Protein 5YF6 (pdb70)

Foldseek 3Di:
DCLLVLLVLLLLFFAEEDDPPADWDASVVLQVFQWAFPARHAYLRTGGTDRDRGHSVRNVVNNVVRSVVVVVPDDDDDDDPLQVVVLVQADAAFDLPFDAWDFRHFGDADDWDKDWPVLLQVLLVLLFQDLVLFDDPLDWDDPVVLSVLCNVFQRDDAGRAYVCPLVQLVVLCVLQFDLVQFQPAWFADPVVLVVFWDQQQAFARVGDHGLVVCSVPPVVLLVVVLVCQLVLHRDNWAWEKEAQNPPNNDATGFFLDCLLSVPDRRIAIATGSSPLSSCCRTLVCQLVCVPPRQAQECRPPRQFCVLLVVVVVVVVDDQKKKFWQAFDSQQSLQALSLLVSLLVVSNRRHNPSCNSSSVNVSVCQQWHWYAYNRGTTIIGGHGDRCHRSNQFRSQSNSQSSLLLVLLCVQQVPDSSCCVVFKGWHDGRSTTIMMGHPVSSQSSQLSSQSNCSNRRGHGDDDDNNGTDMGRDQQVDATSQFGWWKFAFLVGDIGTATHAAPSVLSNVLTIDMPDLLASLQSLLSVCLGVLLQVLSVLSSQVSCQPPVPRAHDAPHFKGKDAWSQQQSCVPNVHGSLRGDHIDPVVNCVSHVVCVVSVSRDPRSSVSSLVVLLVVLLDDDAGSSQSHNVSCVNNVDHHDGDDMHMDGD

Sequence (646 aa):
NLTPLFEELLQQCPPGGQNKTAHMVSAYQLAQGNWMPTSCHVFMGTISARRTKTHPYEAYVKLRELVEEHKMKTPGSSLGKHNDWIIGKIKYQGNLRTKHMLNPGKVAEQLRHNVYNKTIGSVMTATGIRLEKLPVVRAQTDTTNFHQAIRDKIDKEENLQTPGLHKKLMEVFNALKRPELESSYDAVEWEELERGINRKGAAGFFERKNIGEILDSEKNKVEEIIDNLKKGRNIKYYETAIPKNEKRDVNDDWTAGDFVDEKKPRVIQYPEAKTRLAITKVMYKWVKQKPVVIPGYEGKTPLFQIFDKVKKEWDQFQNPVAVSFDTKAWDTQVTTKDLELIKDIQKYYFKKKWHKFIDTLTMHMTEVPVICADGEVYIRKGQRGSGQPDTSAGNSMLNVLTMVYAFCEATGVPYKSFDRVAKIHVCGDDGFLITERALGEKFASKGVQILYEAGKPQKITEGDKMKVAYQFDDIEFCSHTPIQVRWSDNTSSYMPGRNTTTILAKMATRLDTIAYEKAVAFSFLLMYSWNPLIRRICLLVLSTELQVKPGKSTTYYYEGDPISAYKEVIGHNLFDLKRTSFEKLAKLNLSMSVLGAWTRHTSKRLLQDCVNMGVKEGNWLVNADRLVSSKTGNRYIPGEGHTLQG

Structure (mmCIF, N/CA/C/O backbone):
data_5YF6
#
_entry.id   5YF6
#
_cell.length_a   161.352
_cell.length_b   161.352
_cell.length_c   55.970
_cell.angle_alpha   90.000
_cell.angle_beta   90.000
_cell.angle_gamma   90.000
#
_symmetry.space_group_name_H-M   'P 43 21 2'
#
loop_
_entity.id
_entity.type
_entity.pdbx_description
1 polymer 'RdRp catalytic'
2 water water
#
loop_
_atom_site.group_PDB
_atom_site.id
_atom_site.type_symbol
_atom_site.label_atom_id
_atom_site.label_alt_id
_atom_site.label_comp_id
_atom_site.label_asym_id
_atom_site.label_entity_id
_atom_site.label_seq_id
_atom_site.pdbx_PDB_ins_code
_atom_site.Cartn_x
_atom_site.Cartn_y
_atom_site.Cartn_z
_atom_site.occupancy
_atom_site.B_iso_or_equiv
_atom_site.auth_seq_id
_atom_site.auth_comp_id
_atom_site.auth_asym_id
_atom_site.auth_atom_id
_atom_site.pdbx_PDB_model_num
ATOM 1 N N . ASN A 1 14 ? 194.605 -45.113 -0.066 1.00 66.20 13 ASN A N 1
ATOM 2 C CA . ASN A 1 14 ? 193.929 -44.847 1.199 1.00 69.00 13 ASN A CA 1
ATOM 3 C C . ASN A 1 14 ? 194.869 -44.152 2.174 1.00 66.34 13 ASN A C 1
ATOM 4 O O . ASN A 1 14 ? 194.512 -43.149 2.785 1.00 66.81 13 ASN A O 1
ATOM 6 N N . LEU A 1 15 ? 196.077 -44.691 2.315 1.00 66.11 14 LEU A N 1
ATOM 7 C CA . LEU A 1 15 ? 197.074 -44.126 3.217 1.00 66.55 14 LEU A CA 1
ATOM 8 C C . LEU A 1 15 ? 197.757 -42.881 2.657 1.00 62.86 14 LEU A C 1
ATOM 9 O O . LEU A 1 15 ? 198.805 -42.489 3.184 1.00 62.21 14 LEU A O 1
ATOM 14 N N . THR A 1 16 ? 197.211 -42.267 1.607 1.00 57.90 15 THR A N 1
ATOM 15 C CA . THR A 1 16 ? 197.810 -41.043 1.079 1.00 57.97 15 THR A CA 1
ATOM 16 C C . THR A 1 16 ? 197.910 -39.945 2.137 1.00 57.72 15 THR A C 1
ATOM 17 O O . THR A 1 16 ? 199.004 -39.369 2.291 1.00 55.77 15 THR A O 1
ATOM 21 N N . PRO A 1 17 ? 196.864 -39.631 2.917 1.00 57.83 16 PRO A N 1
ATOM 22 C CA . PRO A 1 17 ? 197.039 -38.626 3.983 1.00 58.74 16 PRO A CA 1
ATOM 23 C C . PRO A 1 17 ? 198.110 -38.981 5.000 1.00 56.77 16 PRO A C 1
ATOM 24 O O . PRO A 1 17 ? 198.779 -38.071 5.510 1.00 55.66 16 PRO A O 1
ATOM 28 N N . LEU A 1 18 ? 198.305 -40.264 5.320 1.00 55.65 17 LEU A N 1
ATOM 29 C CA . LEU A 1 18 ? 199.375 -40.613 6.249 1.00 53.43 17 LEU A CA 1
ATOM 30 C C . LEU A 1 18 ? 200.744 -40.309 5.652 1.00 51.03 17 LEU A C 1
ATOM 31 O O . LEU A 1 18 ? 201.646 -39.836 6.355 1.00 50.75 17 LEU A O 1
ATOM 36 N N . PHE A 1 19 ? 200.913 -40.562 4.356 1.00 48.50 18 PHE A N 1
ATOM 37 C CA . PHE A 1 19 ? 202.191 -40.275 3.715 1.00 51.47 18 PHE A CA 1
ATOM 38 C C . PHE A 1 19 ? 202.424 -38.773 3.603 1.00 48.08 18 PHE A C 1
ATOM 39 O O . PHE A 1 19 ? 203.527 -38.287 3.881 1.00 44.71 18 PHE A O 1
ATOM 47 N N . GLU A 1 20 ? 201.394 -38.027 3.196 1.00 48.05 19 GLU A N 1
ATOM 48 C CA . GLU A 1 20 ? 201.501 -36.574 3.098 1.00 50.84 19 GLU A CA 1
ATOM 49 C C . GLU A 1 20 ? 201.961 -35.967 4.413 1.00 43.90 19 GLU A C 1
ATOM 50 O O . GLU A 1 20 ? 202.762 -35.028 4.429 1.00 43.17 19 GLU A O 1
ATOM 56 N N . GLU A 1 21 ? 201.483 -36.512 5.528 1.00 44.03 20 GLU A N 1
ATOM 57 C CA . GLU A 1 21 ? 201.908 -36.030 6.834 1.00 44.66 20 GLU A CA 1
ATOM 58 C C . GLU A 1 21 ? 203.381 -36.331 7.086 1.00 45.24 20 GLU A C 1
ATOM 59 O O . GLU A 1 21 ? 204.126 -35.475 7.584 1.00 41.26 20 GLU A O 1
ATOM 65 N N . LEU A 1 22 ? 203.814 -37.547 6.749 1.00 40.84 21 LEU A N 1
ATOM 66 C CA . LEU A 1 22 ? 205.205 -37.938 6.947 1.00 39.41 21 LEU A CA 1
ATOM 67 C C . LEU A 1 22 ? 206.152 -37.175 6.024 1.00 35.91 21 LEU A C 1
ATOM 68 O O . LEU A 1 22 ? 207.283 -36.875 6.413 1.00 37.13 21 LEU A O 1
ATOM 73 N N . LEU A 1 23 ? 205.719 -36.873 4.800 1.00 33.10 22 LEU A N 1
ATOM 74 C CA . LEU A 1 23 ? 206.538 -36.074 3.893 1.00 37.19 22 LEU A CA 1
ATOM 75 C C . LEU A 1 23 ? 206.845 -34.691 4.466 1.00 38.96 22 LEU A C 1
ATOM 76 O O . LEU A 1 23 ? 207.886 -34.103 4.147 1.00 38.77 22 LEU A O 1
ATOM 81 N N . GLN A 1 24 ? 205.967 -34.164 5.316 1.00 37.99 23 GLN A N 1
ATOM 82 C CA . GLN A 1 24 ? 206.206 -32.891 5.985 1.00 39.04 23 GLN A CA 1
ATOM 83 C C . GLN A 1 24 ? 207.151 -33.024 7.170 1.00 38.10 23 GLN A C 1
ATOM 84 O O . GLN A 1 24 ? 207.400 -32.035 7.868 1.00 43.12 23 GLN A O 1
ATOM 90 N N . GLN A 1 25 ? 207.669 -34.218 7.415 1.00 36.97 24 GLN A N 1
ATOM 91 C CA . GLN A 1 25 ? 208.706 -34.436 8.407 1.00 41.48 24 GLN A CA 1
ATOM 92 C C . GLN A 1 25 ? 210.009 -34.876 7.771 1.00 38.66 24 GLN A C 1
ATOM 93 O O . GLN A 1 25 ? 210.989 -35.103 8.485 1.00 39.13 24 GLN A O 1
ATOM 99 N N . CYS A 1 26 ? 210.047 -34.991 6.459 1.00 35.38 25 CYS A N 1
ATOM 100 C CA . CYS A 1 26 ? 211.254 -35.416 5.773 1.00 36.66 25 CYS A CA 1
ATOM 101 C C . CYS A 1 26 ? 212.210 -34.244 5.586 1.00 37.52 25 CYS A C 1
ATOM 102 O O . CYS A 1 26 ? 211.776 -33.101 5.417 1.00 33.49 25 CYS A O 1
ATOM 105 N N . PRO A 1 27 ? 213.510 -34.509 5.596 1.00 35.47 26 PRO A N 1
ATOM 106 C CA . PRO A 1 27 ? 214.482 -33.456 5.318 1.00 34.42 26 PRO A CA 1
ATOM 107 C C . PRO A 1 27 ? 214.403 -33.031 3.865 1.00 34.74 26 PRO A C 1
ATOM 108 O O . PRO A 1 27 ? 214.359 -33.881 2.966 1.00 38.10 26 PRO A O 1
ATOM 112 N N . PRO A 1 28 ? 214.347 -31.729 3.594 1.00 37.79 27 PRO A N 1
ATOM 113 C CA . PRO A 1 28 ? 214.271 -31.267 2.197 1.00 35.59 27 PRO A CA 1
ATOM 114 C C . PRO A 1 28 ? 215.514 -31.670 1.418 1.00 37.92 27 PRO A C 1
ATOM 115 O O . PRO A 1 28 ? 216.639 -31.483 1.875 1.00 38.63 27 PRO A O 1
ATOM 119 N N . GLY A 1 29 ? 215.302 -32.228 0.228 1.00 39.42 28 GLY A N 1
ATOM 120 C CA . GLY A 1 29 ? 216.391 -32.601 -0.652 1.00 38.26 28 GLY A CA 1
ATOM 121 C C . GLY A 1 29 ? 216.205 -32.002 -2.035 1.00 41.24 28 GLY A C 1
ATOM 122 O O . GLY A 1 29 ? 215.228 -31.296 -2.305 1.00 37.28 28 GLY A O 1
ATOM 123 N N . GLY A 1 30 ? 217.179 -32.295 -2.905 1.00 44.55 29 GLY A N 1
ATOM 124 C CA . GLY A 1 30 ? 217.147 -31.818 -4.271 1.00 46.31 29 GLY A CA 1
ATOM 125 C C . GLY A 1 30 ? 216.528 -32.822 -5.225 1.00 47.28 29 GLY A C 1
ATOM 126 O O . GLY A 1 30 ? 216.083 -33.903 -4.840 1.00 49.65 29 GLY A O 1
ATOM 127 N N . GLN A 1 31 ? 216.508 -32.443 -6.503 1.00 53.29 30 GLN A N 1
ATOM 128 C CA . GLN A 1 31 ? 216.009 -33.336 -7.543 1.00 55.98 30 GLN A CA 1
ATOM 129 C C . GLN A 1 31 ? 216.980 -34.487 -7.763 1.00 60.72 30 GLN A C 1
ATOM 130 O O . GLN A 1 31 ? 218.199 -34.298 -7.778 1.00 57.54 30 GLN A O 1
ATOM 132 N N . ASN A 1 32 ? 216.429 -35.685 -7.930 1.00 64.31 31 ASN A N 1
ATOM 133 C CA . ASN A 1 32 ? 217.202 -36.909 -8.130 1.00 68.94 31 ASN A CA 1
ATOM 134 C C . ASN A 1 32 ? 216.804 -37.504 -9.479 1.00 73.00 31 ASN A C 1
ATOM 135 O O . ASN A 1 32 ? 215.764 -38.158 -9.596 1.00 70.95 31 ASN A O 1
ATOM 140 N N . LYS A 1 33 ? 217.628 -37.282 -10.502 1.00 79.44 32 LYS A N 1
ATOM 141 C CA . LYS A 1 33 ? 217.357 -37.881 -11.804 1.00 79.21 32 LYS A CA 1
ATOM 142 C C . LYS A 1 33 ? 217.803 -39.337 -11.877 1.00 79.12 32 LYS A C 1
ATOM 143 O O . LYS A 1 33 ? 217.313 -40.079 -12.735 1.00 79.48 32 LYS A O 1
ATOM 145 N N . THR A 1 34 ? 218.705 -39.764 -10.991 1.00 77.88 33 THR A N 1
ATOM 146 C CA . THR A 1 34 ? 219.227 -41.123 -11.008 1.00 77.01 33 THR A CA 1
ATOM 147 C C . THR A 1 34 ? 218.256 -42.154 -10.444 1.00 80.31 33 THR A C 1
ATOM 148 O O . THR A 1 34 ? 218.555 -43.353 -10.508 1.00 82.82 33 THR A O 1
ATOM 152 N N . ALA A 1 35 ? 217.111 -41.737 -9.901 1.00 78.40 34 ALA A N 1
ATOM 153 C CA . ALA A 1 35 ? 216.180 -42.669 -9.279 1.00 73.93 34 ALA A CA 1
ATOM 154 C C . ALA A 1 35 ? 214.746 -42.275 -9.604 1.00 69.98 34 ALA A C 1
ATOM 155 O O . ALA A 1 35 ? 214.475 -41.203 -10.154 1.00 70.29 34 ALA A O 1
ATOM 157 N N . HIS A 1 36 ? 213.825 -43.167 -9.253 1.00 68.92 35 HIS A N 1
ATOM 158 C CA . HIS A 1 36 ? 212.401 -42.893 -9.379 1.00 69.05 35 HIS A CA 1
ATOM 159 C C . HIS A 1 36 ? 211.922 -42.056 -8.195 1.00 66.28 35 HIS A C 1
ATOM 160 O O . HIS A 1 36 ? 212.112 -42.439 -7.036 1.00 63.11 35 HIS A O 1
ATOM 167 N N . MET A 1 37 ? 211.286 -40.921 -8.491 1.00 69.65 36 MET A N 1
ATOM 168 C CA . MET A 1 37 ? 210.794 -39.985 -7.481 1.00 60.54 36 MET A CA 1
ATOM 169 C C . MET A 1 37 ? 209.279 -40.090 -7.416 1.00 55.89 36 MET A C 1
ATOM 170 O O . MET A 1 37 ? 208.582 -39.629 -8.325 1.00 60.89 36 MET A O 1
ATOM 175 N N . VAL A 1 38 ? 208.773 -40.663 -6.331 1.00 56.36 37 VAL A N 1
ATOM 176 C CA . VAL A 1 38 ? 207.358 -40.979 -6.206 1.00 57.55 37 VAL A CA 1
ATOM 177 C C . VAL A 1 38 ? 206.729 -40.137 -5.100 1.00 58.58 37 VAL A C 1
ATOM 178 O O . VAL A 1 38 ? 207.384 -39.748 -4.125 1.00 55.98 37 VAL A O 1
ATOM 182 N N . SER A 1 39 ? 205.437 -39.875 -5.252 1.00 55.02 38 SER A N 1
ATOM 183 C CA . SER A 1 39 ? 204.685 -39.006 -4.368 1.00 53.41 38 SER A CA 1
ATOM 184 C C . SER A 1 39 ? 203.976 -39.825 -3.294 1.00 55.75 38 SER A C 1
ATOM 185 O O . SER A 1 39 ? 204.040 -41.056 -3.262 1.00 52.37 38 SER A O 1
ATOM 188 N N . ALA A 1 40 ? 203.277 -39.117 -2.406 1.00 50.39 39 ALA A N 1
ATOM 189 C CA . ALA A 1 40 ? 202.482 -39.785 -1.384 1.00 53.61 39 ALA A CA 1
ATOM 190 C C . ALA A 1 40 ? 201.381 -40.641 -1.998 1.00 60.27 39 ALA A C 1
ATOM 191 O O . ALA A 1 40 ? 200.993 -41.665 -1.420 1.00 55.56 39 ALA A O 1
ATOM 193 N N . TYR A 1 41 ? 200.854 -40.229 -3.154 1.00 59.70 40 TYR A N 1
ATOM 194 C CA . TYR A 1 41 ? 199.828 -41.025 -3.818 1.00 65.20 40 TYR A CA 1
ATOM 195 C C . TYR A 1 41 ? 200.416 -42.322 -4.353 1.00 63.38 40 TYR A C 1
ATOM 196 O O . TYR A 1 41 ? 199.882 -43.407 -4.104 1.00 63.68 40 TYR A O 1
ATOM 205 N N . GLN A 1 42 ? 201.529 -42.222 -5.083 1.00 61.12 41 GLN A N 1
ATOM 206 C CA . GLN A 1 42 ? 202.172 -43.410 -5.630 1.00 64.65 41 GLN A CA 1
ATOM 207 C C . GLN A 1 42 ? 202.617 -44.359 -4.525 1.00 65.47 41 GLN A C 1
ATOM 208 O O . GLN A 1 42 ? 202.532 -45.584 -4.677 1.00 68.90 41 GLN A O 1
ATOM 214 N N . LEU A 1 43 ? 203.093 -43.814 -3.403 1.00 60.86 42 LEU A N 1
ATOM 215 C CA . LEU A 1 43 ? 203.461 -44.665 -2.280 1.00 61.07 42 LEU A CA 1
ATOM 216 C C . LEU A 1 43 ? 202.249 -45.416 -1.752 1.00 64.52 42 LEU A C 1
ATOM 217 O O . LEU A 1 43 ? 202.320 -46.624 -1.501 1.00 62.03 42 LEU A O 1
ATOM 222 N N . ALA A 1 44 ? 201.119 -44.717 -1.599 1.00 64.87 43 ALA A N 1
ATOM 223 C CA . ALA A 1 44 ? 199.907 -45.349 -1.094 1.00 68.24 43 ALA A CA 1
ATOM 224 C C . ALA A 1 44 ? 199.395 -46.444 -2.021 1.00 67.42 43 ALA A C 1
ATOM 225 O O . ALA A 1 44 ? 198.623 -47.299 -1.579 1.00 67.67 43 ALA A O 1
ATOM 227 N N . GLN A 1 45 ? 199.809 -46.440 -3.290 1.00 67.95 44 GLN A N 1
ATOM 228 C CA . GLN A 1 45 ? 199.399 -47.497 -4.207 1.00 70.19 44 GLN A CA 1
ATOM 229 C C . GLN A 1 45 ? 200.144 -48.795 -3.934 1.00 70.85 44 GLN A C 1
ATOM 230 O O . GLN A 1 45 ? 199.640 -49.877 -4.250 1.00 71.42 44 GLN A O 1
ATOM 236 N N . GLY A 1 46 ? 201.337 -48.709 -3.351 1.00 70.57 45 GLY A N 1
ATOM 237 C CA . GLY A 1 46 ? 202.162 -49.875 -3.131 1.00 69.96 45 GLY A CA 1
ATOM 238 C C . GLY A 1 46 ? 203.101 -50.130 -4.288 1.00 69.94 45 GLY A C 1
ATOM 239 O O . GLY A 1 46 ? 203.183 -49.371 -5.261 1.00 68.26 45 GLY A O 1
ATOM 240 N N . ASN A 1 47 ? 203.825 -51.245 -4.169 1.00 71.86 46 ASN A N 1
ATOM 241 C CA . ASN A 1 47 ? 204.831 -51.664 -5.148 1.00 74.18 46 ASN A CA 1
ATOM 242 C C . ASN A 1 47 ? 205.890 -50.585 -5.364 1.00 69.00 46 ASN A C 1
ATOM 243 O O . ASN A 1 47 ? 206.494 -50.497 -6.432 1.00 66.63 46 ASN A O 1
ATOM 245 N N . TRP A 1 48 ? 206.120 -49.763 -4.340 1.00 72.37 47 TRP A N 1
ATOM 246 C CA . TRP A 1 48 ? 207.114 -48.697 -4.376 1.00 66.20 47 TRP A CA 1
ATOM 247 C C . TRP A 1 48 ? 207.880 -48.718 -3.062 1.00 65.88 47 TRP A C 1
ATOM 248 O O . TRP A 1 48 ? 207.292 -48.475 -2.003 1.00 66.88 47 TRP A O 1
ATOM 259 N N . MET A 1 49 ? 209.181 -48.999 -3.122 1.00 65.00 48 MET A N 1
ATOM 260 C CA . MET A 1 49 ? 209.992 -49.121 -1.913 1.00 62.69 48 MET A CA 1
ATOM 261 C C . MET A 1 49 ? 210.891 -47.903 -1.755 1.00 62.23 48 MET A C 1
ATOM 262 O O . MET A 1 49 ? 211.834 -47.731 -2.544 1.00 59.81 48 MET A O 1
ATOM 267 N N . PRO A 1 50 ? 210.656 -47.048 -0.759 1.00 60.55 49 PRO A N 1
ATOM 268 C CA . PRO A 1 50 ? 211.477 -45.836 -0.609 1.00 59.77 49 PRO A CA 1
ATOM 269 C C . PRO A 1 50 ? 212.933 -46.170 -0.311 1.00 57.28 49 PRO A C 1
ATOM 270 O O . PRO A 1 50 ? 213.236 -46.998 0.552 1.00 54.05 49 PRO A O 1
ATOM 274 N N . THR A 1 51 ? 213.837 -45.504 -1.032 1.00 56.05 50 THR A N 1
ATOM 275 C CA . THR A 1 51 ? 215.267 -45.667 -0.828 1.00 50.17 50 THR A CA 1
ATOM 276 C C . THR A 1 51 ? 215.910 -44.531 -0.035 1.00 58.11 50 THR A C 1
ATOM 277 O O . THR A 1 51 ? 217.080 -44.660 0.345 1.00 49.90 50 THR A O 1
ATOM 281 N N . SER A 1 52 ? 215.197 -43.426 0.209 1.00 54.30 51 SER A N 1
ATOM 282 C CA . SER A 1 52 ? 215.709 -42.351 1.059 1.00 51.36 51 SER A CA 1
ATOM 283 C C . SER A 1 52 ? 214.587 -41.357 1.339 1.00 47.59 51 SER A C 1
ATOM 284 O O . SER A 1 52 ? 213.639 -41.230 0.558 1.00 49.18 51 SER A O 1
ATOM 287 N N . CYS A 1 53 ? 214.712 -40.658 2.463 1.00 44.37 52 CYS A N 1
ATOM 288 C CA . CYS A 1 53 ? 213.671 -39.765 2.951 1.00 44.06 52 CYS A CA 1
ATOM 289 C C . CYS A 1 53 ? 213.875 -38.315 2.532 1.00 44.70 52 CYS A C 1
ATOM 290 O O . CYS A 1 53 ? 213.124 -37.446 2.984 1.00 40.79 52 CYS A O 1
ATOM 293 N N . HIS A 1 54 ? 214.855 -38.026 1.680 1.00 42.11 53 HIS A N 1
ATOM 294 C CA . HIS A 1 54 ? 215.121 -36.642 1.299 1.00 43.37 53 HIS A CA 1
ATOM 295 C C . HIS A 1 54 ? 214.089 -36.203 0.268 1.00 43.71 53 HIS A C 1
ATOM 296 O O . HIS A 1 54 ? 214.067 -36.693 -0.864 1.00 40.92 53 HIS A O 1
ATOM 303 N N . VAL A 1 55 ? 213.220 -35.296 0.671 1.00 40.55 54 VAL A N 1
ATOM 304 C CA . VAL A 1 55 ? 212.009 -35.004 -0.082 1.00 36.33 54 VAL A CA 1
ATOM 305 C C . VAL A 1 55 ? 212.255 -33.814 -1.002 1.00 38.96 54 VAL A C 1
ATOM 306 O O . VAL A 1 55 ? 212.968 -32.861 -0.647 1.00 36.26 54 VAL A O 1
ATOM 310 N N . PHE A 1 56 ? 211.713 -33.896 -2.219 1.00 37.97 55 PHE A N 1
ATOM 311 C CA . PHE A 1 56 ? 211.824 -32.823 -3.203 1.00 36.48 55 PHE A CA 1
ATOM 312 C C . PHE A 1 56 ? 210.474 -32.663 -3.879 1.00 41.95 55 PHE A C 1
ATOM 313 O O . PHE A 1 56 ? 209.986 -33.607 -4.508 1.00 43.04 55 PHE A O 1
ATOM 321 N N . MET A 1 57 ? 209.870 -31.481 -3.744 1.00 39.55 56 MET A N 1
ATOM 322 C CA . MET A 1 57 ? 208.544 -31.217 -4.305 1.00 40.73 56 MET A CA 1
ATOM 323 C C . MET A 1 57 ? 207.564 -32.328 -3.933 1.00 39.02 56 MET A C 1
ATOM 324 O O . MET A 1 57 ? 206.785 -32.807 -4.759 1.00 40.54 56 MET A O 1
ATOM 329 N N . GLY A 1 58 ? 207.612 -32.743 -2.669 1.00 35.02 57 GLY A N 1
ATOM 330 C CA . GLY A 1 58 ? 206.729 -33.779 -2.181 1.00 38.70 57 GLY A CA 1
ATOM 331 C C . GLY A 1 58 ? 206.980 -35.159 -2.738 1.00 43.74 57 GLY A C 1
ATOM 332 O O . GLY A 1 58 ? 206.080 -36.001 -2.682 1.00 48.46 57 GLY A O 1
ATOM 333 N N . THR A 1 59 ? 208.176 -35.423 -3.271 1.00 40.09 58 THR A N 1
ATOM 334 C CA . THR A 1 59 ? 208.508 -36.731 -3.822 1.00 43.72 58 THR A CA 1
ATOM 335 C C . THR A 1 59 ? 209.808 -37.249 -3.223 1.00 45.08 58 THR A C 1
ATOM 336 O O . THR A 1 59 ? 210.700 -36.474 -2.875 1.00 40.99 58 THR A O 1
ATOM 340 N N . ILE A 1 60 ? 209.916 -38.578 -3.118 1.00 50.65 59 ILE A N 1
ATOM 341 C CA . ILE A 1 60 ? 211.120 -39.216 -2.599 1.00 50.60 59 ILE A CA 1
ATOM 342 C C . ILE A 1 60 ? 211.529 -40.378 -3.504 1.00 55.77 59 ILE A C 1
ATOM 343 O O . ILE A 1 60 ? 210.729 -40.920 -4.270 1.00 54.49 59 ILE A O 1
ATOM 348 N N . SER A 1 61 ? 212.802 -40.759 -3.394 1.00 54.70 60 SER A N 1
ATOM 349 C CA . SER A 1 61 ? 213.352 -41.825 -4.221 1.00 57.00 60 SER A CA 1
ATOM 350 C C . SER A 1 61 ? 212.851 -43.185 -3.751 1.00 59.95 60 SER A C 1
ATOM 351 O O . SER A 1 61 ? 212.953 -43.519 -2.566 1.00 55.93 60 SER A O 1
ATOM 354 N N . ALA A 1 62 ? 212.331 -43.984 -4.683 1.00 58.09 61 ALA A N 1
ATOM 355 C CA . ALA A 1 62 ? 211.803 -45.293 -4.334 1.00 60.45 61 ALA A CA 1
ATOM 356 C C . ALA A 1 62 ? 212.241 -46.340 -5.349 1.00 65.36 61 ALA A C 1
ATOM 357 O O . ALA A 1 62 ? 212.497 -46.034 -6.517 1.00 64.64 61 ALA A O 1
ATOM 359 N N . ARG A 1 63 ? 212.309 -47.586 -4.885 1.00 66.35 62 ARG A N 1
ATOM 360 C CA . ARG A 1 63 ? 212.628 -48.738 -5.720 1.00 70.28 62 ARG A CA 1
ATOM 361 C C . ARG A 1 63 ? 211.362 -49.533 -6.013 1.00 70.06 62 ARG A C 1
ATOM 362 O O . ARG A 1 63 ? 210.469 -49.636 -5.166 1.00 71.72 62 ARG A O 1
ATOM 364 N N . ARG A 1 64 ? 211.287 -50.089 -7.218 1.00 72.24 63 ARG A N 1
ATOM 365 C CA . ARG A 1 64 ? 210.153 -50.916 -7.618 1.00 74.08 63 ARG A CA 1
ATOM 366 C C . ARG A 1 64 ? 210.418 -52.347 -7.168 1.00 74.84 63 ARG A C 1
ATOM 367 O O . ARG A 1 64 ? 211.256 -53.037 -7.756 1.00 78.98 63 ARG A O 1
ATOM 375 N N . THR A 1 65 ? 209.718 -52.804 -6.127 1.00 71.33 64 THR A N 1
ATOM 376 C CA . THR A 1 65 ? 210.046 -54.114 -5.573 1.00 75.99 64 THR A CA 1
ATOM 377 C C . THR A 1 65 ? 208.913 -54.736 -4.765 1.00 80.78 64 THR A C 1
ATOM 378 O O . THR A 1 65 ? 209.134 -55.178 -3.632 1.00 84.38 64 THR A O 1
ATOM 380 N N . LYS A 1 66 ? 207.710 -54.783 -5.338 1.00 78.64 65 LYS A N 1
ATOM 381 C CA . LYS A 1 66 ? 206.581 -55.556 -4.808 1.00 80.34 65 LYS A CA 1
ATOM 382 C C . LYS A 1 66 ? 206.414 -55.344 -3.301 1.00 80.73 65 LYS A C 1
ATOM 383 O O . LYS A 1 66 ? 206.597 -56.248 -2.485 1.00 80.19 65 LYS A O 1
ATOM 385 N N . THR A 1 67 ? 206.061 -54.114 -2.952 1.00 80.50 66 THR A N 1
ATOM 386 C CA . THR A 1 67 ? 205.985 -53.696 -1.562 1.00 75.27 66 THR A CA 1
ATOM 387 C C . THR A 1 67 ? 204.543 -53.395 -1.188 1.00 74.24 66 THR A C 1
ATOM 388 O O . THR A 1 67 ? 203.787 -52.831 -1.985 1.00 76.72 66 THR A O 1
ATOM 392 N N . HIS A 1 68 ? 204.170 -53.770 0.010 1.00 70.06 67 HIS A N 1
ATOM 393 C CA . HIS A 1 68 ? 202.838 -53.414 0.473 1.00 72.72 67 HIS A CA 1
ATOM 394 C C . HIS A 1 68 ? 202.819 -51.955 0.937 1.00 74.26 67 HIS A C 1
ATOM 395 O O . HIS A 1 68 ? 203.804 -51.478 1.508 1.00 69.55 67 HIS A O 1
ATOM 402 N N . PRO A 1 69 ? 201.726 -51.220 0.680 1.00 74.86 68 PRO A N 1
ATOM 403 C CA . PRO A 1 69 ? 201.677 -49.805 1.099 1.00 72.19 68 PRO A CA 1
ATOM 404 C C . PRO A 1 69 ? 202.164 -49.540 2.517 1.00 69.42 68 PRO A C 1
ATOM 405 O O . PRO A 1 69 ? 203.059 -48.706 2.700 1.00 68.99 68 PRO A O 1
ATOM 409 N N . TYR A 1 70 ? 201.631 -50.233 3.528 1.00 70.26 69 TYR A N 1
ATOM 410 C CA . TYR A 1 70 ? 202.070 -49.936 4.887 1.00 66.01 69 TYR A CA 1
ATOM 411 C C . TYR A 1 70 ? 203.518 -50.326 5.131 1.00 68.04 69 TYR A C 1
ATOM 412 O O . TYR A 1 70 ? 204.135 -49.798 6.064 1.00 66.88 69 TYR A O 1
ATOM 421 N N . GLU A 1 71 ? 204.072 -51.239 4.329 1.00 66.04 70 GLU A N 1
ATOM 422 C CA . GLU A 1 71 ? 205.500 -51.520 4.424 1.00 67.22 70 GLU A CA 1
ATOM 423 C C . GLU A 1 71 ? 206.310 -50.301 4.000 1.00 64.37 70 GLU A C 1
ATOM 424 O O . GLU A 1 71 ? 207.230 -49.875 4.708 1.00 60.42 70 GLU A O 1
ATOM 430 N N . ALA A 1 72 ? 205.966 -49.719 2.848 1.00 61.61 71 ALA A N 1
ATOM 431 C CA . ALA A 1 72 ? 206.654 -48.519 2.385 1.00 65.34 71 ALA A CA 1
ATOM 432 C C . ALA A 1 72 ? 206.572 -47.399 3.417 1.00 60.75 71 ALA A C 1
ATOM 433 O O . ALA A 1 72 ? 207.540 -46.651 3.606 1.00 56.53 71 ALA A O 1
ATOM 435 N N . TYR A 1 73 ? 205.430 -47.281 4.105 1.00 60.71 72 TYR A N 1
ATOM 436 C CA . TYR A 1 73 ? 205.287 -46.262 5.141 1.00 59.08 72 TYR A CA 1
ATOM 437 C C . TYR A 1 73 ? 206.267 -46.494 6.280 1.00 57.98 72 TYR A C 1
ATOM 438 O O . TYR A 1 73 ? 206.844 -45.542 6.822 1.00 54.93 72 TYR A O 1
ATOM 447 N N . VAL A 1 74 ? 206.469 -47.753 6.660 1.00 58.92 73 VAL A N 1
ATOM 448 C CA . VAL A 1 74 ? 207.334 -48.021 7.795 1.00 58.11 73 VAL A CA 1
ATOM 449 C C . VAL A 1 74 ? 208.795 -47.818 7.404 1.00 53.97 73 VAL A C 1
ATOM 450 O O . VAL A 1 74 ? 209.604 -47.371 8.226 1.00 51.84 73 VAL A O 1
ATOM 454 N N . LYS A 1 75 ? 209.150 -48.090 6.143 1.00 55.64 74 LYS A N 1
ATOM 455 C CA . LYS A 1 75 ? 210.516 -47.839 5.690 1.00 56.77 74 LYS A CA 1
ATOM 456 C C . LYS A 1 75 ? 210.815 -46.348 5.663 1.00 52.19 74 LYS A C 1
ATOM 457 O O . LYS A 1 75 ? 211.870 -45.906 6.133 1.00 48.88 74 LYS A O 1
ATOM 459 N N . LEU A 1 76 ? 209.898 -45.560 5.093 1.00 50.19 75 LEU A N 1
ATOM 460 C CA . LEU A 1 76 ? 210.067 -44.111 5.075 1.00 48.21 75 LEU A CA 1
ATOM 461 C C . LEU A 1 76 ? 210.183 -43.554 6.486 1.00 46.94 75 LEU A C 1
ATOM 462 O O . LEU A 1 76 ? 211.058 -42.725 6.760 1.00 44.37 75 LEU A O 1
ATOM 467 N N . ARG A 1 77 ? 209.323 -44.013 7.399 1.00 46.28 76 ARG A N 1
ATOM 468 C CA . ARG A 1 77 ? 209.369 -43.526 8.773 1.00 46.30 76 ARG A CA 1
ATOM 469 C C . ARG A 1 77 ? 210.690 -43.880 9.437 1.00 51.35 76 ARG A C 1
ATOM 470 O O . ARG A 1 77 ? 211.271 -43.061 10.164 1.00 49.26 76 ARG A O 1
ATOM 478 N N . GLU A 1 78 ? 211.181 -45.101 9.200 1.00 48.86 77 GLU A N 1
ATOM 479 C CA . GLU A 1 78 ? 212.471 -45.493 9.752 1.00 51.22 77 GLU A CA 1
ATOM 480 C C . GLU A 1 78 ? 213.594 -44.642 9.169 1.00 48.11 77 GLU A C 1
ATOM 481 O O . GLU A 1 78 ? 214.524 -44.256 9.881 1.00 50.34 77 GLU A O 1
ATOM 487 N N . LEU A 1 79 ? 213.516 -44.329 7.876 1.00 46.89 78 LEU A N 1
ATOM 488 C CA . LEU A 1 79 ? 214.507 -43.446 7.273 1.00 50.88 78 LEU A CA 1
ATOM 489 C C . LEU A 1 79 ? 214.470 -42.058 7.907 1.00 47.77 78 LEU A C 1
ATOM 490 O O . LEU A 1 79 ? 215.522 -41.461 8.172 1.00 45.05 78 LEU A O 1
ATOM 495 N N . VAL A 1 80 ? 213.268 -41.539 8.182 1.00 43.38 79 VAL A N 1
ATOM 496 C CA . VAL A 1 80 ? 213.154 -40.213 8.790 1.00 49.65 79 VAL A CA 1
ATOM 497 C C . VAL A 1 80 ? 213.730 -40.219 10.202 1.00 53.86 79 VAL A C 1
ATOM 498 O O . VAL A 1 80 ? 214.396 -39.264 10.622 1.00 50.42 79 VAL A O 1
ATOM 502 N N . GLU A 1 81 ? 213.488 -41.293 10.957 1.00 50.15 80 GLU A N 1
ATOM 503 C CA . GLU A 1 81 ? 213.956 -41.338 12.338 1.00 55.60 80 GLU A CA 1
ATOM 504 C C . GLU A 1 81 ? 215.464 -41.560 12.414 1.00 53.08 80 GLU A C 1
ATOM 505 O O . GLU A 1 81 ? 216.130 -41.014 13.301 1.00 56.93 80 GLU A O 1
ATOM 511 N N . GLU A 1 82 ? 216.025 -42.339 11.487 1.00 53.86 81 GLU A N 1
ATOM 512 C CA . GLU A 1 82 ? 217.477 -42.445 11.404 1.00 55.20 81 GLU A CA 1
ATOM 513 C C . GLU A 1 82 ? 218.090 -41.079 11.136 1.00 60.66 81 GLU A C 1
ATOM 514 O O . GLU A 1 82 ? 219.018 -40.651 11.833 1.00 60.69 81 GLU A O 1
ATOM 520 N N . HIS A 1 83 ? 217.565 -40.371 10.134 1.00 56.21 82 HIS A N 1
ATOM 521 C CA . HIS A 1 83 ? 218.076 -39.040 9.837 1.00 56.88 82 HIS A CA 1
ATOM 522 C C . HIS A 1 83 ? 217.925 -38.113 11.035 1.00 61.71 82 HIS A C 1
ATOM 523 O O . HIS A 1 83 ? 218.841 -37.346 11.356 1.00 66.28 82 HIS A O 1
ATOM 530 N N . LYS A 1 84 ? 216.773 -38.167 11.710 1.00 60.46 83 LYS A N 1
ATOM 531 C CA . LYS A 1 84 ? 216.551 -37.281 12.847 1.00 64.00 83 LYS A CA 1
ATOM 532 C C . LYS A 1 84 ? 217.489 -37.607 14.003 1.00 68.38 83 LYS A C 1
ATOM 533 O O . LYS A 1 84 ? 217.870 -36.707 14.761 1.00 71.82 83 LYS A O 1
ATOM 535 N N . MET A 1 85 ? 217.877 -38.877 14.154 1.00 68.02 84 MET A N 1
ATOM 536 C CA . MET A 1 85 ? 218.777 -39.293 15.223 1.00 73.50 84 MET A CA 1
ATOM 537 C C . MET A 1 85 ? 220.241 -39.162 14.838 1.00 74.09 84 MET A C 1
ATOM 538 O O . MET A 1 85 ? 221.090 -39.892 15.364 1.00 79.42 84 MET A O 1
ATOM 543 N N . LYS A 1 86 ? 220.547 -38.267 13.916 1.00 75.03 85 LYS A N 1
ATOM 544 C CA . LYS A 1 86 ? 221.915 -37.883 13.591 1.00 76.45 85 LYS A CA 1
ATOM 545 C C . LYS A 1 86 ? 222.084 -36.377 13.431 1.00 79.50 85 LYS A C 1
ATOM 546 O O . LYS A 1 86 ? 223.165 -35.855 13.731 1.00 83.78 85 LYS A O 1
ATOM 552 N N . THR A 1 87 ? 221.049 -35.649 13.031 1.00 79.56 86 THR A N 1
ATOM 553 C CA . THR A 1 87 ? 221.137 -34.206 12.860 1.00 84.38 86 THR A CA 1
ATOM 554 C C . THR A 1 87 ? 220.981 -33.478 14.201 1.00 84.61 86 THR A C 1
ATOM 555 O O . THR A 1 87 ? 220.172 -32.555 14.343 1.00 81.87 86 THR A O 1
ATOM 559 N N . PRO A 1 90 ? 224.315 -31.035 17.139 1.00 87.56 89 PRO A N 1
ATOM 560 C CA . PRO A 1 90 ? 225.778 -30.914 17.202 1.00 88.86 89 PRO A CA 1
ATOM 561 C C . PRO A 1 90 ? 226.230 -29.512 17.618 1.00 91.19 89 PRO A C 1
ATOM 562 O O . PRO A 1 90 ? 225.913 -28.544 16.924 1.00 87.95 89 PRO A O 1
ATOM 566 N N . GLY A 1 91 ? 226.959 -29.418 18.733 1.00 90.99 90 GLY A N 1
ATOM 567 C CA . GLY A 1 91 ? 227.353 -28.118 19.251 1.00 84.03 90 GLY A CA 1
ATOM 568 C C . GLY A 1 91 ? 228.265 -27.373 18.295 1.00 79.18 90 GLY A C 1
ATOM 569 O O . GLY A 1 91 ? 229.028 -27.966 17.532 1.00 78.99 90 GLY A O 1
ATOM 570 N N . SER A 1 92 ? 228.190 -26.046 18.349 1.00 75.82 91 SER A N 1
ATOM 571 C CA . SER A 1 92 ? 228.831 -25.194 17.359 1.00 71.36 91 SER A CA 1
ATOM 572 C C . SER A 1 92 ? 229.802 -24.214 18.004 1.00 63.40 91 SER A C 1
ATOM 573 O O . SER A 1 92 ? 229.548 -23.684 19.088 1.00 60.85 91 SER A O 1
ATOM 576 N N . SER A 1 93 ? 230.909 -23.967 17.314 1.00 62.12 92 SER A N 1
ATOM 577 C CA . SER A 1 93 ? 231.870 -22.972 17.766 1.00 57.41 92 SER A CA 1
ATOM 578 C C . SER A 1 93 ? 231.237 -21.582 17.766 1.00 53.30 92 SER A C 1
ATOM 579 O O . SER A 1 93 ? 230.578 -21.184 16.802 1.00 54.82 92 SER A O 1
ATOM 582 N N . LEU A 1 94 ? 231.440 -20.850 18.860 1.00 50.54 93 LEU A N 1
ATOM 583 C CA . LEU A 1 94 ? 231.044 -19.451 18.925 1.00 47.05 93 LEU A CA 1
ATOM 584 C C . LEU A 1 94 ? 231.961 -18.598 18.058 1.00 44.42 93 LEU A C 1
ATOM 585 O O . LEU A 1 94 ? 233.184 -18.758 18.077 1.00 42.90 93 LEU A O 1
ATOM 590 N N . GLY A 1 95 ? 231.368 -17.684 17.294 1.00 38.44 94 GLY A N 1
ATOM 591 C CA . GLY A 1 95 ? 232.175 -16.776 16.500 1.00 35.61 94 GLY A CA 1
ATOM 592 C C . GLY A 1 95 ? 233.008 -15.871 17.390 1.00 40.49 94 GLY A C 1
ATOM 593 O O . GLY A 1 95 ? 232.567 -15.446 18.460 1.00 38.01 94 GLY A O 1
ATOM 594 N N . LYS A 1 96 ? 234.231 -15.571 16.930 1.00 38.37 95 LYS A N 1
ATOM 595 C CA . LYS A 1 96 ? 235.152 -14.746 17.705 1.00 41.01 95 LYS A CA 1
ATOM 596 C C . LYS A 1 96 ? 234.555 -13.392 18.041 1.00 39.52 95 LYS A C 1
ATOM 597 O O . LYS A 1 96 ? 234.831 -12.841 19.113 1.00 36.86 95 LYS A O 1
ATOM 603 N N . HIS A 1 97 ? 233.767 -12.825 17.125 1.00 37.88 96 HIS A N 1
ATOM 604 C CA . HIS A 1 97 ? 233.176 -11.512 17.334 1.00 36.40 96 HIS A CA 1
ATOM 605 C C . HIS A 1 97 ? 232.081 -11.514 18.388 1.00 34.83 96 HIS A C 1
ATOM 606 O O . HIS A 1 97 ? 231.592 -10.436 18.747 1.00 35.34 96 HIS A O 1
ATOM 613 N N . ASN A 1 98 ? 231.665 -12.684 18.862 1.00 29.84 97 ASN A N 1
ATOM 614 C CA . ASN A 1 98 ? 230.702 -12.795 19.947 1.00 32.15 97 ASN A CA 1
ATOM 615 C C . ASN A 1 98 ? 231.354 -13.097 21.295 1.00 36.88 97 ASN A C 1
ATOM 616 O O . ASN A 1 98 ? 230.654 -13.115 22.315 1.00 33.87 97 ASN A O 1
ATOM 621 N N . ASP A 1 99 ? 232.677 -13.322 21.321 1.00 35.20 98 ASP A N 1
ATOM 622 C CA . ASP A 1 99 ? 233.348 -13.744 22.550 1.00 35.48 98 ASP A CA 1
ATOM 623 C C . ASP A 1 99 ? 233.137 -12.751 23.683 1.00 33.78 98 ASP A C 1
ATOM 624 O O . ASP A 1 99 ? 233.073 -13.153 24.851 1.00 34.25 98 ASP A O 1
ATOM 629 N N . TRP A 1 100 ? 233.009 -11.461 23.355 1.00 34.81 99 TRP A N 1
ATOM 630 C CA . TRP A 1 100 ? 232.927 -10.431 24.384 1.00 36.43 99 TRP A CA 1
ATOM 631 C C . TRP A 1 100 ? 231.803 -10.697 25.384 1.00 38.08 99 TRP A C 1
ATOM 632 O O . TRP A 1 100 ? 231.922 -10.308 26.551 1.00 38.71 99 TRP A O 1
ATOM 643 N N . ILE A 1 101 ? 230.728 -11.381 24.970 1.00 35.06 100 ILE A N 1
ATOM 644 C CA . ILE A 1 101 ? 229.586 -11.553 25.871 1.00 37.87 100 ILE A CA 1
ATOM 645 C C . ILE A 1 101 ? 229.906 -12.581 26.952 1.00 41.16 100 ILE A C 1
ATOM 646 O O . ILE A 1 101 ? 229.418 -12.475 28.083 1.00 38.55 100 ILE A O 1
ATOM 651 N N . ILE A 1 102 ? 230.716 -13.591 26.622 1.00 41.80 101 ILE A N 1
ATOM 652 C CA . ILE A 1 102 ? 231.211 -14.529 27.628 1.00 41.06 101 ILE A CA 1
ATOM 653 C C . ILE A 1 102 ? 231.870 -13.776 28.779 1.00 42.20 101 ILE A C 1
ATOM 654 O O . ILE A 1 102 ? 231.740 -14.158 29.946 1.00 45.06 101 ILE A O 1
ATOM 659 N N . GLY A 1 103 ? 232.561 -12.676 28.473 1.00 39.72 102 GLY A N 1
ATOM 660 C CA . GLY A 1 103 ? 233.220 -11.901 29.512 1.00 46.00 102 GLY A CA 1
ATOM 661 C C . GLY A 1 103 ? 232.278 -11.213 30.482 1.00 50.89 102 GLY A C 1
ATOM 662 O O . GLY A 1 103 ? 232.707 -10.831 31.576 1.00 50.00 102 GLY A O 1
ATOM 663 N N . LYS A 1 104 ? 231.012 -11.030 30.109 1.00 44.75 103 LYS A N 1
ATOM 664 C CA . LYS A 1 104 ? 230.053 -10.399 31.004 1.00 43.82 103 LYS A CA 1
ATOM 665 C C . LYS A 1 104 ? 229.290 -11.409 31.847 1.00 45.20 103 LYS A C 1
ATOM 666 O O . LYS A 1 104 ? 228.506 -11.000 32.711 1.00 47.17 103 LYS A O 1
ATOM 672 N N . ILE A 1 105 ? 229.499 -12.707 31.613 1.00 39.98 104 ILE A N 1
ATOM 673 C CA . ILE A 1 105 ? 228.764 -13.746 32.324 1.00 42.07 104 ILE A CA 1
ATOM 674 C C . ILE A 1 105 ? 229.185 -13.762 33.788 1.00 44.43 104 ILE A C 1
ATOM 675 O O . ILE A 1 105 ? 230.377 -13.725 34.108 1.00 43.70 104 ILE A O 1
ATOM 680 N N . LYS A 1 106 ? 228.209 -13.831 34.688 1.00 45.32 105 LYS A N 1
ATOM 681 C CA . LYS A 1 106 ? 228.508 -13.912 36.115 1.00 47.85 105 LYS A CA 1
ATOM 682 C C . LYS A 1 106 ? 227.977 -15.168 36.789 1.00 49.34 105 LYS A C 1
ATOM 683 O O . LYS A 1 106 ? 228.580 -15.623 37.760 1.00 52.32 105 LYS A O 1
ATOM 689 N N . TYR A 1 107 ? 226.868 -15.735 36.316 1.00 43.76 106 TYR A N 1
ATOM 690 C CA . TYR A 1 107 ? 226.285 -16.924 36.910 1.00 44.47 106 TYR A CA 1
ATOM 691 C C . TYR A 1 107 ? 226.000 -17.936 35.818 1.00 46.27 106 TYR A C 1
ATOM 692 O O . TYR A 1 107 ? 225.881 -17.597 34.638 1.00 46.09 106 TYR A O 1
ATOM 701 N N . GLN A 1 108 ? 225.900 -19.193 36.215 1.00 47.05 107 GLN A N 1
ATOM 702 C CA . GLN A 1 108 ? 225.579 -20.197 35.221 1.00 50.16 107 GLN A CA 1
ATOM 703 C C . GLN A 1 108 ? 224.122 -20.042 34.793 1.00 47.70 107 GLN A C 1
ATOM 704 O O . GLN A 1 108 ? 223.290 -19.467 35.503 1.00 45.88 107 GLN A O 1
ATOM 710 N N . GLY A 1 109 ? 223.828 -20.531 33.597 1.00 42.89 108 GLY A N 1
ATOM 711 C CA . GLY A 1 109 ? 222.533 -20.303 33.008 1.00 40.21 108 GLY A CA 1
ATOM 712 C C . GLY A 1 109 ? 221.511 -21.308 33.464 1.00 44.08 108 GLY A C 1
ATOM 713 O O . GLY A 1 109 ? 221.836 -22.414 33.887 1.00 49.75 108 GLY A O 1
ATOM 714 N N . ASN A 1 110 ? 220.253 -20.902 33.373 1.00 40.31 109 ASN A N 1
ATOM 715 C CA . ASN A 1 110 ? 219.143 -21.775 33.722 1.00 44.71 109 ASN A CA 1
ATOM 716 C C . ASN A 1 110 ? 218.049 -21.740 32.666 1.00 42.92 109 ASN A C 1
ATOM 717 O O . ASN A 1 110 ? 216.891 -22.027 32.977 1.00 42.54 109 ASN A O 1
ATOM 722 N N . LEU A 1 111 ? 218.383 -21.375 31.428 1.00 40.07 110 LEU A N 1
ATOM 723 C CA . LEU A 1 111 ? 217.379 -21.405 30.373 1.00 38.06 110 LEU A CA 1
ATOM 724 C C . LEU A 1 111 ? 217.092 -22.819 29.913 1.00 37.79 110 LEU A C 1
ATOM 725 O O . LEU A 1 111 ? 216.013 -23.070 29.365 1.00 37.76 110 LEU A O 1
ATOM 730 N N . ARG A 1 112 ? 218.036 -23.737 30.122 1.00 36.18 111 ARG A N 1
ATOM 731 C CA . ARG A 1 112 ? 217.881 -25.137 29.728 1.00 40.84 111 ARG A CA 1
ATOM 732 C C . ARG A 1 112 ? 217.553 -25.261 28.244 1.00 38.94 111 ARG A C 1
ATOM 733 O O . ARG A 1 112 ? 216.730 -26.081 27.837 1.00 37.21 111 ARG A O 1
ATOM 741 N N . THR A 1 113 ? 218.197 -24.431 27.429 1.00 36.45 112 THR A N 1
ATOM 742 C CA . THR A 1 113 ? 218.042 -24.543 25.986 1.00 38.02 112 THR A CA 1
ATOM 743 C C . THR A 1 113 ? 218.696 -25.817 25.485 1.00 42.41 112 THR A C 1
ATOM 744 O O . THR A 1 113 ? 219.757 -26.219 25.975 1.00 37.97 112 THR A O 1
ATOM 748 N N . LYS A 1 114 ? 218.075 -26.432 24.478 1.00 39.70 113 LYS A N 1
ATOM 749 C CA . LYS A 1 114 ? 218.581 -27.663 23.887 1.00 42.85 113 LYS A CA 1
ATOM 750 C C . LYS A 1 114 ? 219.315 -27.460 22.566 1.00 45.15 113 LYS A C 1
ATOM 751 O O . LYS A 1 114 ? 220.178 -28.276 22.221 1.00 45.96 113 LYS A O 1
ATOM 757 N N . HIS A 1 115 ? 218.994 -26.413 21.805 1.00 37.84 114 HIS A N 1
ATOM 758 C CA . HIS A 1 115 ? 219.563 -26.249 20.474 1.00 39.32 114 HIS A CA 1
ATOM 759 C C . HIS A 1 115 ? 220.405 -25.003 20.304 1.00 41.39 114 HIS A C 1
ATOM 760 O O . HIS A 1 115 ? 220.912 -24.762 19.202 1.00 46.12 114 HIS A O 1
ATOM 767 N N . MET A 1 116 ? 220.545 -24.191 21.336 1.00 37.03 115 MET A N 1
ATOM 768 C CA . MET A 1 116 ? 221.396 -23.024 21.250 1.00 36.48 115 MET A CA 1
ATOM 769 C C . MET A 1 116 ? 222.077 -22.817 22.591 1.00 36.79 115 MET A C 1
ATOM 770 O O . MET A 1 116 ? 221.581 -23.245 23.640 1.00 36.34 115 MET A O 1
ATOM 775 N N . LEU A 1 117 ? 223.238 -22.186 22.534 1.00 34.41 116 LEU A N 1
ATOM 776 C CA . LEU A 1 117 ? 224.051 -21.989 23.724 1.00 37.34 116 LEU A CA 1
ATOM 777 C C . LEU A 1 117 ? 223.356 -21.067 24.721 1.00 39.18 116 LEU A C 1
ATOM 778 O O . LEU A 1 117 ? 222.844 -20.004 24.350 1.00 33.73 116 LEU A O 1
ATOM 783 N N . ASN A 1 118 ? 223.361 -21.475 25.995 1.00 37.97 117 ASN A N 1
ATOM 784 C CA . ASN A 1 118 ? 222.965 -20.642 27.133 1.00 34.16 117 ASN A CA 1
ATOM 785 C C . ASN A 1 118 ? 224.202 -20.521 28.022 1.00 40.71 117 ASN A C 1
ATOM 786 O O . ASN A 1 118 ? 224.358 -21.266 29.001 1.00 42.24 117 ASN A O 1
ATOM 791 N N . PRO A 1 119 ? 225.121 -19.609 27.692 1.00 37.54 118 PRO A N 1
ATOM 792 C CA . PRO A 1 119 ? 226.419 -19.568 28.384 1.00 40.38 118 PRO A CA 1
ATOM 793 C C . PRO A 1 119 ? 226.367 -19.021 29.800 1.00 44.59 118 PRO A C 1
ATOM 794 O O . PRO A 1 119 ? 227.412 -18.967 30.456 1.00 44.47 118 PRO A O 1
ATOM 798 N N . GLY A 1 120 ? 225.221 -18.586 30.288 1.00 40.20 119 GLY A N 1
ATOM 799 C CA . GLY A 1 120 ? 225.125 -18.107 31.645 1.00 40.17 119 GLY A CA 1
ATOM 800 C C . GLY A 1 120 ? 224.264 -16.870 31.713 1.00 37.90 119 GLY A C 1
ATOM 801 O O . GLY A 1 120 ? 223.469 -16.601 30.817 1.00 38.17 119 GLY A O 1
ATOM 802 N N . LYS A 1 121 ? 224.462 -16.107 32.782 1.00 38.05 120 LYS A N 1
ATOM 803 C CA . LYS A 1 121 ? 223.634 -14.964 33.128 1.00 36.85 120 LYS A CA 1
ATOM 804 C C . LYS A 1 121 ? 224.542 -13.788 33.451 1.00 40.68 120 LYS A C 1
ATOM 805 O O . LYS A 1 121 ? 225.534 -13.954 34.167 1.00 40.78 120 LYS A O 1
ATOM 811 N N . VAL A 1 122 ? 224.223 -12.608 32.917 1.00 35.48 121 VAL A N 1
ATOM 812 C CA . VAL A 1 122 ? 225.010 -11.418 33.231 1.00 38.95 121 VAL A CA 1
ATOM 813 C C . VAL A 1 122 ? 224.445 -10.781 34.494 1.00 41.86 121 VAL A C 1
ATOM 814 O O . VAL A 1 122 ? 223.405 -11.204 35.008 1.00 40.77 121 VAL A O 1
ATOM 818 N N . ALA A 1 123 ? 225.127 -9.763 35.004 1.00 44.44 122 ALA A N 1
ATOM 819 C CA . ALA A 1 123 ? 224.649 -9.077 36.195 1.00 49.14 122 ALA A CA 1
ATOM 820 C C . ALA A 1 123 ? 223.360 -8.315 35.895 1.00 49.21 122 ALA A C 1
ATOM 821 O O . ALA A 1 123 ? 223.198 -7.730 34.819 1.00 48.31 122 ALA A O 1
ATOM 823 N N . GLU A 1 124 ? 222.435 -8.330 36.851 1.00 53.23 123 GLU A N 1
ATOM 824 C CA . GLU A 1 124 ? 221.173 -7.625 36.673 1.00 54.32 123 GLU A CA 1
ATOM 825 C C . GLU A 1 124 ? 221.413 -6.151 36.370 1.00 54.07 123 GLU A C 1
ATOM 826 O O . GLU A 1 124 ? 222.474 -5.594 36.655 1.00 60.37 123 GLU A O 1
ATOM 832 N N . GLN A 1 125 ? 220.400 -5.515 35.792 1.00 54.81 124 GLN A N 1
ATOM 833 C CA . GLN A 1 125 ? 220.460 -4.105 35.451 1.00 59.59 124 GLN A CA 1
ATOM 834 C C . GLN A 1 125 ? 219.308 -3.356 36.111 1.00 64.09 124 GLN A C 1
ATOM 835 O O . GLN A 1 125 ? 218.264 -3.934 36.428 1.00 65.99 124 GLN A O 1
ATOM 841 N N . LEU A 1 126 ? 219.517 -2.057 36.320 1.00 69.56 125 LEU A N 1
ATOM 842 C CA . LEU A 1 126 ? 218.489 -1.172 36.866 1.00 70.58 125 LEU A CA 1
ATOM 843 C C . LEU A 1 126 ? 217.388 -0.886 35.840 1.00 73.99 125 LEU A C 1
ATOM 844 O O . LEU A 1 126 ? 216.196 -1.019 36.130 1.00 80.66 125 LEU A O 1
ATOM 846 N N . ARG A 1 132 ? 204.512 -2.256 33.720 1.00 80.10 131 ARG A N 1
ATOM 847 C CA . ARG A 1 132 ? 203.359 -2.112 32.838 1.00 79.17 131 ARG A CA 1
ATOM 848 C C . ARG A 1 132 ? 202.196 -2.995 33.291 1.00 79.90 131 ARG A C 1
ATOM 849 O O . ARG A 1 132 ? 202.391 -4.159 33.646 1.00 80.09 131 ARG A O 1
ATOM 857 N N . HIS A 1 133 ? 200.990 -2.423 33.278 1.00 81.05 132 HIS A N 1
ATOM 858 C CA . HIS A 1 133 ? 199.755 -3.121 33.614 1.00 80.30 132 HIS A CA 1
ATOM 859 C C . HIS A 1 133 ? 198.713 -2.836 32.539 1.00 75.72 132 HIS A C 1
ATOM 860 O O . HIS A 1 133 ? 198.829 -1.872 31.778 1.00 72.57 132 HIS A O 1
ATOM 867 N N . ASN A 1 134 ? 197.679 -3.679 32.490 1.00 70.33 133 ASN A N 1
ATOM 868 C CA . ASN A 1 134 ? 196.546 -3.483 31.586 1.00 66.88 133 ASN A CA 1
ATOM 869 C C . ASN A 1 134 ? 195.429 -2.809 32.380 1.00 63.40 133 ASN A C 1
ATOM 870 O O . ASN A 1 134 ? 194.752 -3.452 33.187 1.00 63.30 133 ASN A O 1
ATOM 875 N N . VAL A 1 135 ? 195.250 -1.505 32.157 1.00 56.42 134 VAL A N 1
ATOM 876 C CA . VAL A 1 135 ? 194.256 -0.708 32.864 1.00 58.90 134 VAL A CA 1
ATOM 877 C C . VAL A 1 135 ? 193.219 -0.194 31.872 1.00 55.58 134 VAL A C 1
ATOM 878 O O . VAL A 1 135 ? 193.468 -0.095 30.666 1.00 51.19 134 VAL A O 1
ATOM 882 N N . TYR A 1 136 ? 192.045 0.148 32.401 1.00 50.48 135 TYR A N 1
ATOM 883 C CA . TYR A 1 136 ? 190.952 0.638 31.575 1.00 45.81 135 TYR A CA 1
ATOM 884 C C . TYR A 1 136 ? 191.189 2.085 31.158 1.00 49.55 135 TYR A C 1
ATOM 885 O O . TYR A 1 136 ? 191.705 2.899 31.932 1.00 47.79 135 TYR A O 1
ATOM 894 N N . ASN A 1 137 ? 190.841 2.391 29.911 1.00 43.46 136 ASN A N 1
ATOM 895 C CA . ASN A 1 137 ? 190.561 3.766 29.520 1.00 45.55 136 ASN A CA 1
ATOM 896 C C . ASN A 1 137 ? 189.236 4.158 30.167 1.00 47.20 136 ASN A C 1
ATOM 897 O O . ASN A 1 137 ? 188.174 3.694 29.742 1.00 42.72 136 ASN A O 1
ATOM 902 N N . LYS A 1 138 ? 189.294 4.995 31.209 1.00 44.76 137 LYS A N 1
ATOM 903 C CA . LYS A 1 138 ? 188.141 5.169 32.091 1.00 45.67 137 LYS A CA 1
ATOM 904 C C . LYS A 1 138 ? 186.948 5.794 31.369 1.00 41.08 137 LYS A C 1
ATOM 905 O O . LYS A 1 138 ? 185.799 5.410 31.615 1.00 42.49 137 LYS A O 1
ATOM 911 N N . THR A 1 139 ? 187.186 6.764 30.489 1.00 38.29 138 THR A N 1
ATOM 912 C CA . THR A 1 139 ? 186.059 7.379 29.795 1.00 46.65 138 THR A CA 1
ATOM 913 C C . THR A 1 139 ? 185.453 6.420 28.768 1.00 46.18 138 THR A C 1
ATOM 914 O O . THR A 1 139 ? 184.234 6.194 28.751 1.00 39.37 138 THR A O 1
ATOM 918 N N . ILE A 1 140 ? 186.293 5.844 27.907 1.00 42.57 139 ILE A N 1
ATOM 919 C CA . ILE A 1 140 ? 185.810 4.888 26.913 1.00 37.35 139 ILE A CA 1
ATOM 920 C C . ILE A 1 140 ? 185.088 3.742 27.605 1.00 40.42 139 ILE A C 1
ATOM 921 O O . ILE A 1 140 ? 183.947 3.391 27.260 1.00 34.91 139 ILE A O 1
ATOM 926 N N . GLY A 1 141 ? 185.732 3.167 28.625 1.00 39.31 140 GLY A N 1
ATOM 927 C CA . GLY A 1 141 ? 185.151 2.038 29.326 1.00 35.43 140 GLY A CA 1
ATOM 928 C C . GLY A 1 141 ? 183.855 2.362 30.040 1.00 38.74 140 GLY A C 1
ATOM 929 O O . GLY A 1 141 ? 182.986 1.495 30.179 1.00 36.69 140 GLY A O 1
ATOM 930 N N . SER A 1 142 ? 183.706 3.598 30.533 1.00 39.83 141 SER A N 1
ATOM 931 C CA . SER A 1 142 ? 182.465 3.901 31.241 1.00 38.97 141 SER A CA 1
ATOM 932 C C . SER A 1 142 ? 181.329 4.211 30.265 1.00 38.46 141 SER A C 1
ATOM 933 O O . SER A 1 142 ? 180.161 3.945 30.573 1.00 40.22 141 SER A O 1
ATOM 936 N N . VAL A 1 143 ? 181.650 4.731 29.077 1.00 38.13 142 VAL A N 1
ATOM 937 C CA . VAL A 1 143 ? 180.643 4.853 28.024 1.00 36.24 142 VAL A CA 1
ATOM 938 C C . VAL A 1 143 ? 180.098 3.479 27.648 1.00 41.34 142 VAL A C 1
ATOM 939 O O . VAL A 1 143 ? 178.888 3.309 27.470 1.00 39.00 142 VAL A O 1
ATOM 943 N N . MET A 1 144 ? 180.980 2.475 27.538 1.00 36.83 143 MET A N 1
ATOM 944 C CA . MET A 1 144 ? 180.536 1.106 27.273 1.00 37.77 143 MET A CA 1
ATOM 945 C C . MET A 1 144 ? 179.648 0.587 28.396 1.00 39.18 143 MET A C 1
ATOM 946 O O . MET A 1 144 ? 178.577 0.016 28.147 1.00 37.97 143 MET A O 1
ATOM 951 N N . THR A 1 145 ? 180.107 0.736 29.646 1.00 39.57 144 THR A N 1
ATOM 952 C CA . THR A 1 145 ? 179.318 0.282 30.790 1.00 41.38 144 THR A CA 1
ATOM 953 C C . THR A 1 145 ? 177.969 0.985 30.841 1.00 41.72 144 THR A C 1
ATOM 954 O O . THR A 1 145 ? 176.953 0.366 31.173 1.00 38.35 144 THR A O 1
ATOM 958 N N . ALA A 1 146 ? 177.937 2.279 30.505 1.00 41.46 145 ALA A N 1
ATOM 959 C CA . ALA A 1 146 ? 176.671 3.005 30.537 1.00 45.72 145 ALA A CA 1
ATOM 960 C C . ALA A 1 146 ? 175.618 2.360 29.638 1.00 43.65 145 ALA A C 1
ATOM 961 O O . ALA A 1 146 ? 174.422 2.480 29.915 1.00 42.71 145 ALA A O 1
ATOM 963 N N . THR A 1 147 ? 176.031 1.644 28.586 1.00 42.67 146 THR A N 1
ATOM 964 C CA . THR A 1 147 ? 175.088 1.061 27.636 1.00 40.35 146 THR A CA 1
ATOM 965 C C . THR A 1 147 ? 174.818 -0.405 27.880 1.00 41.94 146 THR A C 1
ATOM 966 O O . THR A 1 147 ? 174.144 -1.038 27.065 1.00 45.56 146 THR A O 1
ATOM 970 N N . GLY A 1 148 ? 175.329 -0.970 28.965 1.00 45.98 147 GLY A N 1
ATOM 971 C CA . GLY A 1 148 ? 175.131 -2.379 29.216 1.00 43.11 147 GLY A CA 1
ATOM 972 C C . GLY A 1 148 ? 176.144 -3.298 28.569 1.00 42.90 147 GLY A C 1
ATOM 973 O O . GLY A 1 148 ? 175.983 -4.518 28.650 1.00 45.27 147 GLY A O 1
ATOM 974 N N . ILE A 1 149 ? 177.174 -2.767 27.907 1.00 43.15 148 ILE A N 1
ATOM 975 C CA . ILE A 1 149 ? 178.269 -3.633 27.494 1.00 37.65 148 ILE A CA 1
ATOM 976 C C . ILE A 1 149 ? 178.939 -4.168 28.749 1.00 42.64 148 ILE A C 1
ATOM 977 O O . ILE A 1 149 ? 179.236 -3.408 29.681 1.00 40.53 148 ILE A O 1
ATOM 982 N N . ARG A 1 150 ? 179.165 -5.480 28.791 1.00 40.99 149 ARG A N 1
ATOM 983 C CA . ARG A 1 150 ? 179.782 -6.124 29.952 1.00 42.21 149 ARG A CA 1
ATOM 984 C C . ARG A 1 150 ? 181.285 -6.247 29.717 1.00 40.45 149 ARG A C 1
ATOM 985 O O . ARG A 1 150 ? 181.745 -7.161 29.030 1.00 37.42 149 ARG A O 1
ATOM 993 N N . LEU A 1 151 ? 182.050 -5.322 30.297 1.00 35.60 150 LEU A N 1
ATOM 994 C CA . LEU A 1 151 ? 183.493 -5.291 30.068 1.00 38.93 150 LEU A CA 1
ATOM 995 C C . LEU A 1 151 ? 184.145 -6.621 30.421 1.00 40.86 150 LEU A C 1
ATOM 996 O O . LEU A 1 151 ? 185.023 -7.101 29.697 1.00 39.30 150 LEU A O 1
ATOM 1001 N N . GLU A 1 152 ? 183.723 -7.238 31.522 1.00 40.45 151 GLU A N 1
ATOM 1002 C CA . GLU A 1 152 ? 184.407 -8.434 31.990 1.00 41.53 151 GLU A CA 1
ATOM 1003 C C . GLU A 1 152 ? 184.180 -9.626 31.078 1.00 42.94 151 GLU A C 1
ATOM 1004 O O . GLU A 1 152 ? 184.859 -10.645 31.241 1.00 45.29 151 GLU A O 1
ATOM 1010 N N . LYS A 1 153 ? 183.246 -9.523 30.130 1.00 39.99 152 LYS A N 1
ATOM 1011 C CA . LYS A 1 153 ? 182.999 -10.577 29.161 1.00 36.20 152 LYS A CA 1
ATOM 1012 C C . LYS A 1 153 ? 183.829 -10.431 27.895 1.00 37.53 152 LYS A C 1
ATOM 1013 O O . LYS A 1 153 ? 183.839 -11.354 27.079 1.00 38.43 152 LYS A O 1
ATOM 1019 N N . LEU A 1 154 ? 184.509 -9.297 27.702 1.00 38.61 153 LEU A N 1
ATOM 1020 C CA . LEU A 1 154 ? 185.315 -9.091 26.512 1.00 38.35 153 LEU A CA 1
ATOM 1021 C C . LEU A 1 154 ? 186.608 -9.897 26.598 1.00 42.89 153 LEU A C 1
ATOM 1022 O O . LEU A 1 154 ? 187.115 -10.144 27.695 1.00 43.70 153 LEU A O 1
ATOM 1027 N N . PRO A 1 155 ? 187.167 -10.304 25.456 1.00 44.48 154 PRO A N 1
ATOM 1028 C CA . PRO A 1 155 ? 188.396 -11.108 25.478 1.00 47.49 154 PRO A CA 1
ATOM 1029 C C . PRO A 1 155 ? 189.564 -10.340 26.077 1.00 49.76 154 PRO A C 1
ATOM 1030 O O . PRO A 1 155 ? 189.596 -9.109 26.098 1.00 47.48 154 PRO A O 1
ATOM 1034 N N . VAL A 1 156 ? 190.546 -11.098 26.558 1.00 54.01 155 VAL A N 1
ATOM 1035 C CA . VAL A 1 156 ? 191.751 -10.502 27.114 1.00 54.91 155 VAL A CA 1
ATOM 1036 C C . VAL A 1 156 ? 192.640 -9.996 25.985 1.00 54.77 155 VAL A C 1
ATOM 1037 O O . VAL A 1 156 ? 192.806 -10.651 24.946 1.00 59.24 155 VAL A O 1
ATOM 1041 N N . VAL A 1 157 ? 193.190 -8.801 26.1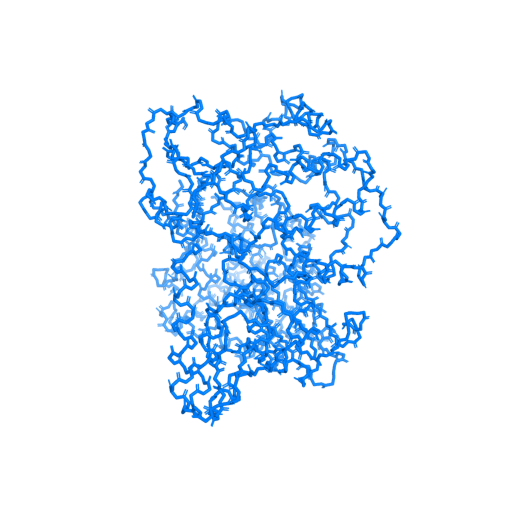60 1.00 58.91 156 VAL A N 1
ATOM 1042 C CA . VAL A 1 157 ? 194.077 -8.214 25.164 1.00 61.01 156 VAL A CA 1
ATOM 1043 C C . VAL A 1 157 ? 195.287 -7.629 25.878 1.00 63.54 156 VAL A C 1
ATOM 1044 O O . VAL A 1 157 ? 195.208 -7.207 27.036 1.00 67.34 156 VAL A O 1
ATOM 1048 N N . ARG A 1 158 ? 196.419 -7.624 25.177 1.00 64.61 157 ARG A N 1
ATOM 1049 C CA . ARG A 1 158 ? 197.660 -7.032 25.677 1.00 63.99 157 ARG A CA 1
ATOM 1050 C C . ARG A 1 158 ? 198.160 -7.713 26.949 1.00 63.80 157 ARG A C 1
ATOM 1051 O O . ARG A 1 158 ? 198.775 -7.066 27.801 1.00 66.59 157 ARG A O 1
ATOM 1059 N N . ALA A 1 159 ? 197.924 -9.018 27.088 1.00 64.55 158 ALA A N 1
ATOM 1060 C CA . ALA A 1 159 ? 198.384 -9.726 28.277 1.00 64.68 158 ALA A CA 1
ATOM 1061 C C . ALA A 1 159 ? 199.906 -9.717 28.345 1.00 65.95 158 ALA A C 1
ATOM 1062 O O . ALA A 1 159 ? 200.592 -9.769 27.321 1.00 63.05 158 ALA A O 1
ATOM 1064 N N . GLN A 1 160 ? 200.430 -9.627 29.563 1.00 66.95 159 GLN A N 1
ATOM 1065 C CA . GLN A 1 160 ? 201.853 -9.754 29.824 1.00 65.47 159 GLN A CA 1
ATOM 1066 C C . GLN A 1 160 ? 202.155 -11.172 30.306 1.00 63.42 159 GLN A C 1
ATOM 1067 O O . GLN A 1 160 ? 201.256 -12.002 30.480 1.00 61.56 159 GLN A O 1
ATOM 1073 N N . THR A 1 161 ? 203.436 -11.471 30.499 1.00 56.13 160 THR A N 1
ATOM 1074 C CA . THR A 1 161 ? 203.794 -12.798 30.969 1.00 55.07 160 THR A CA 1
ATOM 1075 C C . THR A 1 161 ? 204.920 -12.696 31.988 1.00 56.19 160 THR A C 1
ATOM 1076 O O . THR A 1 161 ? 205.735 -11.768 31.955 1.00 55.50 160 THR A O 1
ATOM 1080 N N . ASP A 1 162 ? 204.939 -13.651 32.912 1.00 50.55 161 ASP A N 1
ATOM 1081 C CA . ASP A 1 162 ? 205.959 -13.653 33.940 1.00 50.92 161 ASP A CA 1
ATOM 1082 C C . ASP A 1 162 ? 207.256 -14.239 33.386 1.00 47.62 161 ASP A C 1
ATOM 1083 O O . ASP A 1 162 ? 207.303 -14.804 32.286 1.00 44.75 161 ASP A O 1
ATOM 1088 N N . THR A 1 163 ? 208.319 -14.104 34.173 1.00 44.30 162 THR A N 1
ATOM 1089 C CA . THR A 1 163 ? 209.622 -14.594 33.744 1.00 43.02 162 THR A CA 1
ATOM 1090 C C . THR A 1 163 ? 209.577 -16.088 33.425 1.00 44.63 162 THR A C 1
ATOM 1091 O O . THR A 1 163 ? 210.224 -16.549 32.475 1.00 39.67 162 THR A O 1
ATOM 1095 N N . THR A 1 164 ? 208.777 -16.856 34.169 1.00 40.64 163 THR A N 1
ATOM 1096 C CA . THR A 1 164 ? 208.795 -18.305 33.990 1.00 43.41 163 THR A CA 1
ATOM 1097 C C . THR A 1 164 ? 208.147 -18.712 32.669 1.00 40.98 163 THR A C 1
ATOM 1098 O O . THR A 1 164 ? 208.645 -19.606 31.976 1.00 37.33 163 THR A O 1
ATOM 1102 N N . ASN A 1 165 ? 207.035 -18.075 32.302 1.00 39.66 164 ASN A N 1
ATOM 1103 C CA . ASN A 1 165 ? 206.445 -18.355 30.999 1.00 40.82 164 ASN A CA 1
ATOM 1104 C C . ASN A 1 165 ? 207.248 -17.706 29.872 1.00 36.56 164 ASN A C 1
ATOM 1105 O O . ASN A 1 165 ? 207.266 -18.218 28.748 1.00 39.01 164 ASN A O 1
ATOM 1110 N N . PHE A 1 166 ? 207.917 -16.593 30.156 1.00 36.92 165 PHE A N 1
ATOM 1111 C CA . PHE A 1 166 ? 208.799 -15.976 29.169 1.00 36.58 165 PHE A CA 1
ATOM 1112 C C . PHE A 1 166 ? 209.924 -16.927 28.756 1.00 38.17 165 PHE A C 1
ATOM 1113 O O . PHE A 1 166 ? 210.124 -17.196 27.564 1.00 34.08 165 PHE A O 1
ATOM 1121 N N . HIS A 1 167 ? 210.671 -17.453 29.731 1.00 33.39 166 HIS A N 1
ATOM 1122 C CA . HIS A 1 167 ? 211.690 -18.442 29.405 1.00 35.31 166 HIS A CA 1
ATOM 1123 C C . HIS A 1 167 ? 211.093 -19.663 28.713 1.00 36.56 166 HIS A C 1
ATOM 1124 O O . HIS A 1 167 ? 211.739 -20.254 27.839 1.00 34.57 166 HIS A O 1
ATOM 1131 N N . GLN A 1 168 ? 209.867 -20.055 29.078 1.00 37.77 167 GLN A N 1
ATOM 1132 C CA . GLN A 1 168 ? 209.237 -21.186 28.398 1.00 38.21 167 GLN A CA 1
ATOM 1133 C C . GLN A 1 168 ? 208.939 -20.854 26.940 1.00 34.57 167 GLN A C 1
ATOM 1134 O O . GLN A 1 168 ? 209.130 -21.696 26.058 1.00 37.58 167 GLN A O 1
ATOM 1140 N N . ALA A 1 169 ? 208.465 -19.636 26.671 1.00 31.37 168 ALA A N 1
ATOM 1141 C CA . ALA A 1 169 ? 208.277 -19.207 25.286 1.00 34.13 168 ALA A CA 1
ATOM 1142 C C . ALA A 1 169 ? 209.585 -19.267 24.501 1.00 32.92 168 ALA A C 1
ATOM 1143 O O . ALA A 1 169 ? 209.602 -19.681 23.336 1.00 32.70 168 ALA A O 1
ATOM 1145 N N . ILE A 1 170 ? 210.695 -18.860 25.126 1.00 33.32 169 ILE A N 1
ATOM 1146 C CA . ILE A 1 170 ? 212.001 -18.994 24.487 1.00 30.02 169 ILE A CA 1
ATOM 1147 C C . ILE A 1 170 ? 212.272 -20.452 24.140 1.00 33.18 169 ILE A C 1
ATOM 1148 O O . ILE A 1 170 ? 212.630 -20.783 22.999 1.00 31.00 169 ILE A O 1
ATOM 1153 N N . ARG A 1 171 ? 212.078 -21.351 25.113 1.00 31.13 170 ARG A N 1
ATOM 1154 C CA . ARG A 1 171 ? 212.307 -22.773 24.865 1.00 34.63 170 ARG A CA 1
ATOM 1155 C C . ARG A 1 171 ? 211.357 -23.303 23.799 1.00 32.56 170 ARG A C 1
ATOM 1156 O O . ARG A 1 171 ? 211.746 -24.126 22.970 1.00 36.10 170 ARG A O 1
ATOM 1164 N N . ASP A 1 172 ? 210.113 -22.823 23.797 1.00 34.19 171 ASP A N 1
ATOM 1165 C CA . ASP A 1 172 ? 209.114 -23.328 22.861 1.00 33.08 171 ASP A CA 1
ATOM 1166 C C . ASP A 1 172 ? 209.374 -22.848 21.436 1.00 36.31 171 ASP A C 1
ATOM 1167 O O . ASP A 1 172 ? 209.227 -23.623 20.487 1.00 33.95 171 ASP A O 1
ATOM 1172 N N . LYS A 1 173 ? 209.734 -21.569 21.261 1.00 34.10 172 LYS A N 1
ATOM 1173 C CA . LYS A 1 173 ? 209.750 -20.930 19.947 1.00 34.30 172 LYS A CA 1
ATOM 1174 C C . LYS A 1 173 ? 211.146 -20.679 19.398 1.00 30.47 172 LYS A C 1
ATOM 1175 O O . LYS A 1 173 ? 211.398 -20.922 18.220 1.00 28.18 172 LYS A O 1
ATOM 1181 N N . ILE A 1 174 ? 212.054 -20.161 20.210 1.00 29.63 173 ILE A N 1
ATOM 1182 C CA . ILE A 1 174 ? 213.341 -19.721 19.691 1.00 32.97 173 ILE A CA 1
ATOM 1183 C C . ILE A 1 174 ? 214.370 -20.839 19.725 1.00 33.44 173 ILE A C 1
ATOM 1184 O O . ILE A 1 174 ? 215.231 -20.910 18.845 1.00 33.08 173 ILE A O 1
ATOM 1189 N N . ASP A 1 175 ? 214.291 -21.718 20.719 1.00 30.40 174 ASP A N 1
ATOM 1190 C CA . ASP A 1 175 ? 215.314 -22.736 20.945 1.00 36.00 174 ASP A CA 1
ATOM 1191 C C . ASP A 1 175 ? 215.117 -23.852 19.928 1.00 36.29 174 ASP A C 1
ATOM 1192 O O . ASP A 1 175 ? 214.451 -24.851 20.196 1.00 37.06 174 ASP A O 1
ATOM 1197 N N . LYS A 1 176 ? 215.729 -23.684 18.754 1.00 36.84 175 LYS A N 1
ATOM 1198 C CA . LYS A 1 176 ? 215.590 -24.626 17.649 1.00 37.76 175 LYS A CA 1
ATOM 1199 C C . LYS A 1 176 ? 216.809 -24.525 16.741 1.00 35.03 175 LYS A C 1
ATOM 1200 O O . LYS A 1 176 ? 217.550 -23.539 16.767 1.00 39.97 175 LYS A O 1
ATOM 1206 N N . GLU A 1 177 ? 216.996 -25.551 15.918 1.00 40.33 176 GLU A N 1
ATOM 1207 C CA . GLU A 1 177 ? 217.983 -25.449 14.854 1.00 37.70 176 GLU A CA 1
ATOM 1208 C C . GLU A 1 177 ? 217.397 -24.685 13.671 1.00 36.33 176 GLU A C 1
ATOM 1209 O O . GLU A 1 177 ? 216.173 -24.591 13.498 1.00 36.87 176 GLU A O 1
ATOM 1215 N N . GLU A 1 178 ? 218.286 -24.124 12.857 1.00 34.48 177 GLU A N 1
ATOM 1216 C CA . GLU A 1 178 ? 217.846 -23.518 11.609 1.00 39.42 177 GLU A CA 1
ATOM 1217 C C . GLU A 1 178 ? 217.111 -24.557 10.766 1.00 34.98 177 GLU A C 1
ATOM 1218 O O . GLU A 1 178 ? 217.479 -25.732 10.750 1.00 33.98 177 GLU A O 1
ATOM 1224 N N . ASN A 1 179 ? 216.042 -24.120 10.095 1.00 30.94 178 ASN A N 1
ATOM 1225 C CA . ASN A 1 179 ? 215.327 -24.979 9.153 1.00 34.19 178 ASN A CA 1
ATOM 1226 C C . ASN A 1 179 ? 216.244 -25.447 8.036 1.00 31.75 178 ASN A C 1
ATOM 1227 O O . ASN A 1 179 ? 216.955 -24.650 7.422 1.00 31.05 178 ASN A O 1
ATOM 1232 N N . LEU A 1 180 ? 216.175 -26.727 7.727 1.00 30.46 179 LEU A N 1
ATOM 1233 C CA . LEU A 1 180 ? 216.742 -27.200 6.476 1.00 32.72 179 LEU A CA 1
ATOM 1234 C C . LEU A 1 180 ? 215.891 -26.679 5.326 1.00 33.77 179 LEU A C 1
ATOM 1235 O O . LEU A 1 180 ? 214.662 -26.637 5.414 1.00 33.22 179 LEU A O 1
ATOM 1240 N N . GLN A 1 181 ? 216.535 -26.296 4.236 1.00 31.92 180 GLN A N 1
ATOM 1241 C CA . GLN A 1 181 ? 215.804 -25.856 3.061 1.00 31.97 180 GLN A CA 1
ATOM 1242 C C . GLN A 1 181 ? 216.322 -26.590 1.832 1.00 34.10 180 GLN A C 1
ATOM 1243 O O . GLN A 1 181 ? 217.475 -27.019 1.793 1.00 32.25 180 GLN A O 1
ATOM 1249 N N . THR A 1 182 ? 215.449 -26.739 0.834 1.00 33.84 181 THR A N 1
ATOM 1250 C CA . THR A 1 182 ? 215.756 -27.297 -0.482 1.00 33.77 181 THR A CA 1
ATOM 1251 C C . THR A 1 182 ? 217.133 -26.856 -0.966 1.00 36.79 181 THR A C 1
ATOM 1252 O O . THR A 1 182 ? 217.419 -25.652 -0.993 1.00 34.81 181 THR A O 1
ATOM 1256 N N . PRO A 1 183 ? 218.014 -27.785 -1.346 1.00 38.65 182 PRO A N 1
ATOM 1257 C CA . PRO A 1 183 ? 219.326 -27.378 -1.873 1.00 34.16 182 PRO A CA 1
ATOM 1258 C C . PRO A 1 183 ? 219.148 -26.509 -3.107 1.00 30.55 182 PRO A C 1
ATOM 1259 O O . PRO A 1 183 ? 218.344 -26.814 -3.987 1.00 37.60 182 PRO A O 1
ATOM 1263 N N . GLY A 1 184 ? 219.858 -25.390 -3.141 1.00 32.89 183 GLY A N 1
ATOM 1264 C CA . GLY A 1 184 ? 219.687 -24.477 -4.248 1.00 34.99 183 GLY A CA 1
ATOM 1265 C C . GLY A 1 184 ? 218.480 -23.570 -4.162 1.00 35.03 183 GLY A C 1
ATOM 1266 O O . GLY A 1 184 ? 218.212 -22.845 -5.124 1.00 33.85 183 GLY A O 1
ATOM 1267 N N . LEU A 1 185 ? 217.752 -23.574 -3.038 1.00 33.78 184 LEU A N 1
ATOM 1268 C CA . LEU A 1 185 ? 216.569 -22.722 -2.905 1.00 30.56 184 LEU A CA 1
ATOM 1269 C C . LEU A 1 185 ? 216.905 -21.256 -3.154 1.00 29.76 184 LEU A C 1
ATOM 1270 O O . LEU A 1 185 ? 216.236 -20.575 -3.944 1.00 29.99 184 LEU A O 1
ATOM 1275 N N . HIS A 1 186 ? 217.948 -20.749 -2.494 1.00 30.82 185 HIS A N 1
ATOM 1276 C CA . HIS A 1 186 ? 218.200 -19.314 -2.548 1.00 29.16 185 HIS A CA 1
ATOM 1277 C C . HIS A 1 186 ? 218.691 -18.859 -3.917 1.00 32.65 185 HIS A C 1
ATOM 1278 O O . HIS A 1 186 ? 218.442 -17.714 -4.300 1.00 32.23 185 HIS A O 1
ATOM 1285 N N . LYS A 1 187 ? 219.346 -19.733 -4.681 1.00 35.33 186 LYS A N 1
ATOM 1286 C CA . LYS A 1 187 ? 219.591 -19.420 -6.083 1.00 34.55 186 LYS A CA 1
ATOM 1287 C C . LYS A 1 187 ? 218.274 -19.177 -6.816 1.00 33.73 186 LYS A C 1
ATOM 1288 O O . LYS A 1 187 ? 218.131 -18.197 -7.554 1.00 36.36 186 LYS A O 1
ATOM 1294 N N . LYS A 1 188 ? 217.290 -20.050 -6.611 1.00 32.72 187 LYS A N 1
ATOM 1295 C CA . LYS A 1 188 ? 215.993 -19.845 -7.258 1.00 35.86 187 LYS A CA 1
ATOM 1296 C C . LYS A 1 188 ? 215.309 -18.572 -6.758 1.00 31.79 187 LYS A C 1
ATOM 1297 O O . LYS A 1 188 ? 214.734 -17.818 -7.552 1.00 29.24 187 LYS A O 1
ATOM 1303 N N . LEU A 1 189 ? 215.383 -18.294 -5.448 1.00 30.74 188 LEU A N 1
ATOM 1304 C CA . LEU A 1 189 ? 214.730 -17.084 -4.946 1.00 29.41 188 LEU A CA 1
ATOM 1305 C C . LEU A 1 189 ? 215.386 -15.836 -5.513 1.00 31.60 188 LEU A C 1
ATOM 1306 O O . LEU A 1 189 ? 214.710 -14.825 -5.726 1.00 30.14 188 LEU A O 1
ATOM 1311 N N . MET A 1 190 ? 216.710 -15.875 -5.736 1.00 33.77 189 MET A N 1
ATOM 1312 C CA . MET A 1 190 ? 217.379 -14.774 -6.424 1.00 30.51 189 MET A CA 1
ATOM 1313 C C . MET A 1 190 ? 216.918 -14.662 -7.874 1.00 30.86 189 MET A C 1
ATOM 1314 O O . MET A 1 190 ? 216.832 -13.553 -8.422 1.00 32.73 189 MET A O 1
ATOM 1319 N N . GLU A 1 191 ? 216.623 -15.792 -8.513 1.00 29.30 190 GLU A N 1
ATOM 1320 C CA . GLU A 1 191 ? 216.034 -15.735 -9.848 1.00 35.38 190 GLU A CA 1
ATOM 1321 C C . GLU A 1 191 ? 214.669 -15.060 -9.805 1.00 35.78 190 GLU A C 1
ATOM 1322 O O . GLU A 1 191 ? 214.330 -14.262 -10.689 1.00 35.92 190 GLU A O 1
ATOM 1328 N N . VAL A 1 192 ? 213.867 -15.364 -8.784 1.00 31.57 191 VAL A N 1
ATOM 1329 C CA . VAL A 1 192 ? 212.601 -14.650 -8.620 1.00 29.45 191 VAL A CA 1
ATOM 1330 C C . VAL A 1 192 ? 212.858 -13.160 -8.446 1.00 31.87 191 VAL A C 1
ATOM 1331 O O . VAL A 1 192 ? 212.170 -12.321 -9.042 1.00 31.76 191 VAL A O 1
ATOM 1335 N N . PHE A 1 193 ? 213.849 -12.807 -7.622 1.00 31.67 192 PHE A N 1
ATOM 1336 C CA . PHE A 1 193 ? 214.147 -11.397 -7.406 1.00 30.77 192 PHE A CA 1
ATOM 1337 C C . PHE A 1 193 ? 214.539 -10.712 -8.706 1.00 32.84 192 PHE A C 1
ATOM 1338 O O . PHE A 1 193 ? 214.201 -9.544 -8.928 1.00 30.58 192 PHE A O 1
ATOM 1346 N N . ASN A 1 194 ? 215.293 -11.409 -9.560 1.00 36.08 193 ASN A N 1
ATOM 1347 C CA . ASN A 1 194 ? 215.745 -10.772 -10.789 1.00 39.58 193 ASN A CA 1
ATOM 1348 C C . ASN A 1 194 ? 214.586 -10.466 -11.719 1.00 37.92 193 ASN A C 1
ATOM 1349 O O . ASN A 1 194 ? 214.675 -9.544 -12.537 1.00 41.97 193 ASN A O 1
ATOM 1354 N N . ALA A 1 195 ? 213.501 -11.227 -11.609 1.00 37.68 194 ALA A N 1
ATOM 1355 C CA . ALA A 1 195 ? 212.273 -10.953 -12.336 1.00 35.77 194 ALA A CA 1
ATOM 1356 C C . ALA A 1 195 ? 211.485 -9.779 -11.767 1.00 40.79 194 ALA A C 1
ATOM 1357 O O . ALA A 1 195 ? 210.523 -9.338 -12.405 1.00 45.24 194 ALA A O 1
ATOM 1359 N N . LEU A 1 196 ? 211.840 -9.256 -10.587 1.00 38.49 195 LEU A N 1
ATOM 1360 C CA . LEU A 1 196 ? 211.090 -8.119 -10.058 1.00 36.90 195 LEU A CA 1
ATOM 1361 C C . LEU A 1 196 ? 211.986 -6.998 -9.554 1.00 36.22 195 LEU A C 1
ATOM 1362 O O . LEU A 1 196 ? 211.517 -6.139 -8.808 1.00 37.12 195 LEU A O 1
ATOM 1367 N N . LYS A 1 197 ? 213.264 -6.995 -9.916 1.00 37.12 196 LYS A N 1
ATOM 1368 C CA . LYS A 1 197 ? 214.135 -5.926 -9.459 1.00 34.83 196 LYS A CA 1
ATOM 1369 C C . LYS A 1 197 ? 213.785 -4.612 -10.164 1.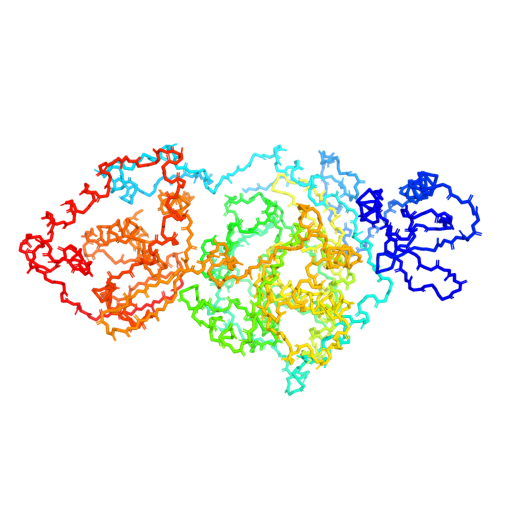00 40.14 196 LYS A C 1
ATOM 1370 O O . LYS A 1 197 ? 213.032 -4.577 -11.139 1.00 40.57 196 LYS A O 1
ATOM 1376 N N . ARG A 1 198 ? 214.321 -3.511 -9.642 1.00 36.57 197 ARG A N 1
ATOM 1377 C CA . ARG 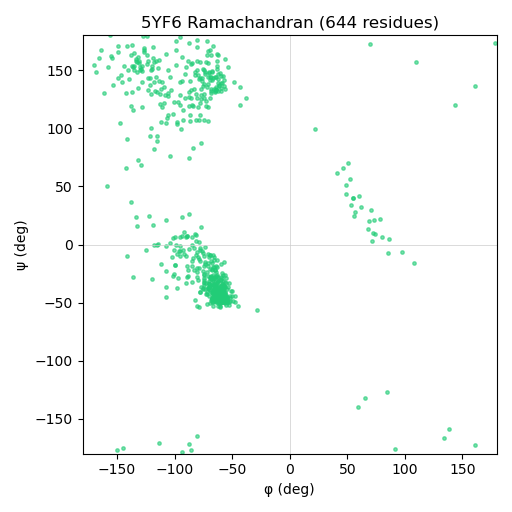A 1 198 ? 214.128 -2.186 -10.238 1.00 41.99 197 ARG A CA 1
ATOM 1378 C C . ARG A 1 198 ? 215.494 -1.699 -10.704 1.00 41.13 197 ARG A C 1
ATOM 1379 O O . ARG A 1 198 ? 216.229 -1.042 -9.947 1.00 36.70 197 ARG A O 1
ATOM 1387 N N . PRO A 1 199 ? 215.881 -2.011 -11.944 1.00 40.80 198 PRO A N 1
ATOM 1388 C CA . PRO A 1 199 ? 217.265 -1.750 -12.368 1.00 42.65 198 PRO A CA 1
ATOM 1389 C C . PRO A 1 199 ? 217.616 -0.285 -12.412 1.00 38.89 198 PRO A C 1
ATOM 1390 O O . PRO A 1 199 ? 218.801 0.049 -12.303 1.00 42.68 198 PRO A O 1
ATOM 1394 N N . GLU A 1 200 ? 216.633 0.606 -12.527 1.00 41.25 199 GLU A N 1
ATOM 1395 C CA . GLU A 1 200 ? 216.950 2.027 -12.470 1.00 41.47 199 GLU A CA 1
ATOM 1396 C C . GLU A 1 200 ? 217.399 2.469 -11.085 1.00 43.60 199 GLU A C 1
ATOM 1397 O O . GLU A 1 200 ? 217.869 3.597 -10.939 1.00 41.94 199 GLU A O 1
ATOM 1403 N N . LEU A 1 201 ? 217.278 1.619 -10.070 1.00 41.37 200 LEU A N 1
ATOM 1404 C CA . LEU A 1 201 ? 217.695 1.988 -8.727 1.00 39.96 200 LEU A CA 1
ATOM 1405 C C . LEU A 1 201 ? 218.968 1.285 -8.294 1.00 35.33 200 LEU A C 1
ATOM 1406 O O . LEU A 1 201 ? 219.447 1.546 -7.189 1.00 37.62 200 LEU A O 1
ATOM 1411 N N . GLU A 1 202 ? 219.535 0.424 -9.142 1.00 37.86 201 GLU A N 1
ATOM 1412 C CA . GLU A 1 202 ? 220.700 -0.370 -8.771 1.00 34.42 201 GLU A CA 1
ATOM 1413 C C . GLU A 1 202 ? 221.867 0.506 -8.319 1.00 39.19 201 GLU A C 1
ATOM 1414 O O . GLU A 1 202 ? 222.168 1.534 -8.929 1.00 38.20 201 GLU A O 1
ATOM 1420 N N . SER A 1 203 ? 222.524 0.079 -7.231 1.00 36.30 202 SER A N 1
ATOM 1421 C CA . SER A 1 203 ? 223.716 0.728 -6.674 1.00 36.96 202 SER A CA 1
ATOM 1422 C C . SER A 1 203 ? 223.513 2.216 -6.407 1.00 35.33 202 SER A C 1
ATOM 1423 O O . SER A 1 203 ? 224.459 3.003 -6.495 1.00 39.99 202 SER A O 1
ATOM 1426 N N . SER A 1 204 ? 222.301 2.618 -6.027 1.00 35.30 203 SER A N 1
ATOM 1427 C CA . SER A 1 204 ? 222.017 4.034 -5.857 1.00 32.61 203 SER A CA 1
ATOM 1428 C C . SER A 1 204 ? 221.775 4.474 -4.418 1.00 37.47 203 SER A C 1
ATOM 1429 O O . SER A 1 204 ? 221.840 5.681 -4.152 1.00 34.36 203 SER A O 1
ATOM 1432 N N . TYR A 1 205 ? 221.492 3.557 -3.487 1.00 31.38 204 TYR A N 1
ATOM 1433 C CA . TYR A 1 205 ? 221.083 3.974 -2.145 1.00 30.81 204 TYR A CA 1
ATOM 1434 C C . TYR A 1 205 ? 222.284 4.442 -1.333 1.00 29.99 204 TYR A C 1
ATOM 1435 O O . TYR A 1 205 ? 223.312 3.762 -1.280 1.00 32.26 204 TYR A O 1
ATOM 1444 N N . ASP A 1 206 ? 222.131 5.580 -0.660 1.00 33.48 205 ASP A N 1
ATOM 1445 C CA . ASP A 1 206 ? 223.137 6.140 0.227 1.00 34.20 205 ASP A CA 1
ATOM 1446 C C . ASP A 1 206 ? 222.483 6.408 1.574 1.00 30.97 205 ASP A C 1
ATOM 1447 O O . ASP A 1 206 ? 221.260 6.435 1.687 1.00 31.33 205 ASP A O 1
ATOM 1452 N N . ALA A 1 207 ? 223.308 6.642 2.590 1.00 32.18 206 ALA A N 1
ATOM 1453 C CA . ALA A 1 207 ? 222.796 7.000 3.904 1.00 32.55 206 ALA A CA 1
ATOM 1454 C C . ALA A 1 207 ? 222.035 8.317 3.831 1.00 36.96 206 ALA A C 1
ATOM 1455 O O . ALA A 1 207 ? 222.163 9.080 2.869 1.00 35.60 206 ALA A O 1
ATOM 1457 N N . VAL A 1 208 ? 221.227 8.585 4.860 1.00 32.41 207 VAL A N 1
ATOM 1458 C CA . VAL A 1 208 ? 220.504 9.849 4.945 1.00 37.32 207 VAL A CA 1
ATOM 1459 C C . VAL A 1 208 ? 221.140 10.716 6.027 1.00 37.16 207 VAL A C 1
ATOM 1460 O O . VAL A 1 208 ? 221.927 10.250 6.860 1.00 34.13 207 VAL A O 1
ATOM 1464 N N . GLU A 1 209 ? 220.807 12.007 5.990 1.00 38.67 208 GLU A N 1
ATOM 1465 C CA . GLU A 1 209 ? 221.255 12.934 7.018 1.00 39.50 208 GLU A CA 1
ATOM 1466 C C . GLU A 1 209 ? 220.504 12.704 8.319 1.00 36.16 208 GLU A C 1
ATOM 1467 O O . GLU A 1 209 ? 219.380 12.197 8.334 1.00 36.75 208 GLU A O 1
ATOM 1473 N N . TRP A 1 210 ? 221.131 13.141 9.417 1.00 31.19 209 TRP A N 1
ATOM 1474 C CA . TRP A 1 210 ? 220.483 13.103 10.727 1.00 36.84 209 TRP A CA 1
ATOM 1475 C C . TRP A 1 210 ? 219.099 13.741 10.707 1.00 36.12 209 TRP A C 1
ATOM 1476 O O . TRP A 1 210 ? 218.157 13.227 11.326 1.00 37.36 209 TRP A O 1
ATOM 1487 N N . GLU A 1 211 ? 218.950 14.856 9.994 1.00 38.97 210 GLU A N 1
ATOM 1488 C CA . GLU A 1 211 ? 217.675 15.568 9.996 1.00 40.94 210 GLU A CA 1
ATOM 1489 C C . GLU A 1 211 ? 216.552 14.707 9.433 1.00 39.31 210 GLU A C 1
ATOM 1490 O O . GLU A 1 211 ? 215.451 14.665 9.996 1.00 40.98 210 GLU A O 1
ATOM 1496 N N . GLU A 1 212 ? 216.801 14.025 8.312 1.00 38.59 211 GLU A N 1
ATOM 1497 C CA . GLU A 1 212 ? 215.772 13.158 7.741 1.00 39.62 211 GLU A CA 1
ATOM 1498 C C . GLU A 1 212 ? 215.467 11.986 8.668 1.00 39.64 211 GLU A C 1
ATOM 1499 O O . GLU A 1 212 ? 214.300 11.632 8.871 1.00 40.69 211 GLU A O 1
ATOM 1505 N N . LEU A 1 213 ? 216.508 11.380 9.248 1.00 40.87 212 LEU A N 1
ATOM 1506 C CA . LEU A 1 213 ? 216.314 10.276 10.189 1.00 41.36 212 LEU A CA 1
ATOM 1507 C C . LEU A 1 213 ? 215.458 10.701 11.374 1.00 40.05 212 LEU A C 1
ATOM 1508 O O . LEU A 1 213 ? 214.556 9.973 11.801 1.00 42.03 212 LEU A O 1
ATOM 1513 N N . GLU A 1 214 ? 215.747 11.871 11.939 1.00 40.78 213 GLU A N 1
ATOM 1514 C CA . GLU A 1 214 ? 215.052 12.288 13.150 1.00 42.94 213 GLU A CA 1
ATOM 1515 C C . GLU A 1 214 ? 213.596 12.655 12.893 1.00 47.19 213 GLU A C 1
ATOM 1516 O O . GLU A 1 214 ? 212.804 12.681 13.839 1.00 49.51 213 GLU A O 1
ATOM 1522 N N . ARG A 1 215 ? 213.222 12.927 11.641 1.00 49.67 214 ARG A N 1
ATOM 1523 C CA . ARG A 1 215 ? 211.826 13.232 11.339 1.00 50.97 214 ARG A CA 1
ATOM 1524 C C . ARG A 1 215 ? 210.921 12.050 11.674 1.00 49.86 214 ARG A C 1
ATOM 1525 O O . ARG A 1 215 ? 209.941 12.189 12.414 1.00 49.90 214 ARG A O 1
ATOM 1533 N N . GLY A 1 216 ? 211.238 10.874 11.147 1.00 50.68 215 GLY A N 1
ATOM 1534 C CA . GLY A 1 216 ? 210.419 9.708 11.416 1.00 59.22 215 GLY A CA 1
ATOM 1535 C C . GLY A 1 216 ? 211.047 8.760 12.417 1.00 61.68 215 GLY A C 1
ATOM 1536 O O . GLY A 1 216 ? 211.571 7.707 12.034 1.00 61.30 215 GLY A O 1
ATOM 1537 N N . ILE A 1 217 ? 210.997 9.118 13.700 1.00 58.51 216 ILE A N 1
ATOM 1538 C CA . ILE A 1 217 ? 211.627 8.321 14.746 1.00 50.84 216 ILE A CA 1
ATOM 1539 C C . ILE A 1 217 ? 210.895 8.562 16.058 1.00 50.65 216 ILE A C 1
ATOM 1540 O O . ILE A 1 217 ? 210.520 9.694 16.378 1.00 55.94 216 ILE A O 1
ATOM 1545 N N . ASN A 1 218 ? 210.661 7.482 16.802 1.00 47.22 217 ASN A N 1
ATOM 1546 C CA . ASN A 1 218 ? 210.070 7.569 18.133 1.00 44.63 217 ASN A CA 1
ATOM 1547 C C . ASN A 1 218 ? 211.197 7.789 19.131 1.00 43.40 217 ASN A C 1
ATOM 1548 O O . ASN A 1 218 ? 212.015 6.890 19.373 1.00 41.75 217 ASN A O 1
ATOM 1553 N N . ARG A 1 219 ? 211.230 8.987 19.715 1.00 42.30 218 ARG A N 1
ATOM 1554 C CA . ARG A 1 219 ? 212.279 9.344 20.656 1.00 39.64 218 ARG A CA 1
ATOM 1555 C C . ARG A 1 219 ? 212.230 8.484 21.909 1.00 39.78 218 ARG A C 1
ATOM 1556 O O . ARG A 1 219 ? 213.229 8.406 22.634 1.00 37.99 218 ARG A O 1
ATOM 1564 N N . LYS A 1 220 ? 211.098 7.829 22.167 1.00 37.62 219 LYS A N 1
ATOM 1565 C CA . LYS A 1 220 ? 210.948 6.900 23.277 1.00 39.15 219 LYS A CA 1
ATOM 1566 C C . LYS A 1 220 ? 211.416 5.491 22.945 1.00 35.13 219 LYS A C 1
ATOM 1567 O O . LYS A 1 220 ? 211.306 4.610 23.805 1.00 35.23 219 LYS A O 1
ATOM 1573 N N . GLY A 1 221 ? 211.898 5.247 21.724 1.00 36.52 220 GLY A N 1
ATOM 1574 C CA . GLY A 1 221 ? 212.446 3.945 21.363 1.00 33.63 220 GLY A CA 1
ATOM 1575 C C . GLY A 1 221 ? 213.344 3.363 22.437 1.00 33.13 220 GLY A C 1
ATOM 1576 O O . GLY A 1 221 ? 214.182 4.071 23.007 1.00 32.97 220 GLY A O 1
ATOM 1577 N N . ALA A 1 222 ? 213.183 2.075 22.722 1.00 30.95 221 ALA A N 1
ATOM 1578 C CA . ALA A 1 222 ? 213.711 1.512 23.956 1.00 30.91 221 ALA A CA 1
ATOM 1579 C C . ALA A 1 222 ? 215.230 1.353 23.940 1.00 32.81 221 ALA A C 1
ATOM 1580 O O . ALA A 1 222 ? 215.857 1.080 22.908 1.00 29.57 221 ALA A O 1
ATOM 1582 N N . ALA A 1 223 ? 215.806 1.492 25.128 1.00 32.05 222 ALA A N 1
ATOM 1583 C CA . ALA A 1 223 ? 217.200 1.173 25.367 1.00 33.74 222 ALA A CA 1
ATOM 1584 C C . ALA A 1 223 ? 217.389 -0.339 25.458 1.00 30.53 222 ALA A C 1
ATOM 1585 O O . ALA A 1 223 ? 216.527 -1.054 25.973 1.00 34.06 222 ALA A O 1
ATOM 1587 N N . GLY A 1 224 ? 218.508 -0.817 24.930 1.00 28.25 223 GLY A N 1
ATOM 1588 C CA . GLY A 1 224 ? 218.922 -2.194 25.127 1.00 30.88 223 GLY A CA 1
ATOM 1589 C C . GLY A 1 224 ? 219.400 -2.467 26.549 1.00 33.21 223 GLY A C 1
ATOM 1590 O O . GLY A 1 224 ? 219.521 -1.572 27.387 1.00 31.82 223 GLY A O 1
ATOM 1591 N N . PHE A 1 225 ? 219.686 -3.748 26.803 1.00 31.30 224 PHE A N 1
ATOM 1592 C CA . PHE A 1 225 ? 219.965 -4.226 28.157 1.00 32.81 224 PHE A CA 1
ATOM 1593 C C . PHE A 1 225 ? 221.088 -3.436 28.830 1.00 39.51 224 PHE A C 1
ATOM 1594 O O . PHE A 1 225 ? 220.961 -3.035 29.990 1.00 38.36 224 PHE A O 1
ATOM 1602 N N . PHE A 1 226 ? 222.208 -3.223 28.125 1.00 34.80 225 PHE A N 1
ATOM 1603 C CA . PHE A 1 226 ? 223.363 -2.526 28.682 1.00 37.69 225 PHE A CA 1
ATOM 1604 C C . PHE A 1 226 ? 223.296 -1.023 28.470 1.00 40.63 225 PHE A C 1
ATOM 1605 O O . PHE A 1 226 ? 224.260 -0.317 28.775 1.00 44.65 225 PHE A O 1
ATOM 1613 N N . GLU A 1 227 ? 222.180 -0.523 27.968 1.00 37.74 226 GLU A N 1
ATOM 1614 C CA . GLU A 1 227 ? 222.012 0.863 27.585 1.00 39.63 226 GLU A CA 1
ATOM 1615 C C . GLU A 1 227 ? 221.146 1.559 28.622 1.00 38.92 226 GLU A C 1
ATOM 1616 O O . GLU A 1 227 ? 220.275 0.946 29.239 1.00 36.15 226 GLU A O 1
ATOM 1622 N N . ARG A 1 228 ? 221.368 2.848 28.796 1.00 42.83 227 ARG A N 1
ATOM 1623 C CA . ARG A 1 228 ? 220.513 3.628 29.677 1.00 40.46 227 ARG A CA 1
ATOM 1624 C C . ARG A 1 228 ? 219.593 4.558 28.918 1.00 41.20 227 ARG A C 1
ATOM 1625 O O . ARG A 1 228 ? 218.429 4.724 29.298 1.00 44.15 227 ARG A O 1
ATOM 1633 N N . LYS A 1 229 ? 220.074 5.123 27.819 1.00 40.34 228 LYS A N 1
ATOM 1634 C CA . LYS A 1 229 ? 219.353 6.168 27.115 1.00 36.27 228 LYS A CA 1
ATOM 1635 C C . LYS A 1 229 ? 218.444 5.596 26.038 1.00 38.66 228 LYS A C 1
ATOM 1636 O O . LYS A 1 229 ? 218.771 4.597 25.390 1.00 35.44 228 LYS A O 1
ATOM 1642 N N . ASN A 1 230 ? 217.311 6.265 25.830 1.00 30.28 229 ASN A N 1
ATOM 1643 C CA . ASN A 1 230 ? 216.424 5.919 24.735 1.00 35.66 229 ASN A CA 1
ATOM 1644 C C . ASN A 1 230 ? 216.862 6.630 23.455 1.00 32.82 229 ASN A C 1
ATOM 1645 O O . ASN A 1 230 ? 217.851 7.362 23.429 1.00 35.21 229 ASN A O 1
ATOM 1650 N N . ILE A 1 231 ? 216.084 6.441 22.389 1.00 30.01 230 ILE A N 1
ATOM 1651 C CA . ILE A 1 231 ? 216.452 6.961 21.074 1.00 32.61 230 ILE A CA 1
ATOM 1652 C C . ILE A 1 231 ? 216.666 8.472 21.134 1.00 37.28 230 ILE A C 1
ATOM 1653 O O . ILE A 1 231 ? 217.676 8.999 20.645 1.00 31.97 230 ILE A O 1
ATOM 1658 N N . GLY A 1 232 ? 215.725 9.188 21.755 1.00 33.37 231 GLY A N 1
ATOM 1659 C CA . GLY A 1 232 ? 215.811 10.638 21.776 1.00 33.65 231 GLY A CA 1
ATOM 1660 C C . GLY A 1 232 ? 217.009 11.147 22.555 1.00 34.98 231 GLY A C 1
ATOM 1661 O O . GLY A 1 232 ? 217.681 12.089 22.132 1.00 34.49 231 GLY A O 1
ATOM 1662 N N . GLU A 1 233 ? 217.296 10.530 23.702 1.00 35.36 232 GLU A N 1
ATOM 1663 C CA . GLU A 1 233 ? 218.434 10.968 24.496 1.00 36.56 232 GLU A CA 1
ATOM 1664 C C . GLU A 1 233 ? 219.745 10.741 23.752 1.00 37.42 232 GLU A C 1
ATOM 1665 O O . GLU A 1 233 ? 220.631 11.605 23.764 1.00 37.28 232 GLU A O 1
ATOM 1671 N N . ILE A 1 234 ? 219.872 9.595 23.077 1.00 34.85 233 ILE A N 1
ATOM 1672 C CA . ILE A 1 234 ? 221.064 9.312 22.287 1.00 34.69 233 ILE A CA 1
ATOM 1673 C C . ILE A 1 234 ? 221.201 10.319 21.154 1.00 34.84 233 ILE A C 1
ATOM 1674 O O . ILE A 1 234 ? 222.293 10.845 20.898 1.00 35.03 233 ILE A O 1
ATOM 1679 N N . LEU A 1 235 ? 220.096 10.605 20.459 1.00 33.24 234 LEU A N 1
ATOM 1680 C CA . LEU A 1 235 ? 220.137 11.605 19.398 1.00 37.09 234 LEU A CA 1
ATOM 1681 C C . LEU A 1 235 ? 220.589 12.961 19.939 1.00 38.60 234 LEU A C 1
ATOM 1682 O O . LEU A 1 235 ? 221.386 13.663 19.303 1.00 38.27 234 LEU A O 1
ATOM 1687 N N . ASP A 1 236 ? 220.105 13.335 21.124 1.00 36.51 235 ASP A N 1
ATOM 1688 C CA . ASP A 1 236 ? 220.440 14.639 21.676 1.00 38.23 235 ASP A CA 1
ATOM 1689 C C . ASP A 1 236 ? 221.884 14.718 22.150 1.00 45.88 235 ASP A C 1
ATOM 1690 O O . ASP A 1 236 ? 222.439 15.822 22.214 1.00 45.57 235 ASP A O 1
ATOM 1695 N N . SER A 1 237 ? 222.511 13.587 22.480 1.00 37.65 236 SER A N 1
ATOM 1696 C CA . SER A 1 237 ? 223.763 13.689 23.203 1.00 35.89 236 SER A CA 1
ATOM 1697 C C . SER A 1 237 ? 224.847 12.695 22.811 1.00 40.13 236 SER A C 1
ATOM 1698 O O . SER A 1 237 ? 225.977 12.877 23.267 1.00 39.16 236 SER A O 1
ATOM 1701 N N . GLU A 1 238 ? 224.581 11.664 22.004 1.00 37.41 237 GLU A N 1
ATOM 1702 C CA . GLU A 1 238 ? 225.627 10.677 21.737 1.00 35.69 237 GLU A CA 1
ATOM 1703 C C . GLU A 1 238 ? 225.652 10.270 20.264 1.00 31.78 237 GLU A C 1
ATOM 1704 O O . GLU A 1 238 ? 225.940 9.118 19.931 1.00 35.18 237 GLU A O 1
ATOM 1710 N N . LYS A 1 239 ? 225.391 11.215 19.359 1.00 31.41 238 LYS A N 1
ATOM 1711 C CA . LYS A 1 239 ? 225.503 10.933 17.928 1.00 32.43 238 LYS A CA 1
ATOM 1712 C C . LYS A 1 239 ? 226.894 10.425 17.554 1.00 34.53 238 LYS A C 1
ATOM 1713 O O . LYS A 1 239 ? 227.030 9.605 16.637 1.00 33.08 238 LYS A O 1
ATOM 1719 N N . ASN A 1 240 ? 227.935 10.886 18.254 1.00 32.05 239 ASN A N 1
ATOM 1720 C CA . ASN A 1 240 ? 229.281 10.395 17.981 1.00 34.02 239 ASN A CA 1
ATOM 1721 C C . ASN A 1 240 ? 229.374 8.899 18.232 1.00 33.35 239 ASN A C 1
ATOM 1722 O O . ASN A 1 240 ? 230.088 8.188 17.517 1.00 33.19 239 ASN A O 1
ATOM 1727 N N . LYS A 1 241 ? 228.680 8.407 19.262 1.00 32.40 240 LYS A N 1
ATOM 1728 C CA . LYS A 1 241 ? 228.638 6.969 19.508 1.00 36.22 240 LYS A CA 1
ATOM 1729 C C . LYS A 1 241 ? 227.971 6.232 18.354 1.00 34.60 240 LYS A C 1
ATOM 1730 O O . LYS A 1 241 ? 228.442 5.170 17.933 1.00 36.56 240 LYS A O 1
ATOM 1736 N N . VAL A 1 242 ? 226.870 6.772 17.824 1.00 32.77 241 VAL A N 1
ATOM 1737 C CA . VAL A 1 242 ? 226.244 6.124 16.676 1.00 29.10 241 VAL A CA 1
ATOM 1738 C C . VAL A 1 242 ? 227.201 6.130 15.489 1.00 31.42 241 VAL A C 1
ATOM 1739 O O . VAL A 1 242 ? 227.419 5.103 14.836 1.00 31.25 241 VAL A O 1
ATOM 1743 N N . GLU A 1 243 ? 227.834 7.275 15.231 1.00 34.19 242 GLU A N 1
ATOM 1744 C CA . GLU A 1 243 ? 228.723 7.400 14.078 1.00 32.61 242 GLU A CA 1
ATOM 1745 C C . GLU A 1 243 ? 229.928 6.471 14.175 1.00 31.18 242 GLU A C 1
ATOM 1746 O O . GLU A 1 243 ? 230.420 5.973 13.153 1.00 30.33 242 GLU A O 1
ATOM 1752 N N . GLU A 1 244 ? 230.406 6.220 15.391 1.00 33.29 243 GLU A N 1
ATOM 1753 C CA . GLU A 1 244 ? 231.467 5.243 15.601 1.00 36.75 243 GLU A CA 1
ATOM 1754 C C . GLU A 1 244 ? 231.019 3.834 15.195 1.00 36.58 243 GLU A C 1
ATOM 1755 O O . GLU A 1 244 ? 231.797 3.071 14.599 1.00 31.26 243 GLU A O 1
ATOM 1761 N N . ILE A 1 245 ? 229.760 3.478 15.487 1.00 32.95 244 ILE A N 1
ATOM 1762 C CA . ILE A 1 245 ? 229.237 2.179 15.056 1.00 29.63 244 ILE A CA 1
ATOM 1763 C C . ILE A 1 245 ? 229.196 2.107 13.538 1.00 29.89 244 ILE A C 1
ATOM 1764 O O . ILE A 1 245 ? 229.587 1.100 12.931 1.00 28.80 244 ILE A O 1
ATOM 1769 N N . ILE A 1 246 ? 228.689 3.165 12.902 1.00 26.68 245 ILE A N 1
ATOM 1770 C CA . ILE A 1 246 ? 228.599 3.179 11.442 1.00 29.32 245 ILE A CA 1
ATOM 1771 C C . ILE A 1 246 ? 229.987 3.002 10.837 1.00 32.15 245 ILE A C 1
ATOM 1772 O O . ILE A 1 246 ? 230.193 2.192 9.920 1.00 33.27 245 ILE A O 1
ATOM 1777 N N . ASP A 1 247 ? 230.964 3.752 11.359 1.00 32.57 246 ASP A N 1
ATOM 1778 C CA . ASP A 1 247 ? 232.328 3.696 10.820 1.00 34.51 246 ASP A CA 1
ATOM 1779 C C . ASP A 1 247 ? 232.917 2.293 10.936 1.00 33.68 246 ASP A C 1
ATOM 1780 O O . ASP A 1 247 ? 233.524 1.775 9.990 1.00 33.97 246 ASP A O 1
ATOM 1785 N N . ASN A 1 248 ? 232.761 1.666 12.101 1.00 33.87 247 ASN A N 1
ATOM 1786 C CA . ASN A 1 248 ? 233.287 0.320 12.286 1.00 34.30 247 ASN A CA 1
ATOM 1787 C C . ASN A 1 248 ? 232.686 -0.645 11.271 1.00 33.14 247 ASN A C 1
ATOM 1788 O O . ASN A 1 248 ? 233.415 -1.374 10.583 1.00 33.42 247 ASN A O 1
ATOM 1793 N N . LEU A 1 249 ? 231.355 -0.634 11.132 1.00 29.38 248 LEU A N 1
ATOM 1794 C CA . LEU A 1 249 ? 230.704 -1.538 10.185 1.00 30.47 248 LEU A CA 1
ATOM 1795 C C . LEU A 1 249 ? 231.111 -1.220 8.753 1.00 31.91 248 LEU A C 1
ATOM 1796 O O . LEU A 1 249 ? 231.300 -2.129 7.933 1.00 32.28 248 LEU A O 1
ATOM 1801 N N . LYS A 1 250 ? 231.224 0.068 8.428 1.00 28.24 249 LYS A N 1
ATOM 1802 C CA . LYS A 1 250 ? 231.584 0.461 7.076 1.00 32.80 249 LYS A CA 1
ATOM 1803 C C . LYS A 1 250 ? 232.943 -0.107 6.679 1.00 33.55 249 LYS A C 1
ATOM 1804 O O . LYS A 1 250 ? 233.148 -0.495 5.525 1.00 31.68 249 LYS A O 1
ATOM 1810 N N . LYS A 1 251 ? 233.864 -0.194 7.624 1.00 33.93 250 LYS A N 1
ATOM 1811 C CA . LYS A 1 251 ? 235.190 -0.726 7.359 1.00 35.88 250 LYS A CA 1
ATOM 1812 C C . LYS A 1 251 ? 235.289 -2.223 7.616 1.00 35.69 250 LYS A C 1
ATOM 1813 O O . LYS A 1 251 ? 236.401 -2.756 7.649 1.00 36.54 250 LYS A O 1
ATOM 1819 N N . GLY A 1 252 ? 234.165 -2.907 7.826 1.00 33.56 251 GLY A N 1
ATOM 1820 C CA . GLY A 1 252 ? 234.210 -4.337 8.075 1.00 32.49 251 GLY A CA 1
ATOM 1821 C C . GLY A 1 252 ? 234.731 -4.747 9.430 1.00 31.91 251 GLY A C 1
ATOM 1822 O O . GLY A 1 252 ? 235.146 -5.892 9.593 1.00 32.38 251 GLY A O 1
ATOM 1823 N N . ARG A 1 253 ? 234.710 -3.853 10.419 1.00 34.82 252 ARG A N 1
ATOM 1824 C CA . ARG A 1 253 ? 235.145 -4.182 11.770 1.00 32.53 252 ARG A CA 1
ATOM 1825 C C . ARG A 1 253 ? 233.968 -4.613 12.642 1.00 37.63 252 ARG A C 1
ATOM 1826 O O . ARG A 1 253 ? 232.877 -4.036 12.560 1.00 34.92 252 ARG A O 1
ATOM 1834 N N . ASN A 1 254 ? 234.203 -5.621 13.484 1.00 34.25 253 ASN A N 1
ATOM 1835 C CA . ASN A 1 254 ? 233.168 -6.131 14.378 1.00 40.68 253 ASN A CA 1
ATOM 1836 C C . ASN A 1 254 ? 232.682 -5.044 15.325 1.00 37.67 253 ASN A C 1
ATOM 1837 O O . ASN A 1 254 ? 233.432 -4.155 15.727 1.00 35.66 253 ASN A O 1
ATOM 1842 N N . ILE A 1 255 ? 231.406 -5.121 15.687 1.00 36.03 254 ILE A N 1
ATOM 1843 C CA . ILE A 1 255 ? 230.859 -4.299 16.755 1.00 32.76 254 ILE A CA 1
ATOM 1844 C C . ILE A 1 255 ? 230.359 -5.241 17.841 1.00 35.13 254 ILE A C 1
ATOM 1845 O O . ILE A 1 255 ? 230.287 -6.454 17.659 1.00 33.82 254 ILE A O 1
ATOM 1850 N N . LYS A 1 256 ? 230.007 -4.675 18.983 1.00 32.67 255 LYS A N 1
ATOM 1851 C CA . LYS A 1 256 ? 229.466 -5.502 20.054 1.00 33.71 255 LYS A CA 1
ATOM 1852 C C . LYS A 1 256 ? 227.955 -5.616 19.857 1.00 31.13 255 LYS A C 1
ATOM 1853 O O . LYS A 1 256 ? 227.144 -4.975 20.526 1.00 34.04 255 LYS A O 1
ATOM 1859 N N . TYR A 1 257 ? 227.590 -6.421 18.862 1.00 31.20 256 TYR A N 1
ATOM 1860 C CA . TYR A 1 257 ? 226.189 -6.582 18.497 1.00 29.23 256 TYR A CA 1
ATOM 1861 C C . TYR A 1 257 ? 225.530 -7.577 19.448 1.00 28.93 256 TYR A C 1
ATOM 1862 O O . TYR A 1 257 ? 226.055 -8.670 19.684 1.00 31.99 256 TYR A O 1
ATOM 1871 N N . TYR A 1 258 ? 224.395 -7.180 20.014 1.00 27.72 257 TYR A N 1
ATOM 1872 C CA . TYR A 1 258 ? 223.553 -8.079 20.790 1.00 27.74 257 TYR A CA 1
ATOM 1873 C C . TYR A 1 258 ? 222.127 -7.558 20.738 1.00 28.03 257 TYR A C 1
ATOM 1874 O O . TYR A 1 258 ? 221.879 -6.386 20.436 1.00 28.61 257 TYR A O 1
ATOM 1883 N N . GLU A 1 259 ? 221.187 -8.442 21.036 1.00 26.60 258 GLU A N 1
ATOM 1884 C CA . GLU A 1 259 ? 219.789 -8.073 21.095 1.00 27.60 258 GLU A CA 1
ATOM 1885 C C . GLU A 1 259 ? 219.274 -8.334 22.501 1.00 29.19 258 GLU A C 1
ATOM 1886 O O . GLU A 1 259 ? 219.776 -9.200 23.220 1.00 29.08 258 GLU A O 1
ATOM 1892 N N . THR A 1 260 ? 218.290 -7.553 22.895 1.00 29.08 259 THR A N 1
ATOM 1893 C CA . THR A 1 260 ? 217.659 -7.699 24.191 1.00 29.70 259 THR A CA 1
ATOM 1894 C C . THR A 1 260 ? 216.323 -8.399 23.991 1.00 27.33 259 THR A C 1
ATOM 1895 O O . THR A 1 260 ? 215.580 -8.058 23.068 1.00 27.14 259 THR A O 1
ATOM 1899 N N . ALA A 1 261 ? 216.043 -9.407 24.814 1.00 27.98 260 ALA A N 1
ATOM 1900 C CA . ALA A 1 261 ? 214.787 -10.148 24.718 1.00 28.35 260 ALA A CA 1
ATOM 1901 C C . ALA A 1 261 ? 213.877 -9.755 25.870 1.00 30.48 260 ALA A C 1
ATOM 1902 O O . ALA A 1 261 ? 214.285 -9.810 27.036 1.00 29.65 260 ALA A O 1
ATOM 1904 N N . ILE A 1 262 ? 212.651 -9.365 25.544 1.00 31.30 261 ILE A N 1
ATOM 1905 C CA . ILE A 1 262 ? 211.662 -9.023 26.562 1.00 31.91 261 ILE A CA 1
ATOM 1906 C C . ILE A 1 262 ? 210.350 -9.674 26.167 1.00 33.08 261 ILE A C 1
ATOM 1907 O O . ILE A 1 262 ? 210.115 -9.910 24.975 1.00 31.97 261 ILE A O 1
ATOM 1912 N N . PRO A 1 263 ? 209.477 -9.980 27.118 1.00 32.60 262 PRO A N 1
ATOM 1913 C CA . PRO A 1 263 ? 208.155 -10.487 26.743 1.00 34.71 262 PRO A CA 1
ATOM 1914 C C . PRO A 1 263 ? 207.316 -9.378 26.121 1.00 38.14 262 PRO A C 1
ATOM 1915 O O . PRO A 1 263 ? 207.415 -8.212 26.505 1.00 35.91 262 PRO A O 1
ATOM 1919 N N . LYS A 1 264 ? 206.502 -9.751 25.135 1.00 37.24 263 LYS A N 1
ATOM 1920 C CA . LYS A 1 264 ? 205.566 -8.808 24.540 1.00 41.03 263 LYS A CA 1
ATOM 1921 C C . LYS A 1 264 ? 204.790 -8.074 25.628 1.00 41.04 263 LYS A C 1
ATOM 1922 O O . LYS A 1 264 ? 204.417 -8.667 26.641 1.00 43.29 263 LYS A O 1
ATOM 1928 N N . ASN A 1 265 ? 204.576 -6.768 25.420 1.00 40.46 264 ASN A N 1
ATOM 1929 C CA . ASN A 1 265 ? 203.888 -5.835 26.317 1.00 43.29 264 ASN A CA 1
ATOM 1930 C C . ASN A 1 265 ? 204.705 -5.446 27.544 1.00 50.38 264 ASN A C 1
ATOM 1931 O O . ASN A 1 265 ? 204.162 -4.828 28.467 1.00 49.96 264 ASN A O 1
ATOM 1936 N N . GLU A 1 266 ? 205.987 -5.813 27.602 1.00 45.06 265 GLU A N 1
ATOM 1937 C CA . GLU A 1 266 ? 206.878 -5.253 28.611 1.00 44.46 265 GLU A CA 1
ATOM 1938 C C . GLU A 1 266 ? 207.084 -3.754 28.340 1.00 48.13 265 GLU A C 1
ATOM 1939 O O . GLU A 1 266 ? 206.691 -3.229 27.298 1.00 45.65 265 GLU A O 1
ATOM 1945 N N . LYS A 1 267 ? 207.723 -3.059 29.289 1.00 47.07 266 LYS A N 1
ATOM 1946 C CA . LYS A 1 267 ? 207.834 -1.598 29.209 1.00 51.04 266 LYS A CA 1
ATOM 1947 C C . LYS A 1 267 ? 208.730 -1.146 28.064 1.00 45.62 266 LYS A C 1
ATOM 1948 O O . LYS A 1 267 ? 208.569 -0.037 27.545 1.00 47.04 266 LYS A O 1
ATOM 1950 N N . ARG A 1 268 ? 209.712 -1.955 27.702 1.00 45.89 267 ARG A N 1
ATOM 1951 C CA . ARG A 1 268 ? 210.603 -1.641 26.602 1.00 44.52 267 ARG A CA 1
ATOM 1952 C C . ARG A 1 268 ? 210.075 -2.163 25.265 1.00 45.33 267 ARG A C 1
ATOM 1953 O O . ARG A 1 268 ? 210.788 -2.096 24.258 1.00 43.20 267 ARG A O 1
ATOM 1961 N N . ASP A 1 269 ? 208.841 -2.681 25.236 1.00 40.84 268 ASP A N 1
ATOM 1962 C CA . ASP A 1 269 ? 208.207 -3.136 23.993 1.00 44.89 268 ASP A CA 1
ATOM 1963 C C . ASP A 1 269 ? 207.594 -1.910 23.331 1.00 45.25 268 ASP A C 1
ATOM 1964 O O . ASP A 1 269 ? 206.412 -1.604 23.476 1.00 46.36 268 ASP A O 1
ATOM 1969 N N . VAL A 1 270 ? 208.439 -1.180 22.609 1.00 45.90 269 VAL A N 1
ATOM 1970 C CA . VAL A 1 270 ? 208.093 0.114 22.030 1.00 44.27 269 VAL A CA 1
ATOM 1971 C C . VAL A 1 270 ? 208.439 0.087 20.550 1.00 43.11 269 VAL A C 1
ATOM 1972 O O . VAL A 1 270 ? 209.478 -0.459 20.159 1.00 43.65 269 VAL A O 1
ATOM 1976 N N . ASN A 1 271 ? 207.572 0.670 19.724 1.00 43.71 270 ASN A N 1
ATOM 1977 C CA . ASN A 1 271 ? 207.816 0.736 18.287 1.00 42.26 270 ASN A CA 1
ATOM 1978 C C . ASN A 1 271 ? 208.638 1.978 17.944 1.00 43.12 270 ASN A C 1
ATOM 1979 O O . ASN A 1 271 ? 208.290 3.094 18.343 1.00 39.91 270 ASN A O 1
ATOM 1984 N N . ASP A 1 272 ? 209.745 1.772 17.223 1.00 40.59 271 ASP A N 1
ATOM 1985 C CA . ASP A 1 272 ? 210.561 2.898 16.775 1.00 42.97 271 ASP A CA 1
ATOM 1986 C C . ASP A 1 272 ? 209.780 3.808 15.832 1.00 48.81 271 ASP A C 1
ATOM 1987 O O . ASP A 1 272 ? 209.963 5.035 15.840 1.00 46.02 271 ASP A O 1
ATOM 1992 N N . ASP A 1 273 ? 208.919 3.224 15.000 1.00 43.75 272 ASP A N 1
ATOM 1993 C CA . ASP A 1 273 ? 208.236 3.938 13.931 1.00 50.22 272 ASP A CA 1
ATOM 1994 C C . ASP A 1 273 ? 206.738 3.994 14.208 1.00 54.20 272 ASP A C 1
ATOM 1995 O O . ASP A 1 273 ? 206.201 3.198 14.984 1.00 51.71 272 ASP A O 1
ATOM 1997 N N . TRP A 1 274 ? 206.065 4.955 13.573 1.00 56.95 273 TRP A N 1
ATOM 1998 C CA . TRP A 1 274 ? 204.608 4.938 13.547 1.00 56.14 273 TRP A CA 1
ATOM 1999 C C . TRP A 1 274 ? 204.127 3.628 12.935 1.00 53.08 273 TRP A C 1
ATOM 2000 O O . TRP A 1 274 ? 204.770 3.076 12.038 1.00 49.73 273 TRP A O 1
ATOM 2002 N N . THR A 1 275 ? 203.003 3.118 13.444 1.00 57.74 274 THR A N 1
ATOM 2003 C CA . THR A 1 275 ? 202.384 1.891 12.953 1.00 55.74 274 THR A CA 1
ATOM 2004 C C . THR A 1 275 ? 200.979 2.194 12.440 1.00 54.36 274 THR A C 1
ATOM 2005 O O . THR A 1 275 ? 200.331 3.143 12.892 1.00 55.14 274 THR A O 1
ATOM 2009 N N . ALA A 1 276 ? 200.510 1.369 11.495 1.00 54.95 275 ALA A N 1
ATOM 2010 C CA . ALA A 1 276 ? 199.203 1.579 10.867 1.00 56.82 275 ALA A CA 1
ATOM 2011 C C . ALA A 1 276 ? 198.025 1.218 11.776 1.00 56.47 275 ALA A C 1
ATOM 2012 O O . ALA A 1 276 ? 196.896 1.648 11.505 1.00 53.63 275 ALA A O 1
ATOM 2014 N N . GLY A 1 277 ? 198.250 0.434 12.824 1.00 55.09 276 GLY A N 1
ATOM 2015 C CA . GLY A 1 277 ? 197.172 0.039 13.720 1.00 54.26 276 GLY A CA 1
ATOM 2016 C C . GLY A 1 277 ? 197.723 -0.881 14.785 1.00 54.37 276 GLY A C 1
ATOM 2017 O O . GLY A 1 277 ? 198.891 -1.290 14.742 1.00 56.33 276 GLY A O 1
ATOM 2018 N N . ASP A 1 278 ? 196.859 -1.205 15.752 1.00 50.47 277 ASP A N 1
ATOM 2019 C CA . ASP A 1 278 ? 197.261 -2.108 16.827 1.00 57.20 277 ASP A CA 1
ATOM 2020 C C . ASP A 1 278 ? 197.537 -3.525 16.328 1.00 59.47 277 ASP A C 1
ATOM 2021 O O . ASP A 1 278 ? 198.119 -4.324 17.077 1.00 57.86 277 ASP A O 1
ATOM 2026 N N . PHE A 1 279 ? 197.130 -3.852 15.090 1.00 53.42 278 PHE A N 1
ATOM 2027 C CA . PHE A 1 279 ? 197.419 -5.169 14.528 1.00 54.86 278 PHE A CA 1
ATOM 2028 C C . PHE A 1 279 ? 198.921 -5.450 14.476 1.00 56.21 278 PHE A C 1
ATOM 2029 O O . PHE A 1 279 ? 199.336 -6.614 14.553 1.00 53.10 278 PHE A O 1
ATOM 2037 N N . VAL A 1 280 ? 199.750 -4.404 14.355 1.00 53.96 279 VAL A N 1
ATOM 2038 C CA . VAL A 1 280 ? 201.198 -4.600 14.331 1.00 57.87 279 VAL A CA 1
ATOM 2039 C C . VAL A 1 280 ? 201.690 -5.116 15.681 1.00 57.50 279 VAL A C 1
ATOM 2040 O O . VAL A 1 280 ? 202.492 -6.058 15.746 1.00 53.62 279 VAL A O 1
ATOM 2044 N N . ASP A 1 281 ? 201.211 -4.519 16.779 1.00 55.90 280 ASP A N 1
ATOM 2045 C CA . ASP A 1 281 ? 201.539 -5.038 18.106 1.00 55.88 280 ASP A CA 1
ATOM 2046 C C . ASP A 1 281 ? 200.997 -6.454 18.295 1.00 57.84 280 ASP A C 1
ATOM 2047 O O . ASP A 1 281 ? 201.683 -7.327 18.850 1.00 54.13 280 ASP A O 1
ATOM 2052 N N . GLU A 1 282 ? 199.771 -6.706 17.822 1.00 56.82 281 GLU A N 1
ATOM 2053 C CA . GLU A 1 282 ? 199.143 -8.006 18.039 1.00 56.17 281 GLU A CA 1
ATOM 2054 C C . GLU A 1 282 ? 199.881 -9.132 17.314 1.00 56.23 281 GLU A C 1
ATOM 2055 O O . GLU A 1 282 ? 199.957 -10.255 17.829 1.00 53.33 281 GLU A O 1
ATOM 2061 N N . LYS A 1 283 ? 200.435 -8.861 16.131 1.00 54.15 282 LYS A N 1
ATOM 2062 C CA . LYS A 1 283 ? 201.172 -9.888 15.406 1.00 54.31 282 LYS A CA 1
ATOM 2063 C C . LYS A 1 283 ? 202.606 -10.060 15.900 1.00 54.64 282 LYS A C 1
ATOM 2064 O O . LYS A 1 283 ? 203.346 -10.867 15.323 1.00 53.70 282 LYS A O 1
ATOM 2070 N N . LYS A 1 284 ? 203.016 -9.334 16.940 1.00 53.49 283 LYS A N 1
ATOM 2071 C CA . LYS A 1 284 ? 204.373 -9.470 17.453 1.00 54.41 283 LYS A CA 1
ATOM 2072 C C . LYS A 1 284 ? 204.561 -10.850 18.081 1.00 52.00 283 LYS A C 1
ATOM 2073 O O . LYS A 1 284 ? 203.616 -11.422 18.633 1.00 53.73 283 LYS A O 1
ATOM 2079 N N . PRO A 1 285 ? 205.772 -11.404 18.014 1.00 50.65 284 PRO A N 1
ATOM 2080 C CA . PRO A 1 285 ? 206.036 -12.666 18.715 1.00 48.98 284 PRO A CA 1
ATOM 2081 C C . PRO A 1 285 ? 205.877 -12.489 20.218 1.00 45.18 284 PRO A C 1
ATOM 2082 O O . PRO A 1 285 ? 205.848 -11.372 20.741 1.00 41.78 284 PRO A O 1
ATOM 2086 N N . ARG A 1 286 ? 205.769 -13.615 20.927 1.00 39.69 285 ARG A N 1
ATOM 2087 C CA . ARG A 1 286 ? 205.744 -13.528 22.383 1.00 41.89 285 ARG A CA 1
ATOM 2088 C C . ARG A 1 286 ? 207.066 -12.985 22.920 1.00 35.22 285 ARG A C 1
ATOM 2089 O O . ARG A 1 286 ? 207.092 -12.372 23.992 1.00 35.56 285 ARG A O 1
ATOM 2091 N N . VAL A 1 287 ? 208.161 -13.186 22.183 1.00 32.74 286 VAL A N 1
ATOM 2092 C CA . VAL A 1 287 ? 209.504 -12.760 22.580 1.00 31.70 286 VAL A CA 1
ATOM 2093 C C . VAL A 1 287 ? 209.941 -11.647 21.630 1.00 33.20 286 VAL A C 1
ATOM 2094 O O . VAL A 1 287 ? 210.246 -11.905 20.458 1.00 33.52 286 VAL A O 1
ATOM 2098 N N . ILE A 1 288 ? 209.938 -10.407 22.123 1.00 32.94 287 ILE A N 1
ATOM 2099 C CA . ILE A 1 288 ? 210.516 -9.266 21.417 1.00 27.87 287 ILE A CA 1
ATOM 2100 C C . ILE A 1 288 ? 212.035 -9.319 21.544 1.00 29.92 287 ILE A C 1
ATOM 2101 O O . ILE A 1 288 ? 212.566 -9.392 22.658 1.00 30.09 287 ILE A O 1
ATOM 2106 N N . GLN A 1 289 ? 212.739 -9.219 20.417 1.00 28.65 288 GLN A N 1
ATOM 2107 C CA . GLN A 1 289 ? 214.204 -9.220 20.393 1.00 27.68 288 GLN A CA 1
ATOM 2108 C C . GLN A 1 289 ? 214.686 -8.019 19.593 1.00 27.15 288 GLN A C 1
ATOM 2109 O O . GLN A 1 289 ? 214.380 -7.905 18.400 1.00 28.12 288 GLN A O 1
ATOM 2115 N N . TYR A 1 290 ? 215.437 -7.121 20.241 1.00 24.98 289 TYR A N 1
ATOM 2116 C CA . TYR A 1 290 ? 215.785 -5.864 19.568 1.00 24.83 289 TYR A CA 1
ATOM 2117 C C . TYR A 1 290 ? 217.225 -5.438 19.824 1.00 24.96 289 TYR A C 1
ATOM 2118 O O . TYR A 1 290 ? 217.741 -5.611 20.940 1.00 24.66 289 TYR A O 1
ATOM 2127 N N . PRO A 1 291 ? 217.891 -4.880 18.812 1.00 28.94 290 PRO A N 1
ATOM 2128 C CA . PRO A 1 291 ? 219.225 -4.310 19.020 1.00 24.42 290 PRO A CA 1
ATOM 2129 C C . PRO A 1 291 ? 219.172 -3.014 19.823 1.00 29.72 290 PRO A C 1
ATOM 2130 O O . PRO A 1 291 ? 218.132 -2.366 19.958 1.00 28.08 290 PRO A O 1
ATOM 2134 N N . GLU A 1 292 ? 220.343 -2.634 20.341 1.00 28.53 291 GLU A N 1
ATOM 2135 C CA . GLU A 1 292 ? 220.507 -1.403 21.107 1.00 30.85 291 GLU A CA 1
ATOM 2136 C C . GLU A 1 292 ? 220.000 -0.208 20.327 1.00 25.80 291 GLU A C 1
ATOM 2137 O O . GLU A 1 292 ? 220.012 -0.197 19.096 1.00 28.33 291 GLU A O 1
ATOM 2143 N N . ALA A 1 293 ? 219.577 0.823 21.056 1.00 25.35 292 ALA A N 1
ATOM 2144 C CA . ALA A 1 293 ? 219.105 2.030 20.385 1.00 27.25 292 ALA A CA 1
ATOM 2145 C C . ALA A 1 293 ? 220.205 2.659 19.531 1.00 27.08 292 ALA A C 1
ATOM 2146 O O . ALA A 1 293 ? 219.946 3.092 18.402 1.00 25.90 292 ALA A O 1
ATOM 2148 N N . LYS A 1 294 ? 221.440 2.715 20.049 1.00 26.32 293 LYS A N 1
ATOM 2149 C CA . LYS A 1 294 ? 222.541 3.258 19.257 1.00 29.49 293 LYS A CA 1
ATOM 2150 C C . LYS A 1 294 ? 222.710 2.469 17.981 1.00 28.57 293 LYS A C 1
ATOM 2151 O O . LYS A 1 294 ? 223.020 3.029 16.924 1.00 27.50 293 LYS A O 1
ATOM 2157 N N . THR A 1 295 ? 222.515 1.156 18.063 1.00 26.08 294 THR A N 1
ATOM 2158 C CA . THR A 1 295 ? 222.731 0.314 16.900 1.00 25.26 294 THR A CA 1
ATOM 2159 C C . THR A 1 295 ? 221.572 0.404 15.918 1.00 25.80 294 THR A C 1
ATOM 2160 O O . THR A 1 295 ? 221.797 0.465 14.705 1.00 27.21 294 THR A O 1
ATOM 2164 N N . ARG A 1 296 ? 220.324 0.430 16.415 1.00 28.56 295 ARG A N 1
ATOM 2165 C CA . ARG A 1 296 ? 219.190 0.684 15.523 1.00 24.68 295 ARG A CA 1
ATOM 2166 C C . ARG A 1 296 ? 219.348 2.019 14.804 1.00 27.77 295 ARG A C 1
ATOM 2167 O O . ARG A 1 296 ? 219.004 2.141 13.621 1.00 28.26 295 ARG A O 1
ATOM 2175 N N . LEU A 1 297 ? 219.862 3.037 15.500 1.00 26.30 296 LEU A N 1
ATOM 2176 C CA . LEU A 1 297 ? 220.101 4.321 14.843 1.00 28.25 296 LEU A CA 1
ATOM 2177 C C . LEU A 1 297 ? 221.161 4.184 13.757 1.00 28.88 296 LEU A C 1
ATOM 2178 O O . LEU A 1 297 ? 220.988 4.682 12.640 1.00 30.49 296 LEU A O 1
ATOM 2183 N N . ALA A 1 298 ? 222.269 3.505 14.071 1.00 27.00 297 ALA A N 1
ATOM 2184 C CA . ALA A 1 298 ? 223.312 3.285 13.070 1.00 30.52 297 ALA A CA 1
ATOM 2185 C C . ALA A 1 298 ? 222.755 2.572 11.839 1.00 31.01 297 ALA A C 1
ATOM 2186 O O . ALA A 1 298 ? 222.976 3.004 10.700 1.00 27.77 297 ALA A O 1
ATOM 2188 N N . ILE A 1 299 ? 222.010 1.479 12.052 1.00 27.76 298 ILE A N 1
ATOM 2189 C CA . ILE A 1 299 ? 221.443 0.738 10.923 1.00 28.32 298 ILE A CA 1
ATOM 2190 C C . ILE A 1 299 ? 220.488 1.620 10.128 1.00 28.33 298 ILE A C 1
ATOM 2191 O O . ILE A 1 299 ? 220.506 1.633 8.892 1.00 28.88 298 ILE A O 1
ATOM 2196 N N . THR A 1 300 ? 219.620 2.350 10.826 1.00 28.46 299 THR A N 1
ATOM 2197 C CA . THR A 1 300 ? 218.578 3.101 10.126 1.00 32.05 299 THR A CA 1
ATOM 2198 C C . THR A 1 300 ? 219.161 4.291 9.370 1.00 31.68 299 THR A C 1
ATOM 2199 O O . THR A 1 300 ? 218.702 4.615 8.272 1.00 33.37 299 THR A O 1
ATOM 2203 N N . LYS A 1 301 ? 220.163 4.966 9.939 1.00 28.63 300 LYS A N 1
ATOM 2204 C CA . LYS A 1 301 ? 220.747 6.099 9.222 1.00 31.26 300 LYS A CA 1
ATOM 2205 C C . LYS A 1 301 ? 221.320 5.663 7.880 1.00 30.89 300 LYS A C 1
ATOM 2206 O O . LYS A 1 301 ? 221.153 6.348 6.865 1.00 31.88 300 LYS A O 1
ATOM 2212 N N . VAL A 1 302 ? 221.984 4.515 7.848 1.00 32.82 301 VAL A N 1
ATOM 2213 C CA . VAL A 1 302 ? 222.622 4.075 6.614 1.00 29.92 301 VAL A CA 1
ATOM 2214 C C . VAL A 1 302 ? 221.616 3.397 5.697 1.00 33.05 301 VAL A C 1
ATOM 2215 O O . VAL A 1 302 ? 221.555 3.688 4.495 1.00 30.07 301 VAL A O 1
ATOM 2219 N N . MET A 1 303 ? 220.821 2.471 6.242 1.00 28.37 302 MET A N 1
ATOM 2220 C CA . MET A 1 303 ? 219.968 1.632 5.410 1.00 31.46 302 MET A CA 1
ATOM 2221 C C . MET A 1 303 ? 218.559 2.189 5.251 1.00 28.68 302 MET A C 1
ATOM 2222 O O . MET A 1 303 ? 217.716 1.524 4.638 1.00 29.75 302 MET A O 1
ATOM 2227 N N . TYR A 1 304 ? 218.314 3.408 5.749 1.00 29.11 303 TYR A N 1
ATOM 2228 C CA . TYR A 1 304 ? 217.039 4.116 5.665 1.00 31.01 303 TYR A CA 1
ATOM 2229 C C . TYR A 1 304 ? 216.192 3.766 4.449 1.00 31.25 303 TYR A C 1
ATOM 2230 O O . TYR A 1 304 ? 215.028 3.377 4.588 1.00 30.29 303 TYR A O 1
ATOM 2239 N N . LYS A 1 305 ? 216.753 3.923 3.249 1.00 30.43 304 LYS A N 1
ATOM 2240 C CA . LYS A 1 305 ? 215.918 3.820 2.057 1.00 31.42 304 LYS A CA 1
ATOM 2241 C C . LYS A 1 305 ? 215.382 2.405 1.873 1.00 31.54 304 LYS A C 1
ATOM 2242 O O . LYS A 1 305 ? 214.260 2.222 1.378 1.00 29.44 304 LYS A O 1
ATOM 2248 N N . TRP A 1 306 ? 216.142 1.400 2.299 1.00 28.60 305 TRP A N 1
ATOM 2249 C CA . TRP A 1 306 ? 215.645 0.030 2.264 1.00 29.20 305 TRP A CA 1
ATOM 2250 C C . TRP A 1 306 ? 214.694 -0.270 3.426 1.00 26.24 305 TRP A C 1
ATOM 2251 O O . TRP A 1 306 ? 213.578 -0.757 3.213 1.00 25.07 305 TRP A O 1
ATOM 2262 N N . VAL A 1 307 ? 215.127 -0.022 4.664 1.00 28.20 306 VAL A N 1
ATOM 2263 C CA . VAL A 1 307 ? 214.334 -0.481 5.807 1.00 26.40 306 VAL A CA 1
ATOM 2264 C C . VAL A 1 307 ? 213.030 0.293 5.902 1.00 33.23 306 VAL A C 1
ATOM 2265 O O . VAL A 1 307 ? 212.034 -0.237 6.414 1.00 27.82 306 VAL A O 1
ATOM 2269 N N . LYS A 1 308 ? 213.000 1.541 5.414 1.00 30.21 307 LYS A N 1
ATOM 2270 C CA . LYS A 1 308 ? 211.766 2.324 5.366 1.00 33.26 307 LYS A CA 1
ATOM 2271 C C . LYS A 1 308 ? 211.050 2.243 4.023 1.00 31.29 307 LYS A C 1
ATOM 2272 O O . LYS A 1 308 ? 209.988 2.850 3.874 1.00 33.70 307 LYS A O 1
ATOM 2278 N N . GLN A 1 309 ? 211.599 1.517 3.051 1.00 28.10 308 GLN A N 1
ATOM 2279 C CA . GLN A 1 309 ? 211.004 1.350 1.724 1.00 30.41 308 GLN A CA 1
ATOM 2280 C C . GLN A 1 309 ? 210.661 2.700 1.082 1.00 34.26 308 GLN A C 1
ATOM 2281 O O . GLN A 1 309 ? 209.530 2.970 0.683 1.00 31.76 308 GLN A O 1
ATOM 2287 N N . LYS A 1 310 ? 211.681 3.549 0.977 1.00 31.02 309 LYS A N 1
ATOM 2288 C CA . LYS A 1 310 ? 211.584 4.844 0.307 1.00 36.22 309 LYS A CA 1
ATOM 2289 C C . LYS A 1 310 ? 212.605 4.896 -0.823 1.00 33.40 309 LYS A C 1
ATOM 2290 O O . LYS A 1 310 ? 213.765 5.273 -0.598 1.00 31.61 309 LYS A O 1
ATOM 2296 N N . PRO A 1 311 ? 212.220 4.546 -2.065 1.00 34.70 310 PRO A N 1
ATOM 2297 C CA . PRO A 1 311 ? 210.887 4.152 -2.524 1.00 34.67 310 PRO A CA 1
ATOM 2298 C C . PRO A 1 311 ? 210.565 2.702 -2.215 1.00 32.85 310 PRO A C 1
ATOM 2299 O O . PRO A 1 311 ? 211.432 1.974 -1.736 1.00 33.90 310 PRO A O 1
ATOM 2303 N N . VAL A 1 312 ? 209.339 2.293 -2.520 1.00 31.67 311 VAL A N 1
ATOM 2304 C CA . VAL A 1 312 ? 208.918 0.910 -2.331 1.00 33.41 311 VAL A CA 1
ATOM 2305 C C . VAL A 1 312 ? 209.453 0.096 -3.498 1.00 35.36 311 VAL A C 1
ATOM 2306 O O . VAL A 1 312 ? 209.099 0.344 -4.655 1.00 34.04 311 VAL A O 1
ATOM 2310 N N . VAL A 1 313 ? 210.308 -0.878 -3.201 1.00 31.84 312 VAL A N 1
ATOM 2311 C CA . VAL A 1 313 ? 210.806 -1.791 -4.217 1.00 31.90 312 VAL A CA 1
ATOM 2312 C C . VAL A 1 313 ? 210.355 -3.223 -3.984 1.00 30.32 312 VAL A C 1
ATOM 2313 O O . VAL A 1 313 ? 210.705 -4.103 -4.775 1.00 34.82 312 VAL A O 1
ATOM 2317 N N . ILE A 1 314 ? 209.603 -3.488 -2.919 1.00 29.10 313 ILE A N 1
ATOM 2318 C CA . ILE A 1 314 ? 209.074 -4.820 -2.643 1.00 30.09 313 ILE A CA 1
ATOM 2319 C C . ILE A 1 314 ? 207.681 -4.914 -3.262 1.00 28.02 313 ILE A C 1
ATOM 2320 O O . ILE A 1 314 ? 206.780 -4.172 -2.840 1.00 28.46 313 ILE A O 1
ATOM 2325 N N . PRO A 1 315 ? 207.462 -5.784 -4.245 1.00 31.20 314 PRO A N 1
ATOM 2326 C CA . PRO A 1 315 ? 206.148 -5.833 -4.896 1.00 35.52 314 PRO A CA 1
ATOM 2327 C C . PRO A 1 315 ? 205.058 -6.203 -3.904 1.00 32.53 314 PRO A C 1
ATOM 2328 O O . PRO A 1 315 ? 205.237 -7.085 -3.068 1.00 30.85 314 PRO A O 1
ATOM 2332 N N . GLY A 1 316 ? 203.933 -5.492 -3.980 1.00 30.18 315 GLY A N 1
ATOM 2333 C CA . GLY A 1 316 ? 202.817 -5.760 -3.091 1.00 33.29 315 GLY A CA 1
ATOM 2334 C C . GLY A 1 316 ? 203.002 -5.340 -1.645 1.00 31.72 315 GLY A C 1
ATOM 2335 O O . GLY A 1 316 ? 202.166 -5.689 -0.809 1.00 29.17 315 GLY A O 1
ATOM 2336 N N . TYR A 1 317 ? 204.057 -4.590 -1.324 1.00 29.58 316 TYR A N 1
ATOM 2337 C CA . TYR A 1 317 ? 204.321 -4.193 0.055 1.00 29.11 316 TYR A CA 1
ATOM 2338 C C . TYR A 1 317 ? 203.298 -3.165 0.507 1.00 30.45 316 TYR A C 1
ATOM 2339 O O . TYR A 1 317 ? 203.208 -2.077 -0.068 1.00 30.29 316 TYR A O 1
ATOM 2348 N N . GLU A 1 318 ? 202.519 -3.498 1.532 1.00 31.64 317 GLU A N 1
ATOM 2349 C CA . GLU A 1 318 ? 201.474 -2.588 1.985 1.00 31.98 317 GLU A CA 1
ATOM 2350 C C . GLU A 1 318 ? 201.820 -1.937 3.314 1.00 36.44 317 GLU A C 1
ATOM 2351 O O . GLU A 1 318 ? 200.925 -1.463 4.015 1.00 34.46 317 GLU A O 1
ATOM 2357 N N . GLY A 1 319 ? 203.110 -1.897 3.666 1.00 34.04 318 GLY A N 1
ATOM 2358 C CA . GLY A 1 319 ? 203.501 -1.409 4.975 1.00 35.84 318 GLY A CA 1
ATOM 2359 C C . GLY A 1 319 ? 203.129 0.037 5.216 1.00 34.25 318 GLY A C 1
ATOM 2360 O O . GLY A 1 319 ? 202.894 0.433 6.357 1.00 37.51 318 GLY A O 1
ATOM 2361 N N . LYS A 1 320 ? 203.051 0.836 4.154 1.00 34.93 319 LYS A N 1
ATOM 2362 C CA . LYS A 1 320 ? 202.692 2.248 4.242 1.00 39.81 319 LYS A CA 1
ATOM 2363 C C . LYS A 1 320 ? 201.229 2.529 3.922 1.00 37.34 319 LYS A C 1
ATOM 2364 O O . LYS A 1 320 ? 200.821 3.693 3.943 1.00 43.44 319 LYS A O 1
ATOM 2370 N N . THR A 1 321 ? 200.444 1.509 3.605 1.00 37.36 320 THR A N 1
ATOM 2371 C CA . THR A 1 321 ? 199.055 1.711 3.203 1.00 37.16 320 THR A CA 1
ATOM 2372 C C . THR A 1 321 ? 198.166 1.824 4.435 1.00 32.98 320 THR A C 1
ATOM 2373 O O . THR A 1 321 ? 198.097 0.872 5.217 1.00 34.01 320 THR A O 1
ATOM 2377 N N . PRO A 1 322 ? 197.471 2.944 4.642 1.00 35.98 321 PRO A N 1
ATOM 2378 C CA . PRO A 1 322 ? 196.575 3.045 5.802 1.00 34.05 321 PRO A CA 1
ATOM 2379 C C . PRO A 1 322 ? 195.509 1.967 5.748 1.00 33.76 321 PRO A C 1
ATOM 2380 O O . PRO A 1 322 ? 195.051 1.566 4.679 1.00 32.63 321 PRO A O 1
ATOM 2384 N N . LEU A 1 323 ? 195.144 1.467 6.921 1.00 35.56 322 LEU A N 1
ATOM 2385 C CA . LEU A 1 323 ? 194.206 0.361 6.982 1.00 33.25 322 LEU A CA 1
ATOM 2386 C C . LEU A 1 323 ? 192.835 0.744 6.412 1.00 36.45 322 LEU A C 1
ATOM 2387 O O . LEU A 1 323 ? 192.102 -0.123 5.917 1.00 33.53 322 LEU A O 1
ATOM 2392 N N . PHE A 1 324 ? 192.476 2.026 6.441 1.00 32.54 323 PHE A N 1
ATOM 2393 C CA . PHE A 1 324 ? 191.177 2.389 5.883 1.00 34.61 323 PHE A CA 1
ATOM 2394 C C . PHE A 1 324 ? 191.196 2.444 4.363 1.00 30.89 323 PHE A C 1
ATOM 2395 O O . PHE A 1 324 ? 190.138 2.603 3.756 1.00 31.39 323 PHE A O 1
ATOM 2403 N N . GLN A 1 325 ? 192.361 2.263 3.738 1.00 30.11 324 GLN A N 1
ATOM 2404 C CA . GLN A 1 325 ? 192.483 2.268 2.285 1.00 33.17 324 GLN A CA 1
ATOM 2405 C C . GLN A 1 325 ? 192.722 0.892 1.685 1.00 29.91 324 GLN A C 1
ATOM 2406 O O . GLN A 1 325 ? 192.426 0.691 0.506 1.00 28.73 324 GLN A O 1
ATOM 2412 N N . ILE A 1 326 ? 193.247 -0.058 2.456 1.00 31.18 325 ILE A N 1
ATOM 2413 C CA . ILE A 1 326 ? 193.822 -1.253 1.841 1.00 27.98 325 ILE A CA 1
ATOM 2414 C C . ILE A 1 326 ? 192.784 -2.016 1.031 1.00 32.45 325 ILE A C 1
ATOM 2415 O O . ILE A 1 326 ? 193.067 -2.476 -0.085 1.00 31.80 325 ILE A O 1
ATOM 2420 N N . PHE A 1 327 ? 191.567 -2.159 1.551 1.00 27.54 326 PHE A N 1
ATOM 2421 C CA . PHE A 1 327 ? 190.672 -3.085 0.866 1.00 27.34 326 PHE A CA 1
ATOM 2422 C C . PHE A 1 327 ? 190.036 -2.469 -0.375 1.00 27.04 326 PHE A C 1
ATOM 2423 O O . PHE A 1 327 ? 189.768 -3.197 -1.335 1.00 28.28 326 PHE A O 1
ATOM 2431 N N . ASP A 1 328 ? 189.803 -1.149 -0.403 1.00 27.63 327 ASP A N 1
ATOM 2432 C CA . ASP A 1 328 ? 189.405 -0.535 -1.673 1.00 31.30 327 ASP A CA 1
ATOM 2433 C C . ASP A 1 328 ? 190.474 -0.779 -2.733 1.00 30.26 327 ASP A C 1
ATOM 2434 O O . ASP A 1 328 ? 190.162 -1.138 -3.872 1.00 33.33 327 ASP A O 1
ATOM 2439 N N . LYS A 1 329 ? 191.744 -0.584 -2.374 1.00 27.95 328 LYS A N 1
ATOM 2440 C CA . LYS A 1 329 ? 192.839 -0.830 -3.316 1.00 31.66 328 LYS A CA 1
ATOM 2441 C C . LYS A 1 329 ? 192.809 -2.263 -3.840 1.00 32.20 328 LYS A C 1
ATOM 2442 O O . LYS A 1 329 ? 192.900 -2.502 -5.052 1.00 34.25 328 LYS A O 1
ATOM 2448 N N . VAL A 1 330 ? 192.633 -3.233 -2.941 1.00 28.34 329 VAL A N 1
ATOM 2449 C CA . VAL A 1 330 ? 192.664 -4.636 -3.347 1.00 29.94 329 VAL A CA 1
ATOM 2450 C C . VAL A 1 330 ? 191.446 -5.012 -4.184 1.00 33.07 329 VAL A C 1
ATOM 2451 O O . VAL A 1 330 ? 191.541 -5.858 -5.081 1.00 30.93 329 VAL A O 1
ATOM 2455 N N . LYS A 1 331 ? 190.284 -4.408 -3.913 1.00 32.88 330 LYS A N 1
ATOM 2456 C CA . LYS A 1 331 ? 189.087 -4.763 -4.676 1.00 30.94 330 LYS A CA 1
ATOM 2457 C C . LYS A 1 331 ? 189.242 -4.431 -6.162 1.00 32.79 330 LYS A C 1
ATOM 2458 O O . LYS A 1 331 ? 188.685 -5.132 -7.012 1.00 33.10 330 LYS A O 1
ATOM 2464 N N . LYS A 1 332 ? 190.003 -3.385 -6.501 1.00 31.35 331 LYS A N 1
ATOM 2465 C CA . LYS A 1 332 ? 190.196 -3.074 -7.918 1.00 39.15 331 LYS A CA 1
ATOM 2466 C C . LYS A 1 332 ? 190.963 -4.173 -8.637 1.00 38.02 331 LYS A C 1
ATOM 2467 O O . LYS A 1 332 ? 190.701 -4.434 -9.817 1.00 39.20 331 LYS A O 1
ATOM 2473 N N . GLU A 1 333 ? 191.918 -4.813 -7.957 1.00 36.88 332 GLU A N 1
ATOM 2474 C CA . GLU A 1 333 ? 192.596 -5.962 -8.546 1.00 35.36 332 GLU A CA 1
ATOM 2475 C C . GLU A 1 333 ? 191.641 -7.136 -8.684 1.00 34.69 332 GLU A C 1
ATOM 2476 O O . GLU A 1 333 ? 191.540 -7.746 -9.753 1.00 39.32 332 GLU A O 1
ATOM 2482 N N . TRP A 1 334 ? 190.932 -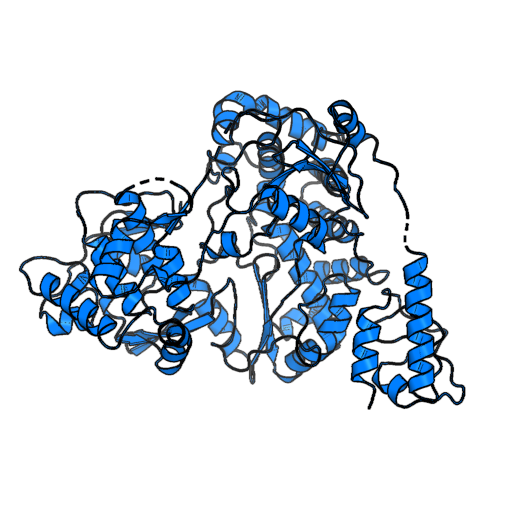7.463 -7.600 1.00 33.31 333 TRP A N 1
ATOM 2483 C CA . TRP A 1 334 ? 189.976 -8.566 -7.593 1.00 29.96 333 TRP A CA 1
ATOM 2484 C C . TRP A 1 334 ? 189.018 -8.482 -8.774 1.00 36.87 333 TRP A C 1
ATOM 2485 O O . TRP A 1 334 ? 188.742 -9.489 -9.442 1.00 37.50 333 TRP A O 1
ATOM 2496 N N . ASP A 1 335 ? 188.504 -7.281 -9.048 1.00 33.71 334 ASP A N 1
ATOM 2497 C CA . ASP A 1 335 ? 187.533 -7.080 -10.112 1.00 39.33 334 ASP A CA 1
ATOM 2498 C C . ASP A 1 335 ? 188.108 -7.334 -11.498 1.00 40.65 334 ASP A C 1
ATOM 2499 O O . ASP A 1 335 ? 187.343 -7.398 -12.463 1.00 43.54 334 ASP A O 1
ATOM 2504 N N . GLN A 1 336 ? 189.420 -7.489 -11.630 1.00 40.35 335 GLN A N 1
ATOM 2505 C CA . GLN A 1 336 ? 190.009 -7.657 -12.947 1.00 41.07 335 GLN A CA 1
ATOM 2506 C C . GLN A 1 336 ? 190.138 -9.111 -13.358 1.00 46.02 335 GLN A C 1
ATOM 2507 O O . GLN A 1 336 ? 190.494 -9.377 -14.510 1.00 47.04 335 GLN A O 1
ATOM 2513 N N . PHE A 1 337 ? 189.872 -10.048 -12.456 1.00 39.72 336 PHE A N 1
ATOM 2514 C CA . PHE A 1 337 ? 189.948 -11.464 -12.766 1.00 38.27 336 PHE A CA 1
ATOM 2515 C C . PHE A 1 337 ? 188.577 -11.975 -13.193 1.00 42.71 336 PHE A C 1
ATOM 2516 O O . PHE A 1 337 ? 187.550 -11.356 -12.921 1.00 40.88 336 PHE A O 1
ATOM 2524 N N . GLN A 1 338 ? 188.574 -13.125 -13.870 1.00 43.69 337 GLN A N 1
ATOM 2525 C CA . GLN A 1 338 ? 187.318 -13.739 -14.285 1.00 44.82 337 GLN A CA 1
ATOM 2526 C C . GLN A 1 338 ? 186.673 -14.495 -13.134 1.00 44.11 337 GLN A C 1
ATOM 2527 O O . GLN A 1 338 ? 185.501 -14.277 -12.817 1.00 46.64 337 GLN A O 1
ATOM 2533 N N . ASN A 1 339 ? 187.419 -15.389 -12.497 1.00 38.81 338 ASN A N 1
ATOM 2534 C CA . ASN A 1 339 ? 186.935 -16.143 -11.343 1.00 37.97 338 ASN A CA 1
ATOM 2535 C C . ASN A 1 339 ? 187.997 -16.063 -10.246 1.00 39.21 338 ASN A C 1
ATOM 2536 O O . ASN A 1 339 ? 188.697 -17.042 -9.967 1.00 35.67 338 ASN A O 1
ATOM 2541 N N . PRO A 1 340 ? 188.137 -14.904 -9.599 1.00 36.34 339 PRO A N 1
ATOM 2542 C CA . PRO A 1 340 ? 189.234 -14.718 -8.640 1.00 34.74 339 PRO A CA 1
ATOM 2543 C C . PRO A 1 340 ? 189.058 -15.537 -7.368 1.00 31.99 339 PRO A C 1
ATOM 2544 O O . PRO A 1 340 ? 187.944 -15.802 -6.912 1.00 30.90 339 PRO A O 1
ATOM 2548 N N . VAL A 1 341 ? 190.196 -15.950 -6.805 1.00 32.69 340 VAL A N 1
ATOM 2549 C CA . VAL A 1 341 ? 190.301 -16.428 -5.433 1.00 28.83 340 VAL A CA 1
ATOM 2550 C C . VAL A 1 341 ? 191.516 -15.755 -4.803 1.00 34.17 340 VAL A C 1
ATOM 2551 O O . VAL A 1 341 ? 192.433 -15.305 -5.494 1.00 29.84 340 VAL A O 1
ATOM 2555 N N . ALA A 1 342 ? 191.518 -15.696 -3.468 1.00 29.40 341 ALA A N 1
ATOM 2556 C CA . ALA A 1 342 ? 192.674 -15.251 -2.699 1.00 28.30 341 ALA A CA 1
ATOM 2557 C C . ALA A 1 342 ? 193.208 -16.397 -1.854 1.00 28.42 341 ALA A C 1
ATOM 2558 O O . ALA A 1 342 ? 192.444 -17.057 -1.142 1.00 31.19 341 ALA A O 1
ATOM 2560 N N . VAL A 1 343 ? 194.520 -16.616 -1.910 1.00 28.83 342 VAL A N 1
ATOM 2561 C CA . VAL A 1 343 ? 195.182 -17.664 -1.138 1.00 26.24 342 VAL A CA 1
ATOM 2562 C C . VAL A 1 343 ? 195.996 -16.985 -0.046 1.00 27.93 342 VAL A C 1
ATOM 2563 O O . VAL A 1 343 ? 196.868 -16.157 -0.346 1.00 26.41 342 VAL A O 1
ATOM 2567 N N . SER A 1 344 ? 195.713 -17.320 1.215 1.00 26.22 343 SER A N 1
ATOM 2568 C CA . SER A 1 344 ? 196.358 -16.620 2.324 1.00 28.12 343 SER A CA 1
ATOM 2569 C C . SER A 1 344 ? 197.736 -17.193 2.590 1.00 30.99 343 SER A C 1
ATOM 2570 O O . SER A 1 344 ? 197.957 -18.406 2.470 1.00 29.96 343 SER A O 1
ATOM 2573 N N . PHE A 1 345 ? 198.659 -16.314 2.992 1.00 26.35 344 PHE A N 1
ATOM 2574 C CA . PHE A 1 345 ? 199.933 -16.756 3.549 1.00 29.65 344 PHE A CA 1
ATOM 2575 C C . PHE A 1 345 ? 199.780 -16.878 5.064 1.00 36.20 344 PHE A C 1
ATOM 2576 O O . PHE A 1 345 ? 199.362 -15.924 5.729 1.00 38.06 344 PHE A O 1
ATOM 2584 N N . ASP A 1 346 ? 200.121 -18.048 5.613 1.00 32.50 345 ASP A N 1
ATOM 2585 C CA . ASP A 1 346 ? 199.899 -18.315 7.030 1.00 31.18 345 ASP A CA 1
ATOM 2586 C C . ASP A 1 346 ? 201.070 -19.131 7.579 1.00 29.34 345 ASP A C 1
ATOM 2587 O O . ASP A 1 346 ? 200.923 -20.281 7.973 1.00 24.46 345 ASP A O 1
ATOM 2592 N N . THR A 1 347 ? 202.250 -18.515 7.609 1.00 26.96 346 THR A N 1
ATOM 2593 C CA . THR A 1 347 ? 203.429 -19.178 8.156 1.00 27.01 346 THR A CA 1
ATOM 2594 C C . THR A 1 347 ? 203.373 -19.227 9.679 1.00 28.54 346 THR A C 1
ATOM 2595 O O . THR A 1 347 ? 202.993 -18.257 10.337 1.00 27.37 346 THR A O 1
ATOM 2599 N N . LYS A 1 348 ? 203.763 -20.371 10.239 1.00 27.85 347 LYS A N 1
ATOM 2600 C CA . LYS A 1 348 ? 203.890 -20.505 11.685 1.00 30.18 347 LYS A CA 1
ATOM 2601 C C . LYS A 1 348 ? 205.138 -19.774 12.175 1.00 27.93 347 LYS A C 1
ATOM 2602 O O . LYS A 1 348 ? 206.237 -20.019 11.674 1.00 27.31 347 LYS A O 1
ATOM 2604 N N . ALA A 1 349 ? 204.965 -18.869 13.142 1.00 22.96 348 ALA A N 1
ATOM 2605 C CA . ALA A 1 349 ? 206.072 -18.199 13.832 1.00 28.95 348 ALA A CA 1
ATOM 2606 C C . ALA A 1 349 ? 207.186 -17.806 12.858 1.00 26.88 348 ALA A C 1
ATOM 2607 O O . ALA A 1 349 ? 208.327 -18.253 12.955 1.00 27.91 348 ALA A O 1
ATOM 2609 N N . TRP A 1 350 ? 206.811 -16.948 11.905 1.00 26.05 349 TRP A N 1
ATOM 2610 C CA . TRP A 1 350 ? 207.680 -16.610 10.784 1.00 26.55 349 TRP A CA 1
ATOM 2611 C C . TRP A 1 350 ? 209.098 -16.279 11.237 1.00 26.90 349 TRP A C 1
ATOM 2612 O O . TRP A 1 350 ? 210.072 -16.797 10.682 1.00 24.60 349 TRP A O 1
ATOM 2623 N N . ASP A 1 351 ? 209.228 -15.405 12.244 1.00 27.69 350 ASP A N 1
ATOM 2624 C CA . ASP A 1 351 ? 210.542 -14.910 12.635 1.00 24.62 350 ASP A CA 1
ATOM 2625 C C . ASP A 1 351 ? 211.481 -16.033 13.066 1.00 26.24 350 ASP A C 1
ATOM 2626 O O . ASP A 1 351 ? 212.697 -15.938 12.852 1.00 25.57 350 ASP A O 1
ATOM 2631 N N . THR A 1 352 ? 210.946 -17.115 13.638 1.00 24.16 351 THR A N 1
ATOM 2632 C CA . THR A 1 352 ? 211.783 -18.245 14.018 1.00 23.48 351 THR A CA 1
ATOM 2633 C C . THR A 1 352 ? 212.157 -19.130 12.840 1.00 27.68 351 THR A C 1
ATOM 2634 O O . THR A 1 352 ? 213.047 -19.975 12.988 1.00 25.37 351 THR A O 1
ATOM 2638 N N . GLN A 1 353 ? 211.510 -18.957 11.683 1.00 26.47 352 GLN A N 1
ATOM 2639 C CA . GLN A 1 353 ? 211.795 -19.760 10.495 1.00 28.88 352 GLN A CA 1
ATOM 2640 C C . GLN A 1 353 ? 212.785 -19.108 9.543 1.00 27.03 352 GLN A C 1
ATOM 2641 O O . GLN A 1 353 ? 213.144 -19.727 8.539 1.00 27.17 352 GLN A O 1
ATOM 2647 N N . VAL A 1 354 ? 213.187 -17.869 9.803 1.00 25.29 353 VAL A N 1
ATOM 2648 C CA . VAL A 1 354 ? 214.165 -17.179 8.967 1.00 27.16 353 VAL A CA 1
ATOM 2649 C C . VAL A 1 354 ? 215.541 -17.794 9.219 1.00 26.53 353 VAL A C 1
ATOM 2650 O O . VAL A 1 354 ? 216.015 -17.834 10.358 1.00 25.60 353 VAL A O 1
ATOM 2654 N N . THR A 1 355 ? 216.189 -18.266 8.161 1.00 26.39 354 THR A N 1
ATOM 2655 C CA . THR A 1 355 ? 217.483 -18.922 8.263 1.00 26.77 354 THR A CA 1
ATOM 2656 C C . THR A 1 355 ? 218.635 -17.962 7.931 1.00 27.86 354 THR A C 1
ATOM 2657 O O . THR A 1 355 ? 218.450 -16.870 7.391 1.00 27.52 354 THR A O 1
ATOM 2661 N N . THR A 1 356 ? 219.850 -18.406 8.256 1.00 26.81 355 THR A N 1
ATOM 2662 C CA . THR A 1 356 ? 221.061 -17.699 7.832 1.00 25.78 355 THR A CA 1
ATOM 2663 C C . THR A 1 356 ? 221.094 -17.498 6.319 1.00 27.58 355 THR A C 1
ATOM 2664 O O . THR A 1 356 ? 221.396 -16.400 5.833 1.00 28.02 355 THR A O 1
ATOM 2668 N N . LYS A 1 357 ? 220.768 -18.542 5.552 1.00 27.26 356 LYS A N 1
ATOM 2669 C CA . LYS A 1 357 ? 220.723 -18.380 4.103 1.00 27.78 356 LYS A CA 1
ATOM 2670 C C . LYS A 1 357 ? 219.656 -17.378 3.682 1.00 28.76 356 LYS A C 1
ATOM 2671 O O . LYS A 1 357 ? 219.863 -16.612 2.731 1.00 28.52 356 LYS A O 1
ATOM 2677 N N . ASP A 1 358 ? 218.493 -17.389 4.349 1.00 24.27 357 ASP A N 1
ATOM 2678 C CA . ASP A 1 358 ? 217.489 -16.356 4.093 1.00 26.08 357 ASP A CA 1
ATOM 2679 C C . ASP A 1 358 ? 218.077 -14.958 4.275 1.00 27.27 357 ASP A C 1
ATOM 2680 O O . ASP A 1 358 ? 217.877 -14.068 3.441 1.00 26.26 357 ASP A O 1
ATOM 2685 N N . LEU A 1 359 ? 218.790 -14.746 5.384 1.00 25.63 358 LEU A N 1
ATOM 2686 C CA . LEU A 1 359 ? 219.354 -13.435 5.687 1.00 24.54 358 LEU A CA 1
ATOM 2687 C C . LEU A 1 359 ? 220.411 -13.023 4.664 1.00 28.07 358 LEU A C 1
ATOM 2688 O O . LEU A 1 359 ? 220.520 -11.841 4.313 1.00 26.15 358 LEU A O 1
ATOM 2693 N N . GLU A 1 360 ? 221.205 -13.988 4.186 1.00 27.13 359 GLU A N 1
ATOM 2694 C CA . GLU A 1 360 ? 222.226 -13.710 3.180 1.00 28.18 359 GLU A CA 1
ATOM 2695 C C . GLU A 1 360 ? 221.613 -13.383 1.826 1.00 26.73 359 GLU A C 1
ATOM 2696 O O . GLU A 1 360 ? 222.154 -12.549 1.094 1.00 28.10 359 GLU A O 1
ATOM 2702 N N . LEU A 1 361 ? 220.484 -14.011 1.483 1.00 26.51 360 LEU A N 1
ATOM 2703 C CA . LEU A 1 361 ? 219.736 -13.597 0.299 1.00 28.60 360 LEU A CA 1
ATOM 2704 C C . LEU A 1 361 ? 219.290 -12.136 0.408 1.00 29.22 360 LEU A C 1
ATOM 2705 O O . LEU A 1 361 ? 219.472 -11.343 -0.526 1.00 27.93 360 LEU A O 1
ATOM 2710 N N . ILE A 1 362 ? 218.720 -11.750 1.550 1.00 29.16 361 ILE A N 1
ATOM 2711 C CA . ILE A 1 362 ? 218.286 -10.364 1.707 1.00 24.76 361 ILE A CA 1
ATOM 2712 C C . ILE A 1 362 ? 219.484 -9.416 1.635 1.00 25.06 361 ILE A C 1
ATOM 2713 O O . ILE A 1 362 ? 219.400 -8.332 1.042 1.00 28.65 361 ILE A O 1
ATOM 2718 N N . LYS A 1 363 ? 220.612 -9.810 2.233 1.00 27.46 362 LYS A N 1
ATOM 2719 C CA . LYS A 1 363 ? 221.837 -9.015 2.129 1.00 27.13 362 LYS A CA 1
ATOM 2720 C C . LYS A 1 363 ? 222.251 -8.819 0.671 1.00 25.53 362 LYS A C 1
ATOM 2721 O O . LYS A 1 363 ? 222.657 -7.723 0.277 1.00 28.83 362 LYS A O 1
ATOM 2727 N N . ASP A 1 364 ? 222.190 -9.879 -0.136 1.00 28.37 363 ASP A N 1
ATOM 2728 C CA . ASP A 1 364 ? 222.564 -9.744 -1.542 1.00 32.04 363 ASP A CA 1
ATOM 2729 C C . ASP A 1 364 ? 221.622 -8.799 -2.272 1.00 29.99 363 ASP A C 1
ATOM 2730 O O . ASP A 1 364 ? 222.047 -8.042 -3.151 1.00 31.37 363 ASP A O 1
ATOM 2735 N N . ILE A 1 365 ? 220.337 -8.827 -1.913 1.00 29.88 364 ILE A N 1
ATOM 2736 C CA . ILE A 1 365 ? 219.378 -7.904 -2.508 1.00 25.74 364 ILE A CA 1
ATOM 2737 C C . ILE A 1 365 ? 219.673 -6.478 -2.072 1.00 29.55 364 ILE A C 1
ATOM 2738 O O . ILE A 1 365 ? 219.608 -5.544 -2.882 1.00 31.21 364 ILE A O 1
ATOM 2743 N N . GLN A 1 366 ? 220.005 -6.278 -0.792 1.00 26.03 365 GLN A N 1
ATOM 2744 C CA . GLN A 1 366 ? 220.337 -4.928 -0.339 1.00 27.26 365 GLN A CA 1
ATOM 2745 C C . GLN A 1 366 ? 221.582 -4.412 -1.060 1.00 29.42 365 GLN A C 1
ATOM 2746 O O . GLN A 1 366 ? 221.649 -3.241 -1.434 1.00 29.29 365 GLN A O 1
ATOM 2752 N N . LYS A 1 367 ? 222.572 -5.282 -1.275 1.00 27.51 366 LYS A N 1
ATOM 2753 C CA . LYS A 1 367 ? 223.773 -4.845 -1.977 1.00 34.21 366 LYS A CA 1
ATOM 2754 C C . LYS A 1 367 ? 223.463 -4.482 -3.421 1.00 33.27 366 LYS A C 1
ATOM 2755 O O . LYS A 1 367 ? 224.128 -3.612 -3.993 1.00 35.24 366 LYS A O 1
ATOM 2761 N N . TYR A 1 368 ? 222.432 -5.096 -4.004 1.00 32.21 367 TYR A N 1
ATOM 2762 C CA . TYR A 1 368 ? 222.010 -4.693 -5.338 1.00 31.03 367 TYR A CA 1
ATOM 2763 C C . TYR A 1 368 ? 221.603 -3.223 -5.356 1.00 33.85 367 TYR A C 1
ATOM 2764 O O . TYR A 1 368 ? 222.010 -2.471 -6.249 1.00 33.22 367 TYR A O 1
ATOM 2773 N N . TYR A 1 369 ? 220.849 -2.775 -4.352 1.00 29.02 368 TYR A N 1
ATOM 2774 C CA . TYR A 1 369 ? 220.343 -1.412 -4.395 1.00 29.64 368 TYR A CA 1
ATOM 2775 C C . TYR A 1 369 ? 221.285 -0.389 -3.779 1.00 31.28 368 TYR A C 1
ATOM 2776 O O . TYR A 1 369 ? 221.164 0.799 -4.088 1.00 31.23 368 TYR A O 1
ATOM 2785 N N . PHE A 1 370 ? 222.196 -0.797 -2.908 1.00 30.12 369 PHE A N 1
ATOM 2786 C CA . PHE A 1 370 ? 223.031 0.174 -2.222 1.00 28.77 369 PHE A CA 1
ATOM 2787 C C . PHE A 1 370 ? 224.304 0.446 -3.005 1.00 33.34 369 PHE A C 1
ATOM 2788 O O . PHE A 1 370 ? 224.793 -0.409 -3.748 1.00 32.31 369 PHE A O 1
ATOM 2796 N N . LYS A 1 371 ? 224.838 1.654 -2.820 1.00 37.16 370 LYS A N 1
ATOM 2797 C CA . LYS A 1 371 ? 226.130 2.004 -3.389 1.00 35.38 370 LYS A CA 1
ATOM 2798 C C . LYS A 1 371 ? 227.212 1.114 -2.809 1.00 35.67 370 LYS A C 1
ATOM 2799 O O . LYS A 1 371 ? 227.171 0.735 -1.634 1.00 32.91 370 LYS A O 1
ATOM 2805 N N . LYS A 1 372 ? 228.215 0.821 -3.645 1.00 35.41 371 LYS A N 1
ATOM 2806 C CA . LYS A 1 372 ? 229.259 -0.128 -3.266 1.00 35.27 371 LYS A CA 1
ATOM 2807 C C . LYS A 1 372 ? 229.949 0.265 -1.973 1.00 30.60 371 LYS A C 1
ATOM 2808 O O . LYS A 1 372 ? 230.463 -0.604 -1.267 1.00 31.87 371 LYS A O 1
ATOM 2810 N N . LYS A 1 373 ? 229.968 1.555 -1.631 1.00 33.00 372 LYS A N 1
ATOM 2811 C CA . LYS A 1 373 ? 230.675 1.957 -0.417 1.00 34.92 372 LYS A CA 1
ATOM 2812 C C . LYS A 1 373 ? 230.011 1.437 0.852 1.00 33.91 372 LYS A C 1
ATOM 2813 O O . LYS A 1 373 ? 230.648 1.440 1.912 1.00 32.95 372 LYS A O 1
ATOM 2819 N N . TRP A 1 374 ? 228.759 0.987 0.775 1.00 32.32 373 TRP A N 1
ATOM 2820 C CA . TRP A 1 374 ? 228.070 0.427 1.935 1.00 34.40 373 TRP A CA 1
ATOM 2821 C C . TRP A 1 374 ? 228.031 -1.104 1.925 1.00 36.06 373 TRP A C 1
ATOM 2822 O O . TRP A 1 374 ? 227.412 -1.704 2.812 1.00 31.75 373 TRP A O 1
ATOM 2833 N N . HIS A 1 375 ? 228.696 -1.752 0.962 1.00 31.56 374 HIS A N 1
ATOM 2834 C CA . HIS A 1 375 ? 228.584 -3.205 0.864 1.00 34.08 374 HIS A CA 1
ATOM 2835 C C . HIS A 1 375 ? 229.267 -3.911 2.026 1.00 32.78 374 HIS A C 1
ATOM 2836 O O . HIS A 1 375 ? 228.756 -4.918 2.539 1.00 32.58 374 HIS A O 1
ATOM 2843 N N . LYS A 1 376 ? 230.418 -3.410 2.460 1.00 33.12 375 LYS A N 1
ATOM 2844 C CA . LYS A 1 376 ? 231.075 -4.012 3.614 1.00 33.56 375 LYS A CA 1
ATOM 2845 C C . LYS A 1 376 ? 230.252 -3.817 4.883 1.00 30.16 375 LYS A C 1
ATOM 2846 O O . LYS A 1 376 ? 230.209 -4.707 5.744 1.00 27.11 375 LYS A O 1
ATOM 2852 N N . PHE A 1 377 ? 229.638 -2.637 5.032 1.00 28.24 376 PHE A N 1
ATOM 2853 C CA . PHE A 1 377 ? 228.705 -2.383 6.126 1.00 31.45 376 PHE A CA 1
ATOM 2854 C C . PHE A 1 377 ? 227.628 -3.463 6.168 1.00 27.34 376 PHE A C 1
ATOM 2855 O O . PHE A 1 377 ? 227.368 -4.067 7.216 1.00 28.63 376 PHE A O 1
ATOM 2863 N N . ILE A 1 378 ? 227.022 -3.739 5.014 1.00 26.76 377 ILE A N 1
ATOM 2864 C CA . ILE A 1 378 ? 225.938 -4.708 4.918 1.00 28.97 377 ILE A CA 1
ATOM 2865 C C . ILE A 1 378 ? 226.461 -6.119 5.167 1.00 32.25 377 ILE A C 1
ATOM 2866 O O . ILE A 1 378 ? 225.815 -6.926 5.857 1.00 29.49 377 ILE A O 1
ATOM 2871 N N . ASP A 1 379 ? 227.644 -6.434 4.623 1.00 28.25 378 ASP A N 1
ATOM 2872 C CA . ASP A 1 379 ? 228.265 -7.731 4.880 1.00 30.92 378 ASP A CA 1
ATOM 2873 C C . ASP A 1 379 ? 228.460 -7.949 6.377 1.00 28.76 378 ASP A C 1
ATOM 2874 O O . ASP A 1 379 ? 228.108 -8.998 6.921 1.00 29.83 378 ASP A O 1
ATOM 2879 N N . THR A 1 380 ? 229.028 -6.959 7.054 1.00 27.19 379 THR A N 1
ATOM 2880 C CA . THR A 1 380 ? 229.406 -7.123 8.450 1.00 28.13 379 THR A CA 1
ATOM 2881 C C . THR A 1 380 ? 228.180 -7.172 9.355 1.00 26.53 379 THR A C 1
ATOM 2882 O O . THR A 1 380 ? 228.118 -7.986 10.287 1.00 28.91 379 THR A O 1
ATOM 2886 N N . LEU A 1 381 ? 227.201 -6.306 9.108 1.00 27.05 380 LEU A N 1
ATOM 2887 C CA . LEU A 1 381 ? 225.973 -6.358 9.895 1.00 29.21 380 LEU A CA 1
ATOM 2888 C C . LEU A 1 381 ? 225.280 -7.710 9.724 1.00 28.35 380 LEU A C 1
ATOM 2889 O O . LEU A 1 381 ? 224.852 -8.330 10.699 1.00 25.87 380 LEU A O 1
ATOM 2894 N N . THR A 1 382 ? 225.176 -8.191 8.482 1.00 30.39 381 THR A N 1
ATOM 2895 C CA . THR A 1 382 ? 224.523 -9.473 8.254 1.00 26.80 381 THR A CA 1
ATOM 2896 C C . THR A 1 382 ? 225.262 -10.595 8.968 1.00 30.48 381 THR A C 1
ATOM 2897 O O . THR A 1 382 ? 224.635 -11.494 9.544 1.00 27.02 381 THR A O 1
ATOM 2901 N N . MET A 1 383 ? 226.596 -10.547 8.961 1.00 28.53 382 MET A N 1
ATOM 2902 C CA . MET A 1 383 ? 227.370 -11.533 9.707 1.00 27.69 382 MET A CA 1
ATOM 2903 C C . MET A 1 383 ? 226.987 -11.530 11.182 1.00 27.39 382 MET A C 1
ATOM 2904 O O . MET A 1 383 ? 226.768 -12.589 11.780 1.00 27.63 382 MET A O 1
ATOM 2909 N N . HIS A 1 384 ? 226.920 -10.343 11.790 1.00 24.99 383 HIS A N 1
ATOM 2910 C CA . HIS A 1 384 ? 226.502 -10.236 13.187 1.00 27.57 383 HIS A CA 1
ATOM 2911 C C . HIS A 1 384 ? 225.112 -10.822 13.400 1.00 28.06 383 HIS A C 1
ATOM 2912 O O . HIS A 1 384 ? 224.850 -11.445 14.437 1.00 26.15 383 HIS A O 1
ATOM 2919 N N . MET A 1 385 ? 224.207 -10.625 12.433 1.00 26.66 384 MET A N 1
ATOM 2920 C CA . MET A 1 385 ? 222.829 -11.113 12.550 1.00 27.53 384 MET A CA 1
ATOM 2921 C C . MET A 1 385 ? 222.697 -12.623 12.372 1.00 27.86 384 MET A C 1
ATOM 2922 O O . MET A 1 385 ? 221.634 -13.176 12.698 1.00 26.76 384 MET A O 1
ATOM 2927 N N . THR A 1 386 ? 223.721 -13.304 11.842 1.00 27.42 385 THR A N 1
ATOM 2928 C CA . THR A 1 386 ? 223.608 -14.748 11.657 1.00 29.09 385 THR A CA 1
ATOM 2929 C C . THR A 1 386 ? 223.820 -15.526 12.947 1.00 27.58 385 THR A C 1
ATOM 2930 O O . THR A 1 386 ? 223.373 -16.672 13.039 1.00 26.71 385 THR A O 1
ATOM 2934 N N . GLU A 1 387 ? 224.465 -14.933 13.950 1.00 30.95 386 GLU A N 1
ATOM 2935 C CA . GLU A 1 387 ? 224.656 -15.601 15.239 1.00 30.46 386 GLU A CA 1
ATOM 2936 C C . GLU A 1 387 ? 224.643 -14.495 16.291 1.00 27.20 386 GLU A C 1
ATOM 2937 O O . GLU A 1 387 ? 225.619 -13.751 16.422 1.00 25.30 386 GLU A O 1
ATOM 2943 N N . VAL A 1 388 ? 223.540 -14.381 17.017 1.00 28.64 387 VAL A N 1
ATOM 2944 C CA . VAL A 1 388 ? 223.227 -13.185 17.792 1.00 25.73 387 VAL A CA 1
ATOM 2945 C C . VAL A 1 388 ? 223.274 -13.519 19.281 1.00 27.10 387 VAL A C 1
ATOM 2946 O O . VAL A 1 388 ? 222.480 -14.339 19.750 1.00 29.08 387 VAL A O 1
ATOM 2950 N N . PRO A 1 389 ? 224.118 -12.858 20.069 1.00 29.41 388 PRO A N 1
ATOM 2951 C CA . PRO A 1 389 ? 223.952 -12.912 21.528 1.00 27.41 388 PRO A CA 1
ATOM 2952 C C . PRO A 1 389 ? 222.693 -12.162 21.938 1.00 28.04 388 PRO A C 1
ATOM 2953 O O . PRO A 1 389 ? 222.506 -10.992 21.594 1.00 26.60 388 PRO A O 1
ATOM 2957 N N . VAL A 1 390 ? 221.832 -12.835 22.681 1.00 27.37 389 VAL A N 1
ATOM 2958 C CA . VAL A 1 390 ? 220.594 -12.241 23.160 1.00 29.04 389 VAL A CA 1
ATOM 2959 C C . VAL A 1 390 ? 220.599 -12.278 24.681 1.00 30.97 389 VAL A C 1
ATOM 2960 O O . VAL A 1 390 ? 220.840 -13.334 25.277 1.00 32.31 389 VAL A O 1
ATOM 2964 N N . ILE A 1 391 ? 220.320 -11.138 25.306 1.00 31.28 390 ILE A N 1
ATOM 2965 C CA . ILE A 1 391 ? 220.285 -11.033 26.763 1.00 29.20 390 ILE A CA 1
ATOM 2966 C C . ILE A 1 391 ? 218.840 -10.818 27.197 1.00 32.15 390 ILE A C 1
ATOM 2967 O O . ILE A 1 391 ? 218.210 -9.816 26.835 1.00 30.77 390 ILE A O 1
ATOM 2972 N N . CYS A 1 392 ? 218.317 -11.758 27.970 1.00 33.07 391 CYS A N 1
ATOM 2973 C CA . CYS A 1 392 ? 216.970 -11.613 28.495 1.00 36.18 391 CYS A CA 1
ATOM 2974 C C . CYS A 1 392 ? 216.916 -10.482 29.508 1.00 34.09 391 CYS A C 1
ATOM 2975 O O . CYS A 1 392 ? 217.937 -10.038 30.031 1.00 30.95 391 CYS A O 1
ATOM 2978 N N . ALA A 1 393 ? 215.693 -10.023 29.784 1.00 35.68 392 ALA A N 1
ATOM 2979 C CA . ALA A 1 393 ? 215.504 -8.944 30.750 1.00 42.65 392 ALA A CA 1
ATOM 2980 C C . ALA A 1 393 ? 216.085 -9.310 32.112 1.00 36.90 392 ALA A C 1
ATOM 2981 O O . ALA A 1 393 ? 216.629 -8.454 32.819 1.00 38.87 392 ALA A O 1
ATOM 2983 N N . ASP A 1 394 ? 215.986 -10.572 32.490 1.00 37.14 393 ASP A N 1
ATOM 2984 C CA . ASP A 1 394 ? 216.494 -11.065 33.764 1.00 39.24 393 ASP A CA 1
ATOM 2985 C C . ASP A 1 394 ? 217.983 -11.400 33.732 1.00 41.03 393 ASP A C 1
ATOM 2986 O O . ASP A 1 394 ? 218.528 -11.812 34.763 1.00 38.92 393 ASP A O 1
ATOM 2991 N N . GLY A 1 395 ? 218.649 -11.270 32.578 1.00 36.60 394 GLY A N 1
ATOM 2992 C CA . GLY A 1 395 ? 220.084 -11.447 32.474 1.00 36.60 394 GLY A CA 1
ATOM 2993 C C . GLY A 1 395 ? 220.530 -12.720 31.778 1.00 36.59 394 GLY A C 1
ATOM 2994 O O . GLY A 1 395 ? 221.697 -12.809 31.383 1.00 34.58 394 GLY A O 1
ATOM 2995 N N . GLU A 1 396 ? 219.649 -13.705 31.617 1.00 34.80 395 GLU A N 1
ATOM 2996 C CA . GLU A 1 396 ? 220.027 -14.923 30.911 1.00 32.83 395 GLU A CA 1
ATOM 2997 C C . GLU A 1 396 ? 220.465 -14.609 29.482 1.00 35.29 395 GLU A C 1
ATOM 2998 O O . GLU A 1 396 ? 219.883 -13.756 28.806 1.00 33.43 395 GLU A O 1
ATOM 3004 N N . VAL A 1 397 ? 221.520 -15.283 29.031 1.00 35.42 396 VAL A N 1
ATOM 3005 C CA . VAL A 1 397 ? 222.089 -15.079 27.702 1.00 31.02 396 VAL A CA 1
ATOM 3006 C C . VAL A 1 397 ? 221.830 -16.328 26.874 1.00 30.41 396 VAL A C 1
ATOM 3007 O O . VAL A 1 397 ? 222.052 -17.449 27.346 1.00 29.98 396 VAL A O 1
ATOM 3011 N N . TYR A 1 398 ? 221.360 -16.147 25.640 1.00 29.31 397 TYR A N 1
ATOM 3012 C CA . TYR A 1 398 ? 221.400 -17.239 24.681 1.00 29.10 397 TYR A CA 1
ATOM 3013 C C . TYR A 1 398 ? 221.999 -16.758 23.363 1.00 26.64 397 TYR A C 1
ATOM 3014 O O . TYR A 1 398 ? 221.989 -15.568 23.042 1.00 29.94 397 TYR A O 1
ATOM 3023 N N . ILE A 1 399 ? 222.543 -17.700 22.601 1.00 29.74 398 ILE A N 1
ATOM 3024 C CA . ILE A 1 399 ? 223.169 -17.395 21.321 1.00 29.66 398 ILE A CA 1
ATOM 3025 C C . ILE A 1 399 ? 222.235 -17.910 20.236 1.00 29.63 398 ILE A C 1
ATOM 3026 O O . ILE A 1 399 ? 222.144 -19.123 19.997 1.00 27.67 398 ILE A O 1
ATOM 3031 N N . ARG A 1 400 ? 221.532 -16.985 19.581 1.00 28.24 399 ARG A N 1
ATOM 3032 C CA . ARG A 1 400 ? 220.524 -17.357 18.594 1.00 28.83 399 ARG A CA 1
ATOM 3033 C C . ARG A 1 400 ? 221.161 -17.630 17.231 1.00 28.89 399 ARG A C 1
ATOM 3034 O O . ARG A 1 400 ? 221.968 -16.837 16.728 1.00 27.32 399 ARG A O 1
ATOM 3042 N N . LYS A 1 401 ? 220.752 -18.731 16.615 1.00 29.81 400 LYS A N 1
ATOM 3043 C CA . LYS A 1 401 ? 221.236 -19.123 15.297 1.00 31.10 400 LYS A CA 1
ATOM 3044 C C . LYS A 1 401 ? 220.276 -18.569 14.250 1.00 27.69 400 LYS A C 1
ATOM 3045 O O . LYS A 1 401 ? 219.146 -19.054 14.113 1.00 29.11 400 LYS A O 1
ATOM 3051 N N . GLY A 1 402 ? 220.715 -17.548 13.528 1.00 30.28 401 GLY A N 1
ATOM 3052 C CA . GLY A 1 402 ? 219.833 -16.942 12.548 1.00 30.53 401 GLY A CA 1
ATOM 3053 C C . GLY A 1 402 ? 218.567 -16.402 13.187 1.00 26.33 401 GLY A C 1
ATOM 3054 O O . GLY A 1 402 ? 218.593 -15.808 14.277 1.00 28.70 401 GLY A O 1
ATOM 3055 N N . GLN A 1 403 ? 217.446 -16.599 12.486 1.00 26.22 402 GLN A N 1
ATOM 3056 C CA . GLN A 1 403 ? 216.119 -16.090 12.849 1.00 25.37 402 GLN A CA 1
ATOM 3057 C C . GLN A 1 403 ? 216.047 -14.576 12.706 1.00 23.73 402 GLN A C 1
ATOM 3058 O O . GLN A 1 403 ? 217.057 -13.923 12.444 1.00 28.37 402 GLN A O 1
ATOM 3064 N N . ARG A 1 404 ? 214.847 -14.019 12.866 1.00 28.05 403 ARG A N 1
ATOM 3065 C CA . ARG A 1 404 ? 214.619 -12.583 12.934 1.00 24.82 403 ARG A CA 1
ATOM 3066 C C . ARG A 1 404 ? 214.323 -12.170 14.374 1.00 27.19 403 ARG A C 1
ATOM 3067 O O . ARG A 1 404 ? 213.491 -12.793 15.056 1.00 24.93 403 ARG A O 1
ATOM 3075 N N . GLY A 1 405 ? 215.027 -11.136 14.842 1.00 25.28 404 GLY A N 1
ATOM 3076 C CA . GLY A 1 405 ? 214.624 -10.426 16.041 1.00 24.54 404 GLY A CA 1
ATOM 3077 C C . GLY A 1 405 ? 213.627 -9.357 15.643 1.00 27.32 404 GLY A C 1
ATOM 3078 O O . GLY A 1 405 ? 213.892 -8.557 14.742 1.00 27.91 404 GLY A O 1
ATOM 3079 N N . SER A 1 406 ? 212.455 -9.376 16.287 1.00 25.90 405 SER A N 1
ATOM 3080 C CA . SER A 1 406 ? 211.344 -8.566 15.808 1.00 27.17 405 SER A CA 1
ATOM 3081 C C . SER A 1 406 ? 211.623 -7.076 15.890 1.00 28.02 405 SER A C 1
ATOM 3082 O O . SER A 1 406 ? 210.967 -6.299 15.187 1.00 27.97 405 SER A O 1
ATOM 3085 N N . GLY A 1 407 ? 212.527 -6.647 16.755 1.00 24.48 406 GLY A N 1
ATOM 3086 C CA . GLY A 1 407 ? 212.842 -5.240 16.804 1.00 25.72 406 GLY A CA 1
ATOM 3087 C C . GLY A 1 407 ? 213.972 -4.799 15.891 1.00 27.23 406 GLY A C 1
ATOM 3088 O O . GLY A 1 407 ? 214.417 -3.651 15.989 1.00 27.68 406 GLY A O 1
ATOM 3089 N N . GLN A 1 408 ? 214.487 -5.675 15.035 1.00 25.35 407 GLN A N 1
ATOM 3090 C CA . GLN A 1 408 ? 215.479 -5.232 14.067 1.00 24.39 407 GLN A CA 1
ATOM 3091 C C . GLN A 1 408 ? 214.850 -4.197 13.145 1.00 24.02 407 GLN A C 1
ATOM 3092 O O . GLN A 1 408 ? 213.688 -4.353 12.746 1.00 28.03 407 GLN A O 1
ATOM 3098 N N . PRO A 1 409 ? 215.569 -3.134 12.799 1.00 25.12 408 PRO A N 1
ATOM 3099 C CA . PRO A 1 409 ? 215.055 -2.206 11.777 1.00 27.22 408 PRO A CA 1
ATOM 3100 C C . PRO A 1 409 ? 214.651 -2.879 10.476 1.00 25.11 408 PRO A C 1
ATOM 3101 O O . PRO A 1 409 ? 213.707 -2.416 9.838 1.00 26.34 408 PRO A O 1
ATOM 3105 N N . ASP A 1 410 ? 215.320 -3.946 10.057 1.00 23.10 409 ASP A N 1
ATOM 3106 C CA . ASP A 1 410 ? 214.998 -4.600 8.786 1.00 26.53 409 ASP A CA 1
ATOM 3107 C C . ASP A 1 410 ? 213.816 -5.585 8.881 1.00 26.42 409 ASP A C 1
ATOM 3108 O O . ASP A 1 410 ? 213.563 -6.317 7.912 1.00 26.57 409 ASP A O 1
ATOM 3113 N N . THR A 1 411 ? 213.083 -5.623 9.999 1.00 25.58 410 THR A N 1
ATOM 3114 C CA . THR A 1 411 ? 212.054 -6.650 10.163 1.00 25.37 410 THR A CA 1
ATOM 3115 C C . THR A 1 411 ? 210.989 -6.545 9.081 1.00 27.98 410 THR A C 1
ATOM 3116 O O . THR A 1 411 ? 210.705 -7.529 8.390 1.00 27.23 410 THR A O 1
ATOM 3120 N N . SER A 1 412 ? 210.401 -5.354 8.900 1.00 23.68 411 SER A N 1
ATOM 3121 C CA . SER A 1 412 ? 209.316 -5.217 7.933 1.00 27.00 411 SER A CA 1
ATOM 3122 C C . SER A 1 412 ? 209.801 -5.429 6.501 1.00 25.29 411 SER A C 1
ATOM 3123 O O . SER A 1 412 ? 209.237 -6.244 5.764 1.00 25.30 411 SER A O 1
ATOM 3126 N N . ALA A 1 413 ? 210.846 -4.703 6.086 1.00 25.32 412 ALA A N 1
ATOM 3127 C CA . ALA A 1 413 ? 211.321 -4.813 4.705 1.00 26.98 412 ALA A CA 1
ATOM 3128 C C . ALA A 1 413 ? 211.921 -6.191 4.429 1.00 24.66 412 ALA A C 1
ATOM 3129 O O . ALA A 1 413 ? 211.597 -6.832 3.425 1.00 25.87 412 ALA A O 1
ATOM 3131 N N . GLY A 1 414 ? 212.784 -6.675 5.320 1.00 24.75 413 GLY A N 1
ATOM 3132 C CA . GLY A 1 414 ? 213.426 -7.961 5.081 1.00 23.16 413 GLY A CA 1
ATOM 3133 C C . GLY A 1 414 ? 212.447 -9.121 5.074 1.00 26.79 413 GLY A C 1
ATOM 3134 O O . GLY A 1 414 ? 212.541 -10.021 4.228 1.00 23.15 413 GLY A O 1
ATOM 3135 N N . ASN A 1 415 ? 211.508 -9.135 6.028 1.00 23.54 414 ASN A N 1
ATOM 3136 C CA . ASN A 1 415 ? 210.508 -10.203 6.038 1.00 24.61 414 ASN A CA 1
ATOM 3137 C C . ASN A 1 415 ? 209.594 -10.104 4.826 1.00 21.61 414 ASN A C 1
ATOM 3138 O O . ASN A 1 415 ? 209.245 -11.125 4.223 1.00 25.10 414 ASN A O 1
ATOM 3143 N N . SER A 1 416 ? 209.180 -8.885 4.468 1.00 21.84 415 SER A N 1
ATOM 3144 C CA . SER A 1 416 ? 208.261 -8.705 3.343 1.00 22.42 415 SER A CA 1
ATOM 3145 C C . SER A 1 416 ? 208.876 -9.212 2.043 1.00 24.14 415 SER A C 1
ATOM 3146 O O . SER A 1 416 ? 208.219 -9.910 1.259 1.00 23.46 415 SER A O 1
ATOM 3149 N N . MET A 1 417 ? 210.131 -8.824 1.774 1.00 26.11 416 MET A N 1
ATOM 3150 C CA . MET A 1 417 ? 210.793 -9.278 0.555 1.00 24.87 416 MET A CA 1
ATOM 3151 C C . MET A 1 417 ? 211.003 -10.781 0.584 1.00 24.40 416 MET A C 1
ATOM 3152 O O . MET A 1 417 ? 210.735 -11.473 -0.401 1.00 28.18 416 MET A O 1
ATOM 3157 N N . LEU A 1 418 ? 211.443 -11.310 1.724 1.00 24.26 417 LEU A N 1
ATOM 3158 C CA . LEU A 1 418 ? 211.581 -12.755 1.859 1.00 22.83 417 LEU A CA 1
ATOM 3159 C C . LEU A 1 418 ? 210.255 -13.466 1.610 1.00 26.33 417 LEU A C 1
ATOM 3160 O O . LEU A 1 418 ? 210.218 -14.524 0.972 1.00 26.19 417 LEU A O 1
ATOM 3165 N N . ASN A 1 419 ? 209.156 -12.899 2.110 1.00 24.48 418 ASN A N 1
ATOM 3166 C CA . ASN A 1 419 ? 207.835 -13.512 1.944 1.00 25.97 418 ASN A CA 1
ATOM 3167 C C . ASN A 1 419 ? 207.396 -13.476 0.476 1.00 25.23 418 ASN A C 1
ATOM 3168 O O . ASN A 1 419 ? 206.944 -14.482 -0.078 1.00 25.57 418 ASN A O 1
ATOM 3173 N N . VAL A 1 420 ? 207.539 -12.321 -0.170 1.00 27.49 419 VAL A N 1
ATOM 3174 C CA . VAL A 1 420 ? 207.207 -12.202 -1.591 1.00 28.38 419 VAL A CA 1
ATOM 3175 C C . VAL A 1 420 ? 207.993 -13.214 -2.421 1.00 27.02 419 VAL A C 1
ATOM 3176 O O . VAL A 1 420 ? 207.430 -13.939 -3.249 1.00 27.04 419 VAL A O 1
ATOM 3180 N N . LEU A 1 421 ? 209.305 -13.291 -2.206 1.00 27.29 420 LEU A N 1
ATOM 3181 C CA . LEU A 1 421 ? 210.107 -14.204 -3.015 1.00 26.76 420 LEU A CA 1
ATOM 3182 C C . LEU A 1 421 ? 209.696 -15.646 -2.773 1.00 27.36 420 LEU A C 1
ATOM 3183 O O . LEU A 1 421 ? 209.491 -16.416 -3.722 1.00 28.11 420 LEU A O 1
ATOM 3188 N N . THR A 1 422 ? 209.557 -16.027 -1.500 1.00 27.88 421 THR A N 1
ATOM 3189 C CA . THR A 1 422 ? 209.212 -17.408 -1.174 1.00 27.01 421 THR A CA 1
ATOM 3190 C C . THR A 1 422 ? 207.834 -17.789 -1.718 1.00 26.42 421 THR A C 1
ATOM 3191 O O . THR A 1 422 ? 207.645 -18.897 -2.235 1.00 27.77 421 THR A O 1
ATOM 3195 N N . MET A 1 423 ? 206.862 -16.880 -1.635 1.00 25.74 422 MET A N 1
ATOM 3196 C CA . MET A 1 423 ? 205.509 -17.222 -2.070 1.00 26.66 422 MET A CA 1
ATOM 3197 C C . MET A 1 423 ? 205.393 -17.250 -3.597 1.00 27.62 422 MET A C 1
ATOM 3198 O O . MET A 1 423 ? 204.673 -18.089 -4.158 1.00 27.18 422 MET A O 1
ATOM 3203 N N . VAL A 1 424 ? 206.068 -16.329 -4.281 1.00 26.22 423 VAL A N 1
ATOM 3204 C CA . VAL A 1 424 ? 206.105 -16.382 -5.742 1.00 28.43 423 VAL A CA 1
ATOM 3205 C C . VAL A 1 424 ? 206.753 -17.679 -6.199 1.00 26.83 423 VAL A C 1
ATOM 3206 O O . VAL A 1 424 ? 206.234 -18.377 -7.079 1.00 27.84 423 VAL A O 1
ATOM 3210 N N . TYR A 1 425 ? 207.906 -18.013 -5.603 1.00 27.74 424 TYR A N 1
ATOM 3211 C CA . TYR A 1 425 ? 208.555 -19.295 -5.858 1.00 27.70 424 TYR A CA 1
ATOM 3212 C C . TYR A 1 425 ? 207.595 -20.459 -5.645 1.00 31.99 424 TYR A C 1
ATOM 3213 O O . TYR A 1 425 ? 207.437 -21.318 -6.521 1.00 30.49 424 TYR A O 1
ATOM 3222 N N . ALA A 1 426 ? 206.938 -20.502 -4.481 1.00 28.26 425 ALA A N 1
ATOM 3223 C CA . ALA A 1 426 ? 206.077 -21.638 -4.172 1.00 28.35 425 ALA A CA 1
ATOM 3224 C C . ALA A 1 426 ? 204.889 -21.693 -5.121 1.00 28.64 425 ALA A C 1
ATOM 3225 O O . ALA A 1 426 ? 204.496 -22.772 -5.572 1.00 28.94 425 ALA A O 1
ATOM 3227 N N . PHE A 1 427 ? 204.314 -20.537 -5.444 1.00 28.29 426 PHE A N 1
ATOM 3228 C CA . PHE A 1 427 ? 203.188 -20.495 -6.369 1.00 29.37 426 PHE A CA 1
ATOM 3229 C C . PHE A 1 427 ? 203.610 -20.973 -7.754 1.00 30.37 426 PHE A C 1
ATOM 3230 O O . PHE A 1 427 ? 202.909 -21.759 -8.400 1.00 30.00 426 PHE A O 1
ATOM 3238 N N . CYS A 1 428 ? 204.734 -20.462 -8.241 1.00 28.26 427 CYS A N 1
ATOM 3239 C CA . CYS A 1 428 ? 205.216 -20.846 -9.565 1.00 32.19 427 CYS A CA 1
ATOM 3240 C C . CYS A 1 428 ? 205.576 -22.323 -9.617 1.00 31.85 427 CYS A C 1
ATOM 3241 O O . CYS A 1 428 ? 205.252 -23.017 -10.587 1.00 35.12 427 CYS A O 1
ATOM 3244 N N . GLU A 1 429 ? 206.232 -22.832 -8.575 1.00 31.79 428 GLU A N 1
ATOM 3245 C CA . GLU A 1 429 ? 206.591 -24.240 -8.597 1.00 30.64 428 GLU A CA 1
ATOM 3246 C C . GLU A 1 429 ? 205.360 -25.127 -8.462 1.00 32.74 428 GLU A C 1
ATOM 3247 O O . GLU A 1 429 ? 205.336 -26.230 -9.012 1.00 30.27 428 GLU A O 1
ATOM 32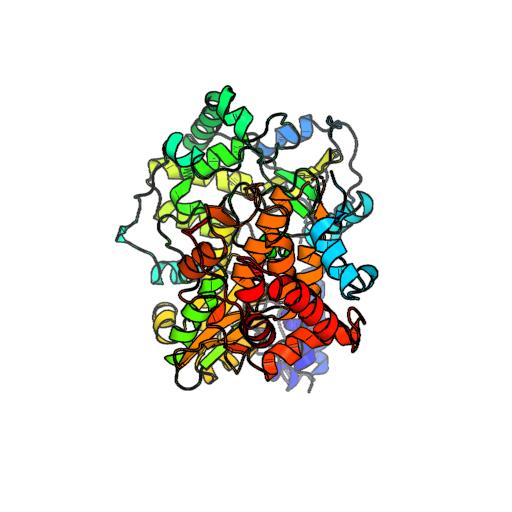53 N N . ALA A 1 430 ? 204.325 -24.666 -7.749 1.00 32.65 429 ALA A N 1
ATOM 3254 C CA . ALA A 1 430 ? 203.096 -25.453 -7.649 1.00 34.60 429 ALA A CA 1
ATOM 3255 C C . ALA A 1 430 ? 202.342 -25.486 -8.970 1.00 32.71 429 ALA A C 1
ATOM 3256 O O . ALA A 1 430 ? 201.742 -26.506 -9.315 1.00 36.44 429 ALA A O 1
ATOM 3258 N N . THR A 1 431 ? 202.321 -24.374 -9.701 1.00 33.21 430 THR A N 1
ATOM 3259 C CA . THR A 1 431 ? 201.426 -24.234 -10.843 1.00 33.79 430 THR A CA 1
ATOM 3260 C C . THR A 1 431 ? 202.096 -24.487 -12.187 1.00 37.31 430 THR A C 1
ATOM 3261 O O . THR A 1 431 ? 201.390 -24.690 -13.180 1.00 33.77 430 THR A O 1
ATOM 3265 N N . GLY A 1 432 ? 203.428 -24.454 -12.251 1.00 34.02 431 GLY A N 1
ATOM 3266 C CA . GLY A 1 432 ? 204.125 -24.456 -13.514 1.00 33.21 431 GLY A CA 1
ATOM 3267 C C . GLY A 1 432 ? 204.296 -23.086 -14.127 1.00 41.48 431 GLY A C 1
ATOM 3268 O O . GLY A 1 432 ? 204.993 -22.960 -15.142 1.00 40.32 431 GLY A O 1
ATOM 3269 N N . VAL A 1 433 ? 203.686 -22.055 -13.550 1.00 35.07 432 VAL A N 1
ATOM 3270 C CA . VAL A 1 433 ? 203.867 -20.703 -14.087 1.00 33.84 432 VAL A CA 1
ATOM 3271 C C . VAL A 1 433 ? 205.321 -20.288 -13.917 1.00 35.11 432 VAL A C 1
ATOM 3272 O O . VAL A 1 433 ? 205.890 -20.453 -12.826 1.00 36.69 432 VAL A O 1
ATOM 3276 N N . PRO A 1 434 ? 205.980 -19.780 -14.949 1.00 36.28 433 PRO A N 1
ATOM 3277 C CA . PRO A 1 434 ? 207.370 -19.335 -14.787 1.00 36.24 433 PRO A CA 1
ATOM 3278 C C . PRO A 1 434 ? 207.463 -18.075 -13.930 1.00 39.35 433 PRO A C 1
ATOM 3279 O O . PRO A 1 434 ? 206.562 -17.235 -13.936 1.00 35.34 433 PRO A O 1
ATOM 3283 N N . TYR A 1 435 ? 208.583 -17.950 -13.195 1.00 33.87 434 TYR A N 1
ATOM 3284 C CA . TYR A 1 435 ? 208.777 -16.806 -12.297 1.00 36.21 434 TYR A CA 1
ATOM 3285 C C . TYR A 1 435 ? 208.481 -15.491 -13.000 1.00 38.45 434 TYR A C 1
ATOM 3286 O O . TYR A 1 435 ? 207.755 -14.635 -12.472 1.00 34.08 434 TYR A O 1
ATOM 3295 N N . LYS A 1 436 ? 209.041 -15.310 -14.200 1.00 35.56 435 LYS A N 1
ATOM 3296 C CA . LYS A 1 436 ? 208.881 -14.056 -14.927 1.00 36.03 435 LYS A CA 1
ATOM 3297 C C . LYS A 1 436 ? 207.462 -13.841 -15.426 1.00 37.11 435 LYS A C 1
ATOM 3298 O O . LYS A 1 436 ? 207.156 -12.746 -15.902 1.00 38.42 435 LYS A O 1
ATOM 3304 N N . SER A 1 437 ? 206.588 -14.838 -15.325 1.00 35.89 436 SER A N 1
ATOM 3305 C CA . SER A 1 437 ? 205.195 -14.659 -15.709 1.00 39.53 436 SER A CA 1
ATOM 3306 C C . SER A 1 437 ? 204.246 -14.506 -14.520 1.00 38.12 436 SER A C 1
ATOM 3307 O O . SER A 1 437 ? 203.036 -14.380 -14.737 1.00 34.61 436 SER A O 1
ATOM 3310 N N . PHE A 1 438 ? 204.757 -14.524 -13.280 1.00 36.45 437 PHE A N 1
ATOM 3311 C CA . PHE A 1 438 ? 203.880 -14.420 -12.112 1.00 36.62 437 PHE A CA 1
ATOM 3312 C C . PHE A 1 438 ? 202.955 -13.219 -12.234 1.00 35.03 437 PHE A C 1
ATOM 3313 O O . PHE A 1 438 ? 201.734 -13.342 -12.082 1.00 34.99 437 PHE A O 1
ATOM 3321 N N . ASP A 1 439 ? 203.525 -12.056 -12.563 1.00 36.93 438 ASP A N 1
ATOM 3322 C CA . ASP A 1 439 ? 202.780 -10.805 -12.618 1.00 37.40 438 ASP A CA 1
ATOM 3323 C C . ASP A 1 439 ? 201.678 -10.813 -13.670 1.00 42.55 438 ASP A C 1
ATOM 3324 O O . ASP A 1 439 ? 200.806 -9.939 -13.629 1.00 44.96 438 ASP A O 1
ATOM 3326 N N . ARG A 1 440 ? 201.675 -11.785 -14.587 1.00 40.53 439 ARG A N 1
ATOM 3327 C CA . ARG A 1 440 ? 200.622 -11.898 -15.588 1.00 39.27 439 ARG A CA 1
ATOM 3328 C C . ARG A 1 440 ? 199.404 -12.661 -15.093 1.00 41.91 439 ARG A C 1
ATOM 3329 O O . ARG A 1 440 ? 198.336 -12.560 -15.706 1.00 45.25 439 ARG A O 1
ATOM 3337 N N . VAL A 1 441 ? 199.533 -13.449 -14.028 1.00 37.20 440 VAL A N 1
ATOM 3338 C CA . VAL A 1 441 ? 198.446 -14.313 -13.587 1.00 34.85 440 VAL A CA 1
ATOM 3339 C C . VAL A 1 441 ? 198.056 -14.089 -12.135 1.00 32.26 440 VAL A C 1
ATOM 3340 O O . VAL A 1 441 ? 197.112 -14.730 -11.661 1.00 33.06 440 VAL A O 1
ATOM 3344 N N . ALA A 1 442 ? 198.771 -13.241 -11.397 1.00 33.68 441 ALA A N 1
ATOM 3345 C CA . ALA A 1 442 ? 198.485 -13.140 -9.970 1.00 34.45 441 ALA A CA 1
ATOM 3346 C C . ALA A 1 442 ? 198.970 -11.805 -9.436 1.00 34.31 441 ALA A C 1
ATOM 3347 O O . ALA A 1 442 ? 199.920 -11.219 -9.962 1.00 34.60 441 ALA A O 1
ATOM 3349 N N . LYS A 1 443 ? 198.309 -11.346 -8.373 1.00 32.20 442 LYS A N 1
ATOM 3350 C CA . LYS A 1 443 ? 198.675 -10.130 -7.656 1.00 32.05 442 LYS A CA 1
ATOM 3351 C C . LYS A 1 443 ? 198.961 -10.494 -6.202 1.00 30.06 442 LYS A C 1
ATOM 3352 O O . LYS A 1 443 ? 198.221 -11.269 -5.597 1.00 33.00 442 LYS A O 1
ATOM 3358 N N . ILE A 1 444 ? 200.014 -9.934 -5.637 1.00 31.24 443 ILE A N 1
ATOM 3359 C CA . ILE A 1 444 ? 200.457 -10.323 -4.306 1.00 31.45 443 ILE A CA 1
ATOM 3360 C C . ILE A 1 444 ? 200.424 -9.106 -3.391 1.00 32.20 443 ILE A C 1
ATOM 3361 O O . ILE A 1 444 ? 200.597 -7.970 -3.833 1.00 28.01 443 ILE A O 1
ATOM 3366 N N . HIS A 1 445 ? 200.186 -9.351 -2.103 1.00 29.50 444 HIS A N 1
ATOM 3367 C CA . HIS A 1 445 ? 200.171 -8.287 -1.107 1.00 26.56 444 HIS A CA 1
ATOM 3368 C C . HIS A 1 445 ? 200.792 -8.829 0.163 1.00 27.34 444 HIS A C 1
ATOM 3369 O O . HIS A 1 445 ? 200.422 -9.918 0.604 1.00 26.34 444 HIS A O 1
ATOM 3376 N N . VAL A 1 446 ? 201.744 -8.091 0.735 1.00 29.44 445 VAL A N 1
ATOM 3377 C CA . VAL A 1 446 ? 202.413 -8.542 1.946 1.00 28.48 445 VAL A CA 1
ATOM 3378 C C . VAL A 1 446 ? 202.528 -7.389 2.920 1.00 28.18 445 VAL A C 1
ATOM 3379 O O . VAL A 1 446 ? 202.566 -6.217 2.539 1.00 26.66 445 VAL A O 1
ATOM 3383 N N . CYS A 1 447 ? 202.584 -7.749 4.193 1.00 27.73 446 CYS A N 1
ATOM 3384 C CA . CYS A 1 447 ? 202.958 -6.847 5.266 1.00 26.38 446 CYS A CA 1
ATOM 3385 C C . CYS A 1 447 ? 203.798 -7.722 6.193 1.00 28.10 446 CYS A C 1
ATOM 3386 O O . CYS A 1 447 ? 203.258 -8.431 7.041 1.00 26.64 446 CYS A O 1
ATOM 3389 N N . GLY A 1 448 ? 205.109 -7.740 5.971 1.00 27.38 447 GLY A N 1
ATOM 3390 C CA . GLY A 1 448 ? 205.927 -8.707 6.701 1.00 27.91 447 GLY A CA 1
ATOM 3391 C C . GLY A 1 448 ? 205.544 -10.120 6.281 1.00 26.09 447 GLY A C 1
ATOM 3392 O O . GLY A 1 448 ? 205.418 -10.419 5.088 1.00 24.46 447 GLY A O 1
ATOM 3393 N N . ASP A 1 449 ? 205.333 -11.006 7.256 1.00 23.81 448 ASP A N 1
ATOM 3394 C CA . ASP A 1 449 ? 204.932 -12.378 6.945 1.00 26.57 448 ASP A CA 1
ATOM 3395 C C . ASP A 1 449 ? 203.452 -12.507 6.595 1.00 24.83 448 ASP A C 1
ATOM 3396 O O . ASP A 1 449 ? 203.025 -13.548 6.078 1.00 25.47 448 ASP A O 1
ATOM 3401 N N . ASP A 1 450 ? 202.659 -11.491 6.880 1.00 27.51 449 ASP A N 1
ATOM 3402 C CA . ASP A 1 450 ? 201.232 -11.526 6.584 1.00 28.18 449 ASP A CA 1
ATOM 3403 C C . ASP A 1 450 ? 201.010 -11.228 5.097 1.00 26.74 449 ASP A C 1
ATOM 3404 O O . ASP A 1 450 ? 201.774 -10.480 4.478 1.00 27.77 449 ASP A O 1
ATOM 3409 N N . GLY A 1 451 ? 200.002 -11.851 4.502 1.00 22.19 450 GLY A N 1
ATOM 3410 C CA . GLY A 1 451 ? 199.672 -11.484 3.139 1.00 25.85 450 GLY A CA 1
ATOM 3411 C C . GLY A 1 451 ? 198.848 -12.537 2.423 1.00 25.74 450 GLY A C 1
ATOM 3412 O O . GLY A 1 451 ? 198.401 -13.512 3.011 1.00 22.58 450 GLY A O 1
ATOM 3413 N N . PHE A 1 452 ? 198.663 -12.303 1.123 1.00 24.81 451 PHE A N 1
ATOM 3414 C CA . PHE A 1 452 ? 197.842 -13.171 0.288 1.00 26.08 451 PHE A CA 1
ATOM 3415 C C . PHE A 1 452 ? 198.166 -12.873 -1.171 1.00 28.15 451 PHE A C 1
ATOM 3416 O O . PHE A 1 452 ? 198.811 -11.874 -1.497 1.00 25.24 451 PHE A O 1
ATOM 3424 N N . LEU A 1 453 ? 197.704 -13.746 -2.055 1.00 26.57 452 LEU A N 1
ATOM 3425 C CA . LEU A 1 453 ? 197.739 -13.419 -3.468 1.00 27.67 452 LEU A CA 1
ATOM 3426 C C . LEU A 1 453 ? 196.359 -13.660 -4.054 1.00 30.80 452 LEU A C 1
ATOM 3427 O O . LEU A 1 453 ? 195.593 -14.482 -3.551 1.00 31.92 452 LEU A O 1
ATOM 3432 N N . ILE A 1 454 ? 196.031 -12.898 -5.094 1.00 28.50 453 ILE A N 1
ATOM 3433 C CA . ILE A 1 454 ? 194.804 -13.089 -5.849 1.00 29.61 453 ILE A CA 1
ATOM 3434 C C . ILE A 1 454 ? 195.186 -13.649 -7.206 1.00 31.82 453 ILE A C 1
ATOM 3435 O O . ILE A 1 454 ? 196.145 -13.188 -7.833 1.00 32.45 453 ILE A O 1
ATOM 3440 N N . THR A 1 455 ? 194.451 -14.650 -7.649 1.00 30.26 454 THR A N 1
ATOM 3441 C CA . THR A 1 455 ? 194.702 -15.236 -8.953 1.00 35.03 454 THR A CA 1
ATOM 3442 C C . THR A 1 455 ? 193.405 -15.890 -9.399 1.00 36.33 454 THR A C 1
ATOM 3443 O O . THR A 1 455 ? 192.402 -15.854 -8.678 1.00 32.71 454 THR A O 1
ATOM 3447 N N . GLU A 1 456 ? 193.423 -16.492 -10.590 1.00 36.81 455 GLU A N 1
ATOM 3448 C CA . GLU A 1 456 ? 192.236 -17.197 -11.064 1.00 33.86 455 GLU A CA 1
ATOM 3449 C C . GLU A 1 456 ? 192.075 -18.519 -10.322 1.00 36.72 455 GLU A C 1
ATOM 3450 O O . GLU A 1 456 ? 193.054 -19.167 -9.943 1.00 36.26 455 GLU A O 1
ATOM 3456 N N . ARG A 1 457 ? 190.815 -18.944 -10.169 1.00 34.43 456 ARG A N 1
ATOM 3457 C CA . ARG A 1 457 ? 190.482 -20.030 -9.252 1.00 35.07 456 ARG A CA 1
ATOM 3458 C C . ARG A 1 457 ? 191.324 -21.286 -9.480 1.00 36.92 456 ARG A C 1
ATOM 3459 O O . ARG A 1 457 ? 191.804 -21.906 -8.523 1.00 34.26 456 ARG A O 1
ATOM 3467 N N . ALA A 1 458 ? 191.518 -21.682 -10.738 1.00 39.30 457 ALA A N 1
ATOM 3468 C CA . ALA A 1 458 ? 192.240 -22.922 -11.005 1.00 36.48 457 ALA A CA 1
ATOM 3469 C C . ALA A 1 458 ? 193.668 -22.860 -10.459 1.00 35.58 457 ALA A C 1
ATOM 3470 O O . ALA A 1 458 ? 194.126 -23.787 -9.782 1.00 37.34 457 ALA A O 1
ATOM 3472 N N . LEU A 1 459 ? 194.380 -21.766 -10.739 1.00 34.86 458 LEU A N 1
ATOM 3473 C CA . LEU A 1 459 ? 195.745 -21.615 -10.247 1.00 34.09 458 LEU A CA 1
ATOM 3474 C C . LEU A 1 459 ? 195.768 -21.530 -8.730 1.00 35.06 458 LEU A C 1
ATOM 3475 O O . LEU A 1 459 ? 196.627 -22.136 -8.077 1.00 34.79 458 LEU A O 1
ATOM 3480 N N . GLY A 1 460 ? 194.822 -20.787 -8.152 1.00 33.07 459 GLY A N 1
ATOM 3481 C CA . GLY A 1 460 ? 194.788 -20.645 -6.706 1.00 31.43 459 GLY A CA 1
ATOM 3482 C C . GLY A 1 460 ? 194.588 -21.967 -6.000 1.00 34.39 459 GLY A C 1
ATOM 3483 O O . GLY A 1 460 ? 195.249 -22.251 -4.996 1.00 34.31 459 GLY A O 1
ATOM 3484 N N . GLU A 1 461 ? 193.695 -22.808 -6.526 1.00 33.56 460 GLU A N 1
ATOM 3485 C CA . GLU A 1 461 ? 193.456 -24.092 -5.876 1.00 33.80 460 GLU A CA 1
ATOM 3486 C C . GLU A 1 461 ? 194.656 -25.018 -6.045 1.00 34.64 460 GLU A C 1
ATOM 3487 O O . GLU A 1 461 ? 194.997 -25.787 -5.140 1.00 35.69 460 GLU A O 1
ATOM 3493 N N . LYS A 1 462 ? 195.306 -24.959 -7.199 1.00 34.41 461 LYS A N 1
ATOM 3494 C CA . LYS A 1 462 ? 196.537 -25.712 -7.392 1.00 37.09 461 LYS A CA 1
ATOM 3495 C C . LYS A 1 462 ? 197.588 -25.303 -6.365 1.00 36.06 461 LYS A C 1
ATOM 3496 O O . LYS A 1 462 ? 198.188 -26.153 -5.692 1.00 38.30 461 LYS A O 1
ATOM 3502 N N . PHE A 1 463 ? 197.804 -23.993 -6.222 1.00 31.00 462 PHE A N 1
ATOM 3503 C CA . PHE A 1 463 ? 198.756 -23.479 -5.241 1.00 32.60 462 PHE A CA 1
ATOM 3504 C C . PHE A 1 463 ? 198.367 -23.892 -3.824 1.00 31.68 462 PHE A C 1
ATOM 3505 O O . PHE A 1 463 ? 199.210 -24.349 -3.045 1.00 29.43 462 PHE A O 1
ATOM 3513 N N . ALA A 1 464 ? 197.087 -23.755 -3.473 1.00 31.29 463 ALA A N 1
ATOM 3514 C CA . ALA A 1 464 ? 196.680 -24.057 -2.100 1.00 30.62 463 ALA A CA 1
ATOM 3515 C C . ALA A 1 464 ? 196.859 -25.536 -1.753 1.00 32.91 463 ALA A C 1
ATOM 3516 O O . ALA A 1 464 ? 197.120 -25.868 -0.589 1.00 32.22 463 ALA A O 1
ATOM 3518 N N . SER A 1 465 ? 196.758 -26.438 -2.732 1.00 33.03 464 SER A N 1
ATOM 3519 C CA . SER A 1 465 ? 196.894 -27.856 -2.403 1.00 38.26 464 SER A CA 1
ATOM 3520 C C . SER A 1 465 ? 198.337 -28.342 -2.439 1.00 38.15 464 SER A C 1
ATOM 3521 O O . SER A 1 465 ? 198.678 -29.296 -1.729 1.00 40.84 464 SER A O 1
ATOM 3524 N N . LYS A 1 466 ? 199.198 -27.718 -3.241 1.00 32.38 465 LYS A N 1
ATOM 3525 C CA . LYS A 1 466 ? 200.592 -28.128 -3.301 1.00 34.00 465 LYS A CA 1
ATOM 3526 C C . LYS A 1 466 ? 201.509 -27.243 -2.467 1.00 36.89 465 LYS A C 1
ATOM 3527 O O . LYS A 1 466 ? 202.629 -27.660 -2.146 1.00 33.57 465 LYS A O 1
ATOM 3533 N N . GLY A 1 467 ? 201.050 -26.049 -2.088 1.00 31.85 466 GLY A N 1
ATOM 3534 C CA . GLY A 1 467 ? 201.941 -25.092 -1.460 1.00 32.77 466 GLY A CA 1
ATOM 3535 C C . GLY A 1 467 ? 202.379 -25.494 -0.070 1.00 34.23 466 GLY A C 1
ATOM 3536 O O . GLY A 1 467 ? 203.463 -25.103 0.373 1.00 32.53 466 GLY A O 1
ATOM 3537 N N . VAL A 1 468 ? 201.555 -26.268 0.644 1.00 30.98 467 VAL A N 1
ATOM 3538 C CA . VAL A 1 468 ? 201.914 -26.623 2.016 1.00 33.72 467 VAL A CA 1
ATOM 3539 C C . VAL A 1 468 ? 203.237 -27.389 2.040 1.00 32.50 467 VAL A C 1
ATOM 3540 O O . VAL A 1 468 ? 204.178 -27.027 2.759 1.00 30.87 467 VAL A O 1
ATOM 3544 N N . GLN A 1 469 ? 203.349 -28.421 1.208 1.00 31.54 468 GLN A N 1
ATOM 3545 C CA . GLN A 1 469 ? 204.574 -29.210 1.171 1.00 32.68 468 GLN A CA 1
ATOM 3546 C C . GLN A 1 469 ? 205.744 -28.399 0.631 1.00 29.95 468 GLN A C 1
ATOM 3547 O O . GLN A 1 469 ? 206.859 -28.485 1.161 1.00 31.79 468 GLN A O 1
ATOM 3553 N N . ILE A 1 470 ? 205.514 -27.605 -0.422 1.00 28.76 469 ILE A N 1
ATOM 3554 C CA . ILE A 1 470 ? 206.600 -26.827 -1.016 1.00 27.37 469 ILE A CA 1
ATOM 3555 C C . ILE A 1 470 ? 207.124 -25.806 -0.013 1.00 32.18 469 ILE A C 1
ATOM 3556 O O . ILE A 1 470 ? 208.340 -25.621 0.136 1.00 27.05 469 ILE A O 1
ATOM 3561 N N . LEU A 1 471 ? 206.208 -25.124 0.691 1.00 28.58 470 LEU A N 1
ATOM 3562 C CA . LEU A 1 471 ? 206.618 -24.096 1.642 1.00 30.58 470 LEU A CA 1
ATOM 3563 C C . LEU A 1 471 ? 207.344 -24.709 2.833 1.00 26.99 470 LEU A C 1
ATOM 3564 O O . LEU A 1 471 ? 208.289 -24.113 3.361 1.00 26.32 470 LEU A O 1
ATOM 3569 N N . TYR A 1 472 ? 206.927 -25.904 3.267 1.00 28.57 471 TYR A N 1
ATOM 3570 C CA . TYR A 1 472 ? 207.691 -26.610 4.287 1.00 27.33 471 TYR A CA 1
ATOM 3571 C C . TYR A 1 472 ? 209.111 -26.870 3.807 1.00 29.81 471 TYR A C 1
ATOM 3572 O O . TYR A 1 472 ? 210.076 -26.645 4.543 1.00 29.54 471 TYR A O 1
ATOM 3581 N N . GLU A 1 473 ? 209.256 -27.307 2.557 1.00 29.91 472 GLU A N 1
ATOM 3582 C CA . GLU A 1 473 ? 210.580 -27.607 2.034 1.00 30.00 472 GLU A CA 1
ATOM 3583 C C . GLU A 1 473 ? 211.405 -26.344 1.880 1.00 31.14 472 GLU A C 1
ATOM 3584 O O . GLU A 1 473 ? 212.637 -26.402 1.962 1.00 30.25 472 GLU A O 1
ATOM 3590 N N . ALA A 1 474 ? 210.749 -25.196 1.675 1.00 27.08 473 ALA A N 1
ATOM 3591 C CA . ALA A 1 474 ? 211.445 -23.920 1.613 1.00 25.04 473 ALA A CA 1
ATOM 3592 C C . ALA A 1 474 ? 211.685 -23.306 2.991 1.00 28.10 473 ALA A C 1
ATOM 3593 O O . ALA A 1 474 ? 212.171 -22.171 3.068 1.00 29.25 473 ALA A O 1
ATOM 3595 N N . GLY A 1 475 ? 211.380 -24.026 4.072 1.00 27.60 474 GLY A N 1
ATOM 3596 C CA . GLY A 1 475 ? 211.669 -23.520 5.402 1.00 28.58 474 GLY A CA 1
ATOM 3597 C C . GLY A 1 475 ? 210.697 -22.485 5.932 1.00 28.41 474 GLY A C 1
ATOM 3598 O O . GLY A 1 475 ? 211.052 -21.723 6.835 1.00 28.54 474 GLY A O 1
ATOM 3599 N N . LYS A 1 476 ? 209.479 -22.438 5.403 1.00 28.44 475 LYS A N 1
ATOM 3600 C CA . LYS A 1 476 ? 208.412 -21.581 5.922 1.00 29.78 475 LYS A CA 1
ATOM 3601 C C . LYS A 1 476 ? 207.163 -22.432 6.126 1.00 27.33 475 LYS A C 1
ATOM 3602 O O . LYS A 1 476 ? 206.156 -22.256 5.431 1.00 28.29 475 LYS A O 1
ATOM 3608 N N . PRO A 1 477 ? 207.190 -23.356 7.090 1.00 25.90 476 PRO A N 1
ATOM 3609 C CA . PRO A 1 477 ? 206.023 -24.219 7.320 1.00 27.99 476 PRO A CA 1
ATOM 3610 C C . PRO A 1 477 ? 204.773 -23.413 7.647 1.00 30.80 476 PRO A C 1
ATOM 3611 O O . PRO A 1 477 ? 204.813 -22.424 8.394 1.00 28.88 476 PRO A O 1
ATOM 3615 N N . GLN A 1 478 ? 203.663 -23.850 7.064 1.00 27.47 477 GLN A N 1
ATOM 3616 C CA . GLN A 1 478 ? 202.360 -23.243 7.240 1.00 30.36 477 GLN A CA 1
ATOM 3617 C C . GLN A 1 478 ? 201.672 -23.806 8.480 1.00 37.20 477 GLN A C 1
ATOM 3618 O O . GLN A 1 478 ? 201.987 -24.904 8.956 1.00 35.07 477 GLN A O 1
ATOM 3624 N N . LYS A 1 479 ? 200.756 -23.021 9.031 1.00 37.13 478 LYS A N 1
ATOM 3625 C CA . LYS A 1 479 ? 200.018 -23.493 10.190 1.00 42.45 478 LYS A CA 1
ATOM 3626 C C . LYS A 1 479 ? 199.228 -24.742 9.814 1.00 46.80 478 LYS A C 1
ATOM 3627 O O . LYS A 1 479 ? 198.640 -24.819 8.730 1.00 46.00 478 LYS A O 1
ATOM 3633 N N . ILE A 1 480 ? 199.249 -25.735 10.711 1.00 51.26 479 ILE A N 1
ATOM 3634 C CA . ILE A 1 480 ? 198.639 -27.031 10.430 1.00 52.62 479 ILE A CA 1
ATOM 3635 C C . ILE A 1 480 ? 197.139 -26.852 10.256 1.00 60.38 479 ILE A C 1
ATOM 3636 O O . ILE A 1 480 ? 196.482 -26.166 11.051 1.00 58.81 479 ILE A O 1
ATOM 3638 N N . THR A 1 481 ? 196.590 -27.449 9.199 1.00 59.19 480 THR A N 1
ATOM 3639 C CA . THR A 1 481 ? 195.187 -27.239 8.860 1.00 62.18 480 THR A CA 1
ATOM 3640 C C . THR A 1 481 ? 194.598 -28.523 8.286 1.00 66.22 480 THR A C 1
ATOM 3641 O O . THR A 1 481 ? 195.253 -29.571 8.227 1.00 59.63 480 THR A O 1
ATOM 3645 N N . GLU A 1 482 ? 193.349 -28.407 7.841 1.00 68.30 481 GLU A N 1
ATOM 3646 C CA . GLU A 1 482 ? 192.534 -29.535 7.415 1.00 65.85 481 GLU A CA 1
ATOM 3647 C C . GLU A 1 482 ? 192.974 -29.990 6.032 1.00 67.14 481 GLU A C 1
ATOM 3648 O O . GLU A 1 482 ? 193.033 -29.183 5.094 1.00 63.82 481 GLU A O 1
ATOM 3654 N N . GLY A 1 483 ? 193.299 -31.277 5.911 1.00 67.31 482 GLY A N 1
ATOM 3655 C CA . GLY A 1 483 ? 193.769 -31.815 4.648 1.00 61.15 482 GLY A CA 1
ATOM 3656 C C . GLY A 1 483 ? 194.968 -31.090 4.082 1.00 59.53 482 GLY A C 1
ATOM 3657 O O . GLY A 1 483 ? 195.171 -31.101 2.862 1.00 55.35 482 GLY A O 1
ATOM 3658 N N . ASP A 1 484 ? 195.752 -30.429 4.938 1.00 59.22 483 ASP A N 1
ATOM 3659 C CA . ASP A 1 484 ? 196.983 -29.748 4.534 1.00 56.97 483 ASP A CA 1
ATOM 3660 C C . ASP A 1 484 ? 196.754 -28.854 3.319 1.00 45.46 483 ASP A C 1
ATOM 3661 O O . ASP A 1 484 ? 197.457 -28.959 2.313 1.00 46.85 483 ASP A O 1
ATOM 3666 N N . LYS A 1 485 ? 195.734 -27.999 3.385 1.00 42.91 484 LYS A N 1
ATOM 3667 C CA . LYS A 1 485 ? 195.492 -27.024 2.325 1.00 40.45 484 LYS A CA 1
ATOM 3668 C C . LYS A 1 485 ? 195.612 -25.605 2.864 1.00 38.94 484 LYS A C 1
ATOM 3669 O O . LYS A 1 485 ? 195.156 -25.315 3.971 1.00 35.41 484 LYS A O 1
ATOM 3675 N N . MET A 1 486 ? 196.225 -24.727 2.072 1.00 32.81 485 MET A N 1
ATOM 3676 C CA . MET A 1 486 ? 196.231 -23.311 2.400 1.00 33.14 485 MET A CA 1
ATOM 3677 C C . MET A 1 486 ? 194.818 -22.750 2.281 1.00 29.63 485 MET A C 1
ATOM 3678 O O . MET A 1 486 ? 194.028 -23.195 1.449 1.00 29.21 485 MET A O 1
ATOM 3683 N N . LYS A 1 487 ? 194.524 -21.736 3.095 1.00 32.92 486 LYS A N 1
ATOM 3684 C CA . LYS A 1 487 ? 193.194 -21.129 3.119 1.00 32.77 486 LYS A CA 1
ATOM 3685 C C . LYS A 1 487 ? 192.899 -20.363 1.831 1.00 32.70 486 LYS A C 1
ATOM 3686 O O . LYS A 1 487 ? 193.693 -19.516 1.399 1.00 29.82 486 LYS A O 1
ATOM 3692 N N . VAL A 1 488 ? 191.732 -20.625 1.245 1.00 29.78 487 VAL A N 1
ATOM 3693 C CA . VAL A 1 488 ? 191.300 -19.975 0.009 1.00 29.84 487 VAL A CA 1
ATOM 3694 C C . VAL A 1 488 ? 190.044 -19.164 0.288 1.00 30.23 487 VAL A C 1
ATOM 3695 O O . VAL A 1 488 ? 189.092 -19.685 0.873 1.00 27.17 487 VAL A O 1
ATOM 3699 N N . ALA A 1 489 ? 190.027 -17.905 -0.165 1.00 26.93 488 ALA A N 1
ATOM 3700 C CA . ALA A 1 489 ? 188.828 -17.075 -0.152 1.00 29.61 488 ALA A CA 1
ATOM 3701 C C . ALA A 1 489 ? 188.164 -17.132 -1.527 1.00 32.39 488 ALA A C 1
ATOM 3702 O O . ALA A 1 489 ? 188.794 -16.806 -2.539 1.00 32.30 488 ALA A O 1
ATOM 3704 N N . TYR A 1 490 ? 186.900 -17.549 -1.569 1.00 30.59 489 TYR A N 1
ATOM 3705 C CA . TYR A 1 490 ? 186.164 -17.606 -2.825 1.00 33.95 489 TYR A CA 1
ATOM 3706 C C . TYR A 1 490 ? 185.279 -16.390 -3.046 1.00 35.78 489 TYR A C 1
ATOM 3707 O O . TYR A 1 490 ? 184.715 -16.245 -4.135 1.00 33.56 489 TYR A O 1
ATOM 3716 N N . GLN A 1 491 ? 185.145 -15.525 -2.040 1.00 30.00 490 GLN A N 1
ATOM 3717 C CA . GLN A 1 491 ? 184.439 -14.262 -2.165 1.00 29.79 490 GLN A CA 1
ATOM 3718 C C . GLN A 1 491 ? 185.315 -13.180 -1.557 1.00 31.19 490 GLN A C 1
ATOM 3719 O O . GLN A 1 491 ? 186.073 -13.435 -0.617 1.00 30.80 490 GLN A O 1
ATOM 3725 N N . PHE A 1 492 ? 185.210 -11.971 -2.109 1.00 30.07 491 PHE A N 1
ATOM 3726 C CA . PHE A 1 492 ? 186.144 -10.908 -1.759 1.00 32.17 491 PHE A CA 1
ATOM 3727 C C . PHE A 1 492 ? 186.208 -10.662 -0.253 1.00 31.72 491 PHE A C 1
ATOM 3728 O O . PHE A 1 492 ? 187.300 -10.555 0.312 1.00 29.08 491 PHE A O 1
ATOM 3736 N N . ASP A 1 493 ? 185.057 -10.596 0.431 1.00 30.67 492 ASP A N 1
ATOM 3737 C CA . ASP A 1 493 ? 185.132 -10.207 1.840 1.00 31.70 492 ASP A CA 1
ATOM 3738 C C . ASP A 1 493 ? 185.510 -11.355 2.777 1.00 31.90 492 ASP A C 1
ATOM 3739 O O . ASP A 1 493 ? 185.484 -11.157 4.000 1.00 30.74 492 ASP A O 1
ATOM 3744 N N . ASP A 1 494 ? 185.902 -12.524 2.252 1.00 29.93 493 ASP A N 1
ATOM 3745 C CA . ASP A 1 494 ? 186.553 -13.543 3.077 1.00 28.86 493 ASP A CA 1
ATOM 3746 C C . ASP A 1 494 ? 188.066 -13.373 3.154 1.00 26.64 493 ASP A C 1
ATOM 3747 O O . ASP A 1 494 ? 188.723 -14.135 3.864 1.00 30.76 493 ASP A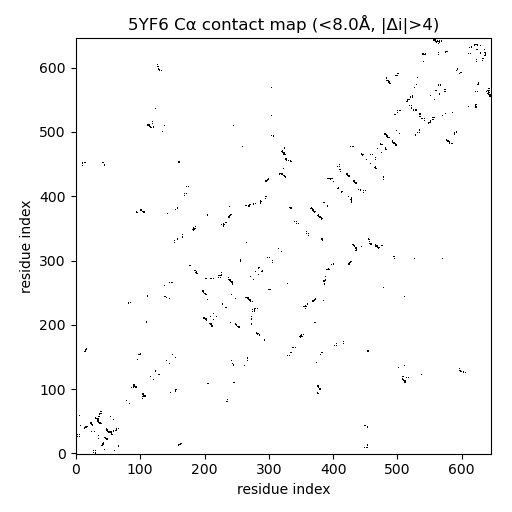 O 1
ATOM 3752 N N . ILE A 1 495 ? 188.639 -12.410 2.437 1.00 29.73 494 ILE A N 1
ATOM 3753 C CA . ILE A 1 495 ? 190.065 -12.145 2.570 1.00 28.44 494 ILE A CA 1
ATOM 3754 C C . ILE A 1 495 ? 190.359 -11.707 3.999 1.00 32.70 494 ILE A C 1
ATOM 3755 O O . ILE A 1 495 ? 189.560 -11.004 4.631 1.00 31.42 494 ILE A O 1
ATOM 3760 N N . GLU A 1 496 ? 191.493 -12.148 4.526 1.00 29.86 495 GLU A N 1
ATOM 3761 C CA . GLU A 1 496 ? 191.986 -11.714 5.822 1.00 33.35 495 GLU A CA 1
ATOM 3762 C C . GLU A 1 496 ? 193.379 -11.122 5.636 1.00 33.78 495 GLU A C 1
ATOM 3763 O O . GLU A 1 496 ? 194.216 -11.717 4.954 1.00 37.20 495 GLU A O 1
ATOM 3769 N N . PHE A 1 497 ? 193.620 -9.951 6.228 1.00 30.86 496 PHE A N 1
ATOM 3770 C CA . PHE A 1 497 ? 194.894 -9.256 6.073 1.00 31.78 496 PHE A CA 1
ATOM 3771 C C . PHE A 1 497 ? 195.042 -8.229 7.188 1.00 34.19 496 PHE A C 1
ATOM 3772 O O . PHE A 1 497 ? 194.121 -7.432 7.419 1.00 27.89 496 PHE A O 1
ATOM 3780 N N . CYS A 1 498 ? 196.194 -8.244 7.871 1.00 29.68 497 CYS A N 1
ATOM 3781 C CA . CYS A 1 498 ? 196.455 -7.326 8.973 1.00 30.84 497 CYS A CA 1
ATOM 3782 C C . CYS A 1 498 ? 195.361 -7.414 10.042 1.00 33.98 497 CYS A C 1
ATOM 3783 O O . CYS A 1 498 ? 194.927 -6.400 10.594 1.00 32.09 497 CYS A O 1
ATOM 3786 N N . SER A 1 499 ? 194.910 -8.639 10.315 1.00 28.99 498 SER A N 1
ATOM 3787 C CA . SER A 1 499 ? 193.911 -8.990 11.323 1.00 37.08 498 SER A CA 1
ATOM 3788 C C . SER A 1 499 ? 192.514 -8.467 10.994 1.00 32.58 498 SER A C 1
ATOM 3789 O O . SER A 1 499 ? 191.635 -8.488 11.870 1.00 31.79 498 SER A O 1
ATOM 3792 N N . HIS A 1 500 ? 192.282 -8.006 9.763 1.00 28.15 499 HIS A N 1
ATOM 3793 C CA . HIS A 1 500 ? 191.008 -7.441 9.347 1.00 28.47 499 HIS A CA 1
ATOM 3794 C C . HIS A 1 500 ? 190.516 -8.153 8.099 1.00 30.11 499 HIS A C 1
ATOM 3795 O O . HIS A 1 500 ? 191.230 -8.946 7.481 1.00 29.45 499 HIS A O 1
ATOM 3802 N N . THR A 1 501 ? 189.260 -7.885 7.752 1.00 29.02 500 THR A N 1
ATOM 3803 C CA . THR A 1 501 ? 188.611 -8.523 6.617 1.00 27.69 500 THR A CA 1
ATOM 3804 C C . THR A 1 501 ? 187.657 -7.494 6.012 1.00 28.58 500 THR A C 1
ATOM 3805 O O . THR A 1 501 ? 187.139 -6.641 6.741 1.00 25.69 500 THR A O 1
ATOM 3809 N N . PRO A 1 502 ? 187.466 -7.496 4.693 1.00 26.35 501 PRO A N 1
ATOM 3810 C CA . PRO A 1 502 ? 186.692 -6.408 4.078 1.00 26.29 501 PRO A CA 1
ATOM 3811 C C . PRO A 1 502 ? 185.228 -6.436 4.502 1.00 26.41 501 PRO A C 1
ATOM 3812 O O . PRO A 1 502 ? 184.626 -7.498 4.662 1.00 29.17 501 PRO A O 1
ATOM 3816 N N . ILE A 1 503 ? 184.650 -5.254 4.688 1.00 27.70 502 ILE A N 1
ATOM 3817 C CA . ILE A 1 503 ? 183.207 -5.148 4.889 1.00 25.74 502 ILE A CA 1
ATOM 3818 C C . ILE A 1 503 ? 182.714 -3.965 4.071 1.00 28.28 502 ILE A C 1
ATOM 3819 O O . ILE A 1 503 ? 183.301 -2.876 4.113 1.00 26.97 502 ILE A O 1
ATOM 3824 N N . GLN A 1 504 ? 181.655 -4.193 3.303 1.00 27.62 503 GLN A N 1
ATOM 3825 C CA . GLN A 1 504 ? 181.139 -3.202 2.374 1.00 29.56 503 GLN A CA 1
ATOM 3826 C C . GLN A 1 504 ? 180.168 -2.277 3.094 1.00 26.20 503 GLN A C 1
ATOM 3827 O O . GLN A 1 504 ? 179.394 -2.715 3.949 1.00 24.42 503 GLN A O 1
ATOM 3833 N N . VAL A 1 505 ? 180.227 -0.997 2.756 1.00 30.93 504 VAL A N 1
ATOM 3834 C CA . VAL A 1 505 ? 179.259 -0.015 3.219 1.00 29.67 504 VAL A CA 1
ATOM 3835 C C . VAL A 1 505 ? 178.634 0.646 1.998 1.00 34.04 504 VAL A C 1
ATOM 3836 O O . VAL A 1 505 ? 179.206 0.648 0.903 1.00 31.53 504 VAL A O 1
ATOM 3840 N N . ARG A 1 506 ? 177.439 1.212 2.204 1.00 30.46 505 ARG A N 1
ATOM 3841 C CA . ARG A 1 506 ? 176.704 1.942 1.177 1.00 29.58 505 ARG A CA 1
ATOM 3842 C C . ARG A 1 506 ? 176.639 3.415 1.574 1.00 32.42 505 ARG A C 1
ATOM 3843 O O . ARG A 1 506 ? 176.274 3.741 2.710 1.00 30.27 505 ARG A O 1
ATOM 3851 N N . TRP A 1 507 ? 177.008 4.298 0.647 1.00 27.76 506 TRP A N 1
ATOM 3852 C CA . TRP A 1 507 ? 176.976 5.738 0.869 1.00 29.31 506 TRP A CA 1
ATOM 3853 C C . TRP A 1 507 ? 175.717 6.361 0.262 1.00 33.92 506 TRP A C 1
ATOM 3854 O O . TRP A 1 507 ? 175.155 5.839 -0.706 1.00 28.88 506 TRP A O 1
ATOM 3865 N N . SER A 1 508 ? 175.299 7.513 0.821 1.00 30.90 507 SER A N 1
ATOM 3866 C CA . SER A 1 508 ? 174.079 8.193 0.371 1.00 32.66 507 SER A CA 1
ATOM 3867 C C . SER A 1 508 ? 174.172 8.743 -1.054 1.00 34.76 507 SER A C 1
ATOM 3868 O O . SER A 1 508 ? 173.143 9.170 -1.595 1.00 33.41 507 SER A O 1
ATOM 3871 N N . ASP A 1 509 ? 175.355 8.739 -1.686 1.00 31.39 508 ASP A N 1
ATOM 3872 C CA . ASP A 1 509 ? 175.473 9.136 -3.086 1.00 34.31 508 ASP A CA 1
ATOM 3873 C C . ASP A 1 509 ? 175.396 7.955 -4.051 1.00 32.79 508 ASP A C 1
ATOM 3874 O O . ASP A 1 509 ? 175.909 8.055 -5.170 1.00 35.62 508 ASP A O 1
ATOM 3879 N N . ASN A 1 510 ? 174.784 6.850 -3.638 1.00 31.23 509 ASN A N 1
ATOM 3880 C CA . ASN A 1 510 ? 174.646 5.660 -4.481 1.00 37.96 509 ASN A CA 1
ATOM 3881 C C . ASN A 1 510 ? 176.010 5.106 -4.902 1.00 37.25 509 ASN A C 1
ATOM 3882 O O . ASN A 1 510 ? 176.220 4.738 -6.065 1.00 34.58 509 ASN A O 1
ATOM 3887 N N . THR A 1 511 ? 176.955 5.083 -3.966 1.00 32.79 510 THR A N 1
ATOM 3888 C CA . THR A 1 511 ? 178.164 4.285 -4.123 1.00 33.34 510 THR A CA 1
ATOM 3889 C C . THR A 1 511 ? 178.354 3.388 -2.908 1.00 32.69 510 THR A C 1
ATOM 3890 O O . THR A 1 511 ? 177.720 3.562 -1.857 1.00 28.05 510 THR A O 1
ATOM 3894 N N . SER A 1 512 ? 179.274 2.436 -3.089 1.00 29.89 511 SER A N 1
ATOM 3895 C CA . SER A 1 512 ? 179.696 1.463 -2.097 1.00 33.71 511 SER A CA 1
ATOM 3896 C C . SER A 1 512 ? 181.216 1.472 -2.031 1.00 33.45 511 SER A C 1
ATOM 3897 O O . SER A 1 512 ? 181.889 1.757 -3.022 1.00 33.28 511 SER A O 1
ATOM 3900 N N . SER A 1 513 ? 181.755 1.168 -0.856 1.00 34.16 512 SER A N 1
ATOM 3901 C CA . SER A 1 513 ? 183.196 0.992 -0.697 1.00 32.57 512 SER A CA 1
ATOM 3902 C C . SER A 1 513 ? 183.429 -0.012 0.428 1.00 32.53 512 SER A C 1
ATOM 3903 O O . SER A 1 513 ? 182.484 -0.567 0.998 1.00 30.42 512 SER A O 1
ATOM 3906 N N . TYR A 1 514 ? 184.697 -0.248 0.748 1.00 30.84 513 TYR A N 1
ATOM 3907 C CA . TYR A 1 514 ? 185.053 -1.256 1.734 1.00 28.54 513 TYR A CA 1
ATOM 3908 C C . TYR A 1 514 ? 185.844 -0.641 2.879 1.00 28.83 513 TYR A C 1
ATOM 3909 O O . TYR A 1 514 ? 186.672 0.257 2.676 1.00 29.62 513 TYR A O 1
ATOM 3918 N N . MET A 1 515 ? 185.595 -1.144 4.079 1.00 26.97 514 MET A N 1
ATOM 3919 C CA . MET A 1 515 ? 186.301 -0.739 5.279 1.00 26.63 514 MET A CA 1
ATOM 3920 C C . MET A 1 515 ? 186.927 -1.958 5.961 1.00 26.26 514 MET A C 1
ATOM 3921 O O . MET A 1 515 ? 186.559 -3.102 5.661 1.00 28.94 514 MET A O 1
ATOM 3926 N N . PRO A 1 516 ? 187.893 -1.755 6.872 1.00 25.51 515 PRO A N 1
ATOM 3927 C CA . PRO A 1 516 ? 188.522 -2.894 7.554 1.00 26.63 515 PRO A CA 1
ATOM 3928 C C . PRO A 1 516 ? 187.636 -3.424 8.671 1.00 28.29 515 PRO A C 1
ATOM 3929 O O . PRO A 1 516 ? 187.480 -2.793 9.723 1.00 26.09 515 PRO A O 1
ATOM 3933 N N . GLY A 1 517 ? 187.033 -4.582 8.436 1.00 26.95 516 GLY A N 1
ATOM 3934 C CA . GLY A 1 517 ? 186.185 -5.186 9.435 1.00 28.86 516 GLY A CA 1
ATOM 3935 C C . GLY A 1 517 ? 186.976 -6.074 10.378 1.00 28.98 516 GLY A C 1
ATOM 3936 O O . GLY A 1 517 ? 188.061 -6.540 10.044 1.00 28.08 516 GLY A O 1
ATOM 3937 N N . ARG A 1 518 ? 186.409 -6.295 11.561 1.00 25.33 517 ARG A N 1
ATOM 3938 C CA . ARG A 1 518 ? 186.984 -7.193 12.553 1.00 28.82 517 ARG A CA 1
ATOM 3939 C C . ARG A 1 518 ? 185.882 -7.432 13.569 1.00 27.01 517 ARG A C 1
ATOM 3940 O O . ARG A 1 518 ? 184.906 -6.685 13.598 1.00 24.92 517 ARG A O 1
ATOM 3948 N N . ASN A 1 519 ? 186.004 -8.511 14.345 1.00 25.44 518 ASN A N 1
ATOM 3949 C CA . ASN A 1 519 ? 184.984 -8.854 15.336 1.00 26.73 518 ASN A CA 1
ATOM 3950 C C . ASN A 1 519 ? 184.761 -7.695 16.306 1.00 26.44 518 ASN A C 1
ATOM 3951 O O . ASN A 1 519 ? 185.718 -7.126 16.839 1.00 26.38 518 ASN A O 1
ATOM 3956 N N . THR A 1 520 ? 183.487 -7.375 16.553 1.00 26.89 519 THR A N 1
ATOM 3957 C CA . THR A 1 520 ? 183.130 -6.285 17.462 1.00 24.67 519 THR A CA 1
ATOM 3958 C C . THR A 1 520 ? 183.727 -6.485 18.854 1.00 24.28 519 THR A C 1
ATOM 3959 O O . THR A 1 520 ? 184.209 -5.527 19.471 1.00 24.58 519 THR A O 1
ATOM 3963 N N . THR A 1 521 ? 183.686 -7.719 19.373 1.00 23.68 520 THR A N 1
ATOM 3964 C CA . THR A 1 521 ? 184.273 -8.014 20.686 1.00 28.84 520 THR A CA 1
ATOM 3965 C C . THR A 1 521 ? 185.734 -7.584 20.748 1.00 31.55 520 THR A C 1
ATOM 3966 O O . THR A 1 521 ? 186.179 -6.960 21.718 1.00 30.14 520 THR A O 1
ATOM 3970 N N . THR A 1 522 ? 186.500 -7.927 19.716 1.00 28.74 521 THR A N 1
ATOM 3971 C CA . THR A 1 522 ? 187.907 -7.549 19.695 1.00 29.42 521 THR A CA 1
ATOM 3972 C C . THR A 1 522 ? 188.084 -6.034 19.664 1.00 32.42 521 THR A C 1
ATOM 3973 O O . THR A 1 522 ? 188.949 -5.487 20.370 1.00 27.28 521 THR A O 1
ATOM 3977 N N . ILE A 1 523 ? 187.285 -5.336 18.845 1.00 28.86 522 ILE A N 1
ATOM 3978 C CA . ILE A 1 523 ? 187.422 -3.883 18.749 1.00 28.20 522 ILE A CA 1
ATOM 3979 C C . ILE A 1 523 ? 187.154 -3.240 20.107 1.00 29.44 522 ILE A C 1
ATOM 3980 O O . ILE A 1 523 ? 187.908 -2.371 20.568 1.00 28.24 522 ILE A O 1
ATOM 3985 N N . LEU A 1 524 ? 186.071 -3.661 20.765 1.00 28.22 523 LEU A N 1
ATOM 3986 C CA . LEU A 1 524 ? 185.734 -3.120 22.080 1.00 29.04 523 LEU A CA 1
ATOM 3987 C C . LEU A 1 524 ? 186.874 -3.336 23.072 1.00 34.21 523 LEU A C 1
ATOM 3988 O O . LEU A 1 524 ? 187.278 -2.404 23.777 1.00 32.45 523 LEU A O 1
ATOM 3993 N N . ALA A 1 525 ? 187.408 -4.565 23.133 1.00 32.65 524 ALA A N 1
ATOM 3994 C CA . ALA A 1 525 ? 188.502 -4.863 24.059 1.00 36.98 524 ALA A CA 1
ATOM 3995 C C . ALA A 1 525 ? 189.703 -3.950 23.817 1.00 35.77 524 ALA A C 1
ATOM 3996 O O . ALA A 1 525 ? 190.275 -3.398 24.764 1.00 37.04 524 ALA A O 1
ATOM 3998 N N . LYS A 1 526 ? 190.096 -3.771 22.548 1.00 35.89 525 LYS A N 1
ATOM 3999 C CA . LYS A 1 526 ? 191.256 -2.941 22.234 1.00 35.48 525 LYS A CA 1
ATOM 4000 C C . LYS A 1 526 ? 191.011 -1.480 22.570 1.00 37.00 525 LYS A C 1
ATOM 4001 O O . LYS A 1 526 ? 191.938 -0.765 22.972 1.00 32.59 525 LYS A O 1
ATOM 4007 N N . MET A 1 527 ? 189.774 -1.026 22.403 1.00 32.75 526 MET A N 1
ATOM 4008 C CA . MET A 1 527 ? 189.430 0.362 22.680 1.00 36.19 526 MET A CA 1
ATOM 4009 C C . MET A 1 527 ? 189.396 0.643 24.175 1.00 37.10 526 MET A C 1
ATOM 4010 O O . MET A 1 527 ? 189.715 1.755 24.606 1.00 39.83 526 MET A O 1
ATOM 4015 N N . ALA A 1 528 ? 189.005 -0.350 24.975 1.00 37.53 527 ALA A N 1
ATOM 4016 C CA . ALA A 1 528 ? 188.682 -0.146 26.378 1.00 38.96 527 ALA A CA 1
ATOM 4017 C C . ALA A 1 528 ? 189.892 -0.179 27.290 1.00 43.88 527 ALA A C 1
ATOM 4018 O O . ALA A 1 528 ? 189.769 0.223 28.453 1.00 43.08 527 ALA A O 1
ATOM 4020 N N . THR A 1 529 ? 191.037 -0.663 26.812 1.00 39.24 528 THR A N 1
ATOM 4021 C CA . THR A 1 529 ? 192.175 -0.929 27.676 1.00 46.65 528 THR A CA 1
ATOM 4022 C C . THR A 1 529 ? 193.448 -0.360 27.071 1.00 47.26 528 THR A C 1
ATOM 4023 O O . THR A 1 529 ? 193.550 -0.127 25.865 1.00 48.83 528 THR A O 1
ATOM 4027 N N . ARG A 1 530 ? 194.419 -0.122 27.944 1.00 52.17 529 ARG A N 1
ATOM 4028 C CA . ARG A 1 530 ? 195.743 0.310 27.531 1.00 55.25 529 ARG A CA 1
ATOM 4029 C C . ARG A 1 530 ? 196.744 -0.228 28.540 1.00 58.97 529 ARG A C 1
ATOM 4030 O O . ARG A 1 530 ? 196.375 -0.667 29.632 1.00 58.68 529 ARG A O 1
ATOM 4038 N N . LEU A 1 531 ? 198.018 -0.194 28.168 1.00 60.82 530 LEU A N 1
ATOM 4039 C CA . LEU A 1 531 ? 199.086 -0.495 29.111 1.00 64.49 530 LEU A CA 1
ATOM 4040 C C . LEU A 1 531 ? 199.609 0.813 29.694 1.00 66.79 530 LEU A C 1
ATOM 4041 O O . LEU A 1 531 ? 200.074 1.681 28.947 1.00 71.03 530 LEU A O 1
ATOM 4046 N N . ASP A 1 532 ? 199.510 0.948 31.020 1.00 71.52 531 ASP A N 1
ATOM 4047 C CA . ASP A 1 532 ? 199.893 2.147 31.793 1.00 74.65 531 ASP A CA 1
ATOM 4048 C C . ASP A 1 532 ? 199.944 3.471 31.013 1.00 72.64 531 ASP A C 1
ATOM 4049 O O . ASP A 1 532 ? 199.463 4.505 31.491 1.00 71.62 531 ASP A O 1
ATOM 4054 N N . THR A 1 539 ? 194.219 9.724 30.568 1.00 56.46 538 THR A N 1
ATOM 4055 C CA . THR A 1 539 ? 193.650 11.043 30.351 1.00 57.39 538 THR A CA 1
ATOM 4056 C C . THR A 1 539 ? 192.748 11.113 29.113 1.00 55.90 538 THR A C 1
ATOM 4057 O O . THR A 1 539 ? 192.884 10.330 28.167 1.00 52.46 538 THR A O 1
ATOM 4061 N N . ILE A 1 540 ? 191.844 12.093 29.126 1.00 55.12 539 ILE A N 1
ATOM 4062 C CA . ILE A 1 540 ? 190.835 12.195 28.079 1.00 53.62 539 ILE A CA 1
ATOM 4063 C C . ILE A 1 540 ? 191.453 12.588 26.740 1.00 52.42 539 ILE A C 1
ATOM 4064 O O . ILE A 1 540 ? 190.929 12.226 25.679 1.00 51.65 539 ILE A O 1
ATOM 4069 N N . ALA A 1 541 ? 192.566 13.324 26.748 1.00 49.18 540 ALA A N 1
ATOM 4070 C CA . ALA A 1 541 ? 193.193 13.690 25.484 1.00 51.67 540 ALA A CA 1
ATOM 4071 C C . ALA A 1 541 ? 193.684 12.453 24.742 1.00 51.24 540 ALA A C 1
ATOM 4072 O O . ALA A 1 541 ? 193.590 12.381 23.510 1.00 50.46 540 ALA A O 1
ATOM 4074 N N . TYR A 1 542 ? 194.224 11.475 25.472 1.00 48.47 541 TYR A N 1
ATOM 4075 C CA . TYR A 1 542 ? 194.614 10.220 24.841 1.00 49.00 541 TYR A CA 1
ATOM 4076 C C . TYR A 1 542 ? 193.390 9.471 24.331 1.00 47.54 541 TYR A C 1
ATOM 4077 O O . TYR A 1 542 ? 193.370 9.002 23.184 1.00 43.40 541 TYR A O 1
ATOM 4086 N N . GLU A 1 543 ? 192.355 9.368 25.175 1.00 41.18 542 GLU A N 1
ATOM 4087 C CA . GLU A 1 543 ? 191.165 8.596 24.833 1.00 44.19 542 GLU A CA 1
ATOM 4088 C C . GLU A 1 543 ? 190.469 9.159 23.607 1.00 42.48 542 GLU A C 1
ATOM 4089 O O . GLU A 1 543 ? 189.924 8.401 22.795 1.00 40.70 542 GLU A O 1
ATOM 4095 N N . LYS A 1 544 ? 190.468 10.485 23.457 1.00 41.73 543 LYS A N 1
ATOM 4096 C CA . LYS A 1 544 ? 189.829 11.074 22.291 1.00 41.68 543 LYS A CA 1
ATOM 4097 C C . LYS A 1 544 ? 190.616 10.779 21.029 1.00 39.28 543 LYS A C 1
ATOM 4098 O O . LYS A 1 544 ? 190.023 10.612 19.960 1.00 38.38 543 LYS A O 1
ATOM 4104 N N . ALA A 1 545 ? 191.945 10.708 21.132 1.00 38.94 544 ALA A N 1
ATOM 4105 C CA . ALA A 1 545 ? 192.744 10.258 19.997 1.00 42.71 544 ALA A CA 1
ATOM 4106 C C . ALA A 1 545 ? 192.412 8.813 19.629 1.00 38.21 544 ALA A C 1
ATOM 4107 O O . ALA A 1 545 ? 192.344 8.465 18.444 1.00 37.60 544 ALA A O 1
ATOM 4109 N N . VAL A 1 546 ? 192.205 7.958 20.633 1.00 38.33 545 VAL A N 1
ATOM 4110 C CA . VAL A 1 546 ? 191.803 6.576 20.377 1.00 37.28 545 VAL A CA 1
ATOM 4111 C C . VAL A 1 546 ? 190.447 6.536 19.671 1.00 36.83 545 VAL A C 1
ATOM 4112 O O . VAL A 1 546 ? 190.290 5.893 18.626 1.00 34.76 545 VAL A O 1
ATOM 4116 N N . ALA A 1 547 ? 189.457 7.248 20.221 1.00 33.40 546 ALA A N 1
ATOM 4117 C CA . ALA A 1 547 ? 188.122 7.263 19.628 1.00 37.10 546 ALA A CA 1
ATOM 4118 C C . ALA A 1 547 ? 188.160 7.727 18.176 1.00 32.59 546 ALA A C 1
ATOM 4119 O O . ALA A 1 547 ? 187.506 7.137 17.310 1.00 32.33 546 ALA A O 1
ATOM 4121 N N . PHE A 1 548 ? 188.931 8.776 17.888 1.00 34.80 547 PHE A N 1
ATOM 4122 C CA . PHE A 1 548 ? 189.080 9.216 16.505 1.00 34.84 547 PHE A CA 1
ATOM 4123 C C . PHE A 1 548 ? 189.773 8.164 15.657 1.00 32.96 547 PHE A C 1
ATOM 4124 O O . PHE A 1 548 ? 189.365 7.905 14.519 1.00 32.89 547 PHE A O 1
ATOM 4132 N N . SER A 1 549 ? 190.848 7.574 16.183 1.00 33.16 548 SER A N 1
ATOM 4133 C CA . SER A 1 549 ? 191.551 6.536 15.443 1.00 35.75 548 SER A CA 1
ATOM 4134 C C . SER A 1 549 ? 190.626 5.372 15.126 1.00 33.52 548 SER A C 1
ATOM 4135 O O . SER A 1 549 ? 190.669 4.823 14.021 1.00 31.26 548 SER A O 1
ATOM 4138 N N . PHE A 1 550 ? 189.782 4.982 16.084 1.00 31.40 549 PHE A N 1
ATOM 4139 C CA . PHE A 1 550 ? 188.886 3.858 15.836 1.00 35.64 549 PHE A CA 1
ATOM 4140 C C . PHE A 1 550 ? 187.746 4.252 14.906 1.00 31.94 549 PHE A C 1
ATOM 4141 O O . PHE A 1 550 ? 187.251 3.411 14.144 1.00 31.44 549 PHE A O 1
ATOM 4149 N N . LEU A 1 551 ? 187.326 5.522 14.939 1.00 30.05 550 LEU A N 1
ATOM 4150 C CA . LEU A 1 551 ? 186.273 5.966 14.032 1.00 28.47 550 LEU A CA 1
ATOM 4151 C C . LEU A 1 551 ? 186.740 5.914 12.586 1.00 28.00 550 LEU A C 1
ATOM 4152 O O . LEU A 1 551 ? 185.957 5.593 11.686 1.00 25.93 550 LEU A O 1
ATOM 4157 N N . LEU A 1 552 ? 188.021 6.205 12.340 1.00 29.27 551 LEU A N 1
ATOM 4158 C CA . LEU A 1 552 ? 188.535 6.120 10.976 1.00 29.44 551 LEU A CA 1
ATOM 4159 C C . LEU A 1 552 ? 188.475 4.696 10.431 1.00 31.32 551 LEU A C 1
ATOM 4160 O O . LEU A 1 552 ? 188.386 4.500 9.209 1.00 32.40 551 LEU A O 1
ATOM 4165 N N . MET A 1 553 ? 188.549 3.694 11.305 1.00 29.52 552 MET A N 1
ATOM 4166 C CA . MET A 1 553 ? 188.602 2.291 10.888 1.00 29.83 552 MET A CA 1
ATOM 4167 C C . MET A 1 553 ? 187.249 1.598 10.939 1.00 28.87 552 MET A C 1
ATOM 4168 O O . MET A 1 553 ? 186.955 0.735 10.102 1.00 25.70 552 MET A O 1
ATOM 4173 N N . TYR A 1 554 ? 186.440 1.922 11.945 1.00 25.35 553 TYR A N 1
ATOM 4174 C CA . TYR A 1 554 ? 185.319 1.074 12.332 1.00 28.16 553 TYR A CA 1
ATOM 4175 C C . TYR A 1 554 ? 183.992 1.813 12.280 1.00 24.74 553 TYR A C 1
ATOM 4176 O O . TYR A 1 554 ? 183.048 1.418 12.968 1.00 24.49 553 TYR A O 1
ATOM 4185 N N . SER A 1 555 ? 183.891 2.868 11.468 1.00 25.32 554 SER A N 1
ATOM 4186 C CA . SER A 1 555 ? 182.625 3.599 11.395 1.00 26.54 554 SER A CA 1
ATOM 4187 C C . SER A 1 555 ? 181.519 2.780 10.735 1.00 27.33 554 SER A C 1
ATOM 4188 O O . SER A 1 555 ? 180.339 3.123 10.888 1.00 26.43 554 SER A O 1
ATOM 4191 N N . TRP A 1 556 ? 181.865 1.678 10.064 1.00 27.29 555 TRP A N 1
ATOM 4192 C CA . TRP A 1 556 ? 180.879 0.727 9.554 1.00 24.06 555 TRP A CA 1
ATOM 4193 C C . TRP A 1 556 ? 180.120 0.024 10.665 1.00 26.12 555 TRP A C 1
ATOM 4194 O O . TRP A 1 556 ? 179.055 -0.549 10.410 1.00 27.83 555 TRP A O 1
ATOM 4205 N N . ASN A 1 557 ? 180.661 0.036 11.874 1.00 25.05 556 ASN A N 1
ATOM 4206 C CA . ASN A 1 557 ? 180.109 -0.682 13.008 1.00 27.93 556 ASN A CA 1
ATOM 4207 C C . ASN A 1 557 ? 179.288 0.286 13.855 1.00 26.92 556 ASN A C 1
ATOM 4208 O O . ASN A 1 557 ? 179.874 1.097 14.592 1.00 23.88 556 ASN A O 1
ATOM 4213 N N . PRO A 1 558 ? 177.952 0.223 13.816 1.00 26.77 557 PRO A N 1
ATOM 4214 C CA . PRO A 1 558 ? 177.152 1.248 14.511 1.00 26.65 557 PRO A CA 1
ATOM 4215 C C . PRO A 1 558 ? 177.467 1.366 15.989 1.00 27.47 557 PRO A C 1
ATOM 4216 O O . PRO A 1 558 ? 177.464 2.477 16.537 1.00 31.72 557 PRO A O 1
ATOM 4220 N N . LEU A 1 559 ? 177.758 0.249 16.648 1.00 28.42 558 LEU A N 1
ATOM 4221 C CA . LEU A 1 559 ? 178.078 0.291 18.068 1.00 28.17 558 LEU A CA 1
ATOM 4222 C C . LEU A 1 559 ? 179.394 1.018 18.314 1.00 29.56 558 LEU A C 1
ATOM 4223 O O . LEU A 1 559 ? 179.468 1.912 19.169 1.00 28.54 558 LEU A O 1
ATOM 4228 N N . ILE A 1 560 ? 180.448 0.649 17.575 1.00 27.46 559 ILE A N 1
ATOM 4229 C CA . ILE A 1 560 ? 181.733 1.333 17.716 1.00 25.61 559 ILE A CA 1
ATOM 4230 C C . ILE A 1 560 ? 181.595 2.801 17.327 1.00 27.88 559 ILE A C 1
ATOM 4231 O O . ILE A 1 560 ? 182.101 3.692 18.012 1.00 28.54 559 ILE A O 1
ATOM 4236 N N . ARG A 1 561 ? 180.931 3.067 16.201 1.00 28.37 560 ARG A N 1
ATOM 4237 C CA . ARG A 1 561 ? 180.752 4.438 15.736 1.00 29.31 560 ARG A CA 1
ATOM 4238 C C . ARG A 1 561 ? 180.167 5.343 16.824 1.00 30.38 560 ARG A C 1
ATOM 4239 O O . ARG A 1 561 ? 180.661 6.451 17.058 1.00 29.33 560 ARG A O 1
ATOM 4247 N N . ARG A 1 562 ? 179.121 4.875 17.509 1.00 32.28 561 ARG A N 1
ATOM 4248 C CA . ARG A 1 562 ? 178.409 5.708 18.477 1.00 31.45 561 ARG A CA 1
ATOM 4249 C C . ARG A 1 562 ? 179.175 5.850 19.791 1.00 33.98 561 ARG A C 1
ATOM 4250 O O . ARG A 1 562 ? 179.167 6.930 20.398 1.00 30.62 561 ARG A O 1
ATOM 4258 N N . ILE A 1 563 ? 179.854 4.789 20.243 1.00 29.08 562 ILE A N 1
ATOM 4259 C CA . ILE A 1 563 ? 180.784 4.945 21.362 1.00 32.90 562 ILE A CA 1
ATOM 4260 C C . ILE A 1 563 ? 181.824 6.008 21.038 1.00 36.08 562 ILE A C 1
ATOM 4261 O O . ILE A 1 563 ? 182.131 6.877 21.864 1.00 35.30 562 ILE A O 1
ATOM 4266 N N . CYS A 1 564 ? 182.379 5.954 19.821 1.00 36.42 563 CYS A N 1
ATOM 4267 C CA . CYS A 1 564 ? 183.388 6.925 19.415 1.00 32.66 563 CYS A CA 1
ATOM 4268 C C . CYS A 1 564 ? 182.834 8.347 19.453 1.00 35.81 563 CYS A C 1
ATOM 4269 O O . CYS A 1 564 ? 183.505 9.271 19.927 1.00 36.26 563 CYS A O 1
ATOM 4272 N N . LEU A 1 565 ? 181.624 8.546 18.941 1.00 32.22 564 LEU A N 1
ATOM 4273 C CA . LEU A 1 565 ? 181.049 9.891 18.905 1.00 36.97 564 LEU A CA 1
ATOM 4274 C C . LEU A 1 565 ? 180.778 10.422 20.314 1.00 38.53 564 LEU A C 1
ATOM 4275 O O . LEU A 1 565 ? 180.991 11.610 20.585 1.00 37.15 564 LEU A O 1
ATOM 4280 N N . LEU A 1 566 ? 180.323 9.558 21.228 1.00 37.07 565 LEU A N 1
ATOM 4281 C CA . LEU A 1 566 ? 180.125 9.980 22.613 1.00 35.97 565 LEU A CA 1
ATOM 4282 C C . LEU A 1 566 ? 181.444 10.388 23.257 1.00 41.96 565 LEU A C 1
ATOM 4283 O O . LEU A 1 566 ? 181.529 11.438 23.899 1.00 44.12 565 LEU A O 1
ATOM 4288 N N . VAL A 1 567 ? 182.492 9.572 23.092 1.00 38.97 566 VAL A N 1
ATOM 4289 C CA . VAL A 1 567 ? 183.794 9.933 23.647 1.00 37.55 566 VAL A CA 1
ATOM 4290 C C . VAL A 1 567 ? 184.282 11.255 23.061 1.00 44.78 566 VAL A C 1
ATOM 4291 O O . VAL A 1 567 ? 184.778 12.128 23.786 1.00 44.52 566 VAL A O 1
ATOM 4295 N N . LEU A 1 568 ? 184.142 11.433 21.745 1.00 40.50 567 LEU A N 1
ATOM 4296 C CA . LEU A 1 568 ? 184.584 12.672 21.121 1.00 41.94 567 LEU A CA 1
ATOM 4297 C C . LEU A 1 568 ? 183.745 13.873 21.558 1.00 43.80 567 LEU A C 1
ATOM 4298 O O . LEU A 1 568 ? 184.201 15.016 21.435 1.00 47.38 567 LEU A O 1
ATOM 4303 N N . SER A 1 569 ? 182.534 13.639 22.059 1.00 42.49 568 SER A N 1
ATOM 4304 C CA . SER A 1 569 ? 181.693 14.703 22.581 1.00 46.07 568 SER A CA 1
ATOM 4305 C C . SER A 1 569 ? 182.147 15.198 23.946 1.00 48.74 568 SER A C 1
ATOM 4306 O O . SER A 1 569 ? 181.602 16.188 24.438 1.00 51.89 568 SER A O 1
ATOM 4309 N N . THR A 1 570 ? 183.124 14.539 24.562 1.00 46.28 569 THR A N 1
ATOM 4310 C CA . THR A 1 570 ? 183.519 14.826 25.934 1.00 50.62 569 THR A CA 1
ATOM 4311 C C . THR A 1 570 ? 184.520 15.972 25.966 1.00 56.35 569 THR A C 1
ATOM 4312 O O . THR A 1 570 ? 185.605 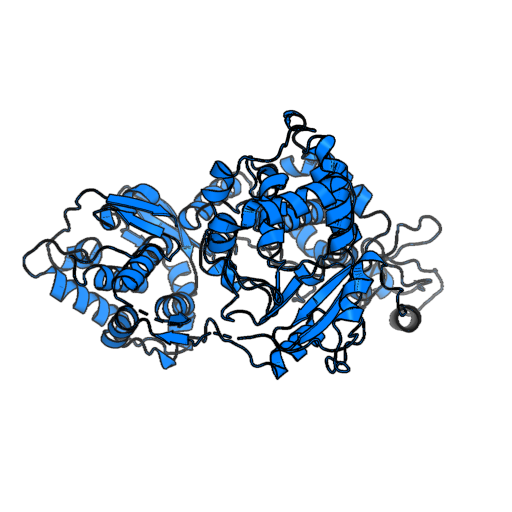15.869 25.379 1.00 54.47 569 THR A O 1
ATOM 4316 N N . GLU A 1 571 ? 184.157 17.050 26.660 1.00 57.57 570 GLU A N 1
ATOM 4317 C CA . GLU A 1 571 ? 185.055 18.162 26.970 1.00 58.81 570 GLU A CA 1
ATOM 4318 C C . GLU A 1 571 ? 185.777 18.661 25.717 1.00 56.37 570 GLU A C 1
ATOM 4319 O O . GLU A 1 571 ? 186.983 18.493 25.540 1.00 61.15 570 GLU A O 1
ATOM 4325 N N . LEU A 1 572 ? 184.980 19.295 24.860 1.00 57.45 571 LEU A N 1
ATOM 4326 C CA . LEU A 1 572 ? 185.401 19.731 23.534 1.00 61.48 571 LEU A CA 1
ATOM 4327 C C . LEU A 1 572 ? 186.606 20.667 23.586 1.00 66.49 571 LEU A C 1
ATOM 4328 O O . LEU A 1 572 ? 187.248 20.916 22.559 1.00 67.50 571 LEU A O 1
ATOM 4333 N N . GLN A 1 573 ? 186.918 21.197 24.774 1.00 64.60 572 GLN A N 1
ATOM 4334 C CA . GLN A 1 573 ? 188.000 22.164 24.912 1.00 63.97 572 GLN A CA 1
ATOM 4335 C C . GLN A 1 573 ? 189.376 21.515 24.968 1.00 63.46 572 GLN A C 1
ATOM 4336 O O . GLN A 1 573 ? 190.367 22.179 24.642 1.00 62.18 572 GLN A O 1
ATOM 4338 N N . VAL A 1 574 ? 189.472 20.243 25.363 1.00 64.19 573 VAL A N 1
ATOM 4339 C CA . VAL A 1 574 ? 190.760 19.556 25.403 1.00 62.44 573 VAL A CA 1
ATOM 4340 C C . VAL A 1 574 ? 191.056 18.980 24.021 1.00 58.96 573 VAL A C 1
ATOM 4341 O O . VAL A 1 574 ? 190.179 18.400 23.370 1.00 62.22 573 VAL A O 1
ATOM 4345 N N . LYS A 1 575 ? 192.272 19.202 23.546 1.00 58.30 574 LYS A N 1
ATOM 4346 C CA . LYS A 1 575 ? 192.688 18.731 22.242 1.00 57.57 574 LYS A CA 1
ATOM 4347 C C . LYS A 1 575 ? 193.009 17.240 22.308 1.00 59.56 574 LYS A C 1
ATOM 4348 O O . LYS A 1 575 ? 193.302 16.707 23.381 1.00 56.68 574 LYS A O 1
ATOM 4354 N N . PRO A 1 576 ? 192.947 16.536 21.177 1.00 57.67 575 PRO A N 1
ATOM 4355 C CA . PRO A 1 576 ? 193.355 15.125 21.176 1.00 56.37 575 PRO A CA 1
ATOM 4356 C C . PRO A 1 576 ? 194.854 14.967 21.402 1.00 54.51 575 PRO A C 1
ATOM 4357 O O . PRO A 1 576 ? 195.661 15.776 20.938 1.00 55.54 575 PRO A O 1
ATOM 4361 N N . GLY A 1 577 ? 195.219 13.910 22.125 1.00 52.88 576 GLY A N 1
ATOM 4362 C CA . GLY A 1 577 ? 196.614 13.544 22.267 1.00 50.88 576 GLY A CA 1
ATOM 4363 C C . GLY A 1 577 ? 197.194 13.032 20.963 1.00 52.80 576 GLY A C 1
ATOM 4364 O O . GLY A 1 577 ? 196.486 12.748 19.996 1.00 56.09 576 GLY A O 1
ATOM 4365 N N . LYS A 1 578 ? 198.521 12.914 20.930 1.00 52.72 577 LYS A N 1
ATOM 4366 C CA . LYS A 1 578 ? 199.219 12.520 19.709 1.00 56.78 577 LYS A CA 1
ATOM 4367 C C . LYS A 1 578 ? 199.989 11.217 19.868 1.00 52.54 577 LYS A C 1
ATOM 4368 O O . LYS A 1 578 ? 200.854 10.913 19.042 1.00 56.97 577 LYS A O 1
ATOM 4374 N N . SER A 1 579 ? 199.685 10.430 20.901 1.00 54.68 578 SER A N 1
ATOM 4375 C CA . SER A 1 579 ? 200.423 9.198 21.159 1.00 55.63 578 SER A CA 1
ATOM 4376 C C . SER A 1 579 ? 199.962 8.021 20.307 1.00 61.45 578 SER A C 1
ATOM 4377 O O . SER A 1 579 ? 200.631 6.979 20.320 1.00 61.56 578 SER A O 1
ATOM 4379 N N . THR A 1 580 ? 198.851 8.143 19.573 1.00 52.90 579 THR A N 1
ATOM 4380 C CA . THR A 1 580 ? 198.305 6.974 18.904 1.00 55.98 579 THR A CA 1
ATOM 4381 C C . THR A 1 580 ? 198.403 7.108 17.385 1.00 54.17 579 THR A C 1
ATOM 4382 O O . THR A 1 580 ? 199.030 8.036 16.864 1.00 52.75 579 THR A O 1
ATOM 4386 N N . THR A 1 581 ? 197.759 6.166 16.681 1.00 50.85 580 THR A N 1
ATOM 4387 C CA . THR A 1 581 ? 197.919 6.039 15.232 1.00 50.37 580 THR A CA 1
ATOM 4388 C C . THR A 1 581 ? 197.629 7.348 14.515 1.00 49.44 580 THR A C 1
ATOM 4389 O O . THR A 1 581 ? 198.411 7.795 13.669 1.00 45.62 580 THR A O 1
ATOM 4393 N N . TYR A 1 582 ? 196.493 7.966 14.828 1.00 48.23 581 TYR A N 1
ATOM 4394 C CA . TYR A 1 582 ? 196.100 9.227 14.214 1.00 50.21 581 TYR A CA 1
ATOM 4395 C C . TYR A 1 582 ? 195.524 10.152 15.269 1.00 47.94 581 TYR A C 1
ATOM 4396 O O . TYR A 1 582 ? 195.122 9.729 16.359 1.00 46.08 581 TYR A O 1
ATOM 4405 N N . TYR A 1 583 ? 195.465 11.427 14.906 1.00 47.15 582 TYR A N 1
ATOM 4406 C CA . TYR A 1 583 ? 194.720 12.416 15.662 1.00 46.83 582 TYR A CA 1
ATOM 4407 C C . TYR A 1 583 ? 194.220 13.449 14.662 1.00 47.28 582 TYR A C 1
ATOM 4408 O O . TYR A 1 583 ? 194.589 13.429 13.483 1.00 44.75 582 TYR A O 1
ATOM 4417 N N . TYR A 1 584 ? 193.353 14.340 15.131 1.00 44.95 583 TYR A N 1
ATOM 4418 C CA . TYR A 1 584 ? 192.744 15.350 14.279 1.00 46.06 583 TYR A CA 1
ATOM 4419 C C . TYR A 1 584 ? 193.166 16.738 14.739 1.00 48.58 583 TYR A C 1
ATOM 4420 O O . TYR A 1 584 ? 193.341 16.982 15.936 1.00 48.19 583 TYR A O 1
ATOM 4429 N N . GLU A 1 585 ? 193.355 17.635 13.783 1.00 47.61 584 GLU A N 1
ATOM 4430 C CA . GLU A 1 585 ? 193.492 19.055 14.068 1.00 50.16 584 GLU A CA 1
ATOM 4431 C C . GLU A 1 585 ? 192.150 19.701 13.768 1.00 48.37 584 GLU A C 1
ATOM 4432 O O . GLU A 1 585 ? 191.643 19.581 12.647 1.00 47.92 584 GLU A O 1
ATOM 4434 N N . GLY A 1 586 ? 191.569 20.360 14.761 1.00 42.80 585 GLY A N 1
ATOM 4435 C CA . GLY A 1 586 ? 190.302 21.037 14.538 1.00 45.57 585 GLY A CA 1
ATOM 4436 C C . GLY A 1 586 ? 189.152 20.078 14.705 1.00 46.94 585 GLY A C 1
ATOM 4437 O O . GLY A 1 586 ? 189.048 19.397 15.727 1.00 47.11 585 GLY A O 1
ATOM 4438 N N . ASP A 1 587 ? 188.283 20.012 13.694 1.00 45.29 586 ASP A N 1
ATOM 4439 C CA . ASP A 1 587 ? 187.038 19.252 13.796 1.00 42.10 586 ASP A CA 1
ATOM 4440 C C . ASP A 1 587 ? 187.266 17.792 13.398 1.00 44.62 586 ASP A C 1
ATOM 4441 O O . ASP A 1 587 ? 187.648 17.528 12.248 1.00 42.02 586 ASP A O 1
ATOM 4446 N N . PRO A 1 588 ? 187.034 16.824 14.295 1.00 41.27 587 PRO A N 1
ATOM 4447 C CA . PRO A 1 588 ? 187.274 15.414 13.933 1.00 39.48 587 PRO A CA 1
ATOM 4448 C C . PRO A 1 588 ? 186.340 14.891 12.854 1.00 38.17 587 PRO A C 1
ATOM 4449 O O . PRO A 1 588 ? 186.733 13.994 12.097 1.00 36.79 587 PRO A O 1
ATOM 4453 N N . ILE A 1 589 ? 185.117 15.418 12.764 1.00 36.55 588 ILE A N 1
ATOM 4454 C CA . ILE A 1 589 ? 184.182 14.996 11.722 1.00 35.06 588 ILE A CA 1
ATOM 4455 C C . ILE A 1 589 ? 184.676 15.428 10.348 1.00 38.74 588 ILE A C 1
ATOM 4456 O O . ILE A 1 589 ? 184.495 14.715 9.353 1.00 38.78 588 ILE A O 1
ATOM 4461 N N . SER A 1 590 ? 185.295 16.606 10.260 1.00 37.69 589 SER A N 1
ATOM 4462 C CA . SER A 1 590 ? 185.849 17.041 8.981 1.00 40.59 589 SER A CA 1
ATOM 4463 C C . SER A 1 590 ? 187.138 16.303 8.660 1.00 35.88 589 SER A C 1
ATOM 4464 O O . SER A 1 590 ? 187.409 16.001 7.497 1.00 37.71 589 SER A O 1
ATOM 4467 N N . ALA A 1 591 ? 187.957 16.048 9.686 1.00 40.25 590 ALA A N 1
ATOM 4468 C CA . ALA A 1 591 ? 189.137 15.204 9.528 1.00 39.00 590 ALA A CA 1
ATOM 4469 C C . ALA A 1 591 ? 188.764 13.814 9.011 1.00 39.32 590 ALA A C 1
ATOM 4470 O O . ALA A 1 591 ? 189.443 13.268 8.136 1.00 38.04 590 ALA A O 1
ATOM 4472 N N . TYR A 1 592 ? 187.688 13.224 9.541 1.00 35.14 591 TYR A N 1
ATOM 4473 C CA . TYR A 1 592 ? 187.206 11.955 8.992 1.00 37.23 591 TYR A CA 1
ATOM 4474 C C . TYR A 1 592 ? 186.940 12.078 7.495 1.00 34.87 591 TYR A C 1
ATOM 4475 O O . TYR A 1 592 ? 187.422 11.266 6.704 1.00 33.78 591 TYR A O 1
ATOM 4484 N N . LYS A 1 593 ? 186.160 13.087 7.091 1.00 34.94 592 LYS A N 1
ATOM 4485 C CA . LYS A 1 593 ? 185.816 13.237 5.678 1.00 37.64 592 LYS A CA 1
ATOM 4486 C C . LYS A 1 593 ? 187.067 13.350 4.807 1.00 37.29 592 LYS A C 1
ATOM 4487 O O . LYS A 1 593 ? 187.112 12.818 3.694 1.00 36.87 592 LYS A O 1
ATOM 4493 N N . GLU A 1 594 ? 188.103 14.004 5.316 1.00 39.04 593 GLU A N 1
ATOM 4494 C CA . GLU A 1 594 ? 189.305 14.224 4.523 1.00 42.16 593 GLU A CA 1
ATOM 4495 C C . GLU A 1 594 ? 189.958 12.913 4.080 1.00 39.55 593 GLU A C 1
ATOM 4496 O O . GLU A 1 594 ? 190.420 12.809 2.941 1.00 41.02 593 GLU A O 1
ATOM 4502 N N . VAL A 1 595 ? 190.009 11.898 4.951 1.00 42.17 594 VAL A N 1
ATOM 4503 C CA . VAL A 1 595 ? 190.719 10.662 4.603 1.00 38.33 594 VAL A CA 1
ATOM 4504 C C . VAL A 1 595 ? 189.770 9.588 4.087 1.00 38.97 594 VAL A C 1
ATOM 4505 O O . VAL A 1 595 ? 190.167 8.741 3.283 1.00 42.03 594 VAL A O 1
ATOM 4509 N N . ILE A 1 596 ? 188.513 9.611 4.531 1.00 38.62 595 ILE A N 1
ATOM 4510 C CA . ILE A 1 596 ? 187.572 8.573 4.110 1.00 35.63 595 ILE A CA 1
ATOM 4511 C C . ILE A 1 596 ? 186.926 8.918 2.776 1.00 38.31 595 ILE A C 1
ATOM 4512 O O . ILE A 1 596 ? 186.589 8.019 1.994 1.00 38.00 595 ILE A O 1
ATOM 4517 N N . GLY A 1 597 ? 186.721 10.204 2.487 1.00 34.46 596 GLY A N 1
ATOM 4518 C CA . GLY A 1 597 ? 186.159 10.606 1.217 1.00 34.66 596 GLY A CA 1
ATOM 4519 C C . GLY A 1 597 ? 184.674 10.875 1.230 1.00 37.34 596 GLY A C 1
ATOM 4520 O O . GLY A 1 597 ? 184.133 11.324 0.219 1.00 40.23 596 GLY A O 1
ATOM 4521 N N . HIS A 1 598 ? 183.998 10.606 2.332 1.00 36.43 597 HIS A N 1
ATOM 4522 C CA . HIS A 1 598 ? 182.608 10.975 2.502 1.00 36.44 597 HIS A CA 1
ATOM 4523 C C . HIS A 1 598 ? 182.449 11.565 3.889 1.00 37.36 597 HIS A C 1
ATOM 4524 O O . HIS A 1 598 ? 183.314 11.408 4.754 1.00 33.58 597 HIS A O 1
ATOM 4531 N N . ASN A 1 599 ? 181.334 12.246 4.112 1.00 34.92 598 ASN A N 1
ATOM 4532 C CA . ASN A 1 599 ? 180.987 12.578 5.480 1.00 38.26 598 ASN A CA 1
ATOM 4533 C C . ASN A 1 599 ? 180.491 11.336 6.199 1.00 31.28 598 ASN A C 1
ATOM 4534 O O . ASN A 1 599 ? 179.857 10.461 5.604 1.00 30.05 598 ASN A O 1
ATOM 4539 N N . LEU A 1 600 ? 180.781 11.274 7.498 1.00 29.74 599 LEU A N 1
ATOM 4540 C CA . LEU A 1 600 ? 180.220 10.220 8.336 1.00 31.48 599 LEU A CA 1
ATOM 4541 C C . LEU A 1 600 ? 178.711 10.111 8.152 1.00 33.38 599 LEU A C 1
ATOM 4542 O O . LEU A 1 600 ? 178.154 9.004 8.080 1.00 31.21 599 LEU A O 1
ATOM 4547 N N . PHE A 1 601 ? 178.034 11.261 8.039 1.00 31.58 600 PHE A N 1
ATOM 4548 C CA . PHE A 1 601 ? 176.577 11.302 7.922 1.00 30.34 600 PHE A CA 1
ATOM 4549 C C . PHE A 1 601 ? 176.076 10.649 6.641 1.00 27.52 600 PHE A C 1
ATOM 4550 O O . PHE A 1 601 ? 174.916 10.229 6.586 1.00 29.99 600 PHE A O 1
ATOM 4558 N N . ASP A 1 602 ? 176.916 10.542 5.615 1.00 28.52 601 ASP A N 1
ATOM 4559 C CA . ASP A 1 602 ? 176.516 9.893 4.369 1.00 28.70 601 ASP A CA 1
ATOM 4560 C C . ASP A 1 602 ? 176.587 8.366 4.421 1.00 31.22 601 ASP A C 1
ATOM 4561 O O . ASP A 1 602 ? 176.166 7.714 3.463 1.00 30.81 601 ASP A O 1
ATOM 4566 N N . LEU A 1 603 ? 177.102 7.775 5.491 1.00 31.04 602 LEU A N 1
ATOM 4567 C CA . LEU A 1 603 ? 177.138 6.312 5.582 1.00 31.63 602 LEU A CA 1
ATOM 4568 C C . LEU A 1 603 ? 175.733 5.802 5.877 1.00 28.46 602 LEU A C 1
ATOM 4569 O O . LEU A 1 603 ? 175.223 5.967 6.990 1.00 33.83 602 LEU A O 1
ATOM 4574 N N . LYS A 1 604 ? 175.078 5.196 4.896 1.00 28.91 603 LYS A N 1
ATOM 4575 C CA . LYS A 1 604 ? 173.691 4.849 5.157 1.00 32.04 603 LYS A CA 1
ATOM 4576 C C . LYS A 1 604 ? 173.487 3.388 5.517 1.00 31.64 603 LYS A C 1
ATOM 4577 O O . LYS A 1 604 ? 172.546 3.088 6.239 1.00 33.25 603 LYS A O 1
ATOM 4583 N N . ARG A 1 605 ? 174.364 2.485 5.092 1.00 31.92 604 ARG A N 1
ATOM 4584 C CA . ARG A 1 605 ? 174.142 1.065 5.321 1.00 33.45 604 ARG A CA 1
ATOM 4585 C C . ARG A 1 605 ? 175.477 0.357 5.475 1.00 26.62 604 ARG A C 1
ATOM 4586 O O . ARG A 1 605 ? 176.425 0.667 4.754 1.00 31.36 604 ARG A O 1
ATOM 4594 N N . THR A 1 606 ? 175.524 -0.632 6.361 1.00 30.21 605 THR A N 1
ATOM 4595 C CA . THR A 1 606 ? 176.636 -1.573 6.433 1.00 29.31 605 THR A CA 1
ATOM 4596 C C . THR A 1 606 ? 176.155 -2.950 5.987 1.00 31.24 605 THR A C 1
ATOM 4597 O O . THR A 1 606 ? 175.036 -3.355 6.315 1.00 28.61 605 THR A O 1
ATOM 4601 N N . SER A 1 607 ? 176.993 -3.656 5.223 1.00 29.40 606 SER A N 1
ATOM 4602 C CA . SER A 1 607 ? 176.679 -5.000 4.747 1.00 30.84 606 SER A CA 1
ATOM 4603 C C . SER A 1 607 ? 176.048 -5.848 5.841 1.00 31.86 606 SER A C 1
ATOM 4604 O O . SER A 1 607 ? 176.644 -6.077 6.897 1.00 28.39 606 SER A O 1
ATOM 4607 N N . PHE A 1 608 ? 174.828 -6.300 5.579 1.00 29.31 607 PHE A N 1
ATOM 4608 C CA . PHE A 1 608 ? 174.019 -6.967 6.586 1.00 32.36 607 PHE A CA 1
ATOM 4609 C C . PHE A 1 608 ? 174.633 -8.306 6.996 1.00 27.64 607 PHE A C 1
ATOM 4610 O O . PHE A 1 608 ? 174.726 -8.622 8.188 1.00 29.17 607 PHE A O 1
ATOM 4618 N N . GLU A 1 609 ? 175.050 -9.101 6.016 1.00 27.76 608 GLU A N 1
ATOM 4619 C CA . GLU A 1 609 ? 175.574 -10.441 6.279 1.00 30.26 608 GLU A CA 1
ATOM 4620 C C . GLU A 1 609 ? 176.916 -10.375 6.995 1.00 28.84 608 GLU A C 1
ATOM 4621 O O . GLU A 1 609 ? 177.131 -11.059 8.001 1.00 29.06 608 GLU A O 1
ATOM 4627 N N . LYS A 1 610 ? 177.824 -9.539 6.499 1.00 26.38 609 LYS A N 1
ATOM 4628 C CA . LYS A 1 610 ? 179.142 -9.424 7.116 1.00 29.27 609 LYS A CA 1
ATOM 4629 C C . LYS A 1 610 ? 179.044 -8.828 8.516 1.00 29.43 609 LYS A C 1
ATOM 4630 O O . LYS A 1 610 ? 179.754 -9.260 9.425 1.00 25.87 609 LYS A O 1
ATOM 4636 N N . LEU A 1 611 ? 178.173 -7.832 8.715 1.00 26.23 610 LEU A N 1
ATOM 4637 C CA . LEU A 1 611 ? 177.991 -7.302 10.061 1.00 28.43 610 LEU A CA 1
ATOM 4638 C C . LEU A 1 611 ? 177.552 -8.395 11.029 1.00 28.27 610 LEU A C 1
ATOM 4639 O O . LEU A 1 611 ? 178.045 -8.466 12.161 1.00 26.41 610 LEU A O 1
ATOM 4644 N N . ALA A 1 612 ? 176.611 -9.246 10.610 1.00 28.09 611 ALA A N 1
ATOM 4645 C CA . ALA A 1 612 ? 176.157 -10.326 11.478 1.00 30.12 611 ALA A CA 1
ATOM 4646 C C . ALA A 1 612 ? 177.300 -11.274 11.828 1.00 27.57 611 ALA A C 1
ATOM 4647 O O . ALA A 1 612 ? 177.405 -11.737 12.972 1.00 26.99 611 ALA A O 1
ATOM 4649 N N . LYS A 1 613 ? 178.159 -11.583 10.851 1.00 29.67 612 LYS A N 1
ATOM 4650 C CA . LYS A 1 613 ? 179.326 -12.421 11.121 1.00 30.05 612 LYS A CA 1
ATOM 4651 C C . LYS A 1 613 ? 180.220 -11.799 12.185 1.00 29.47 612 LYS A C 1
ATOM 4652 O O . LYS A 1 613 ? 180.672 -12.485 13.105 1.00 29.92 612 LYS A O 1
ATOM 4658 N N . LEU A 1 614 ? 180.499 -10.497 12.069 1.00 26.49 613 LEU A N 1
ATOM 4659 C CA . LEU A 1 614 ? 181.452 -9.860 12.975 1.00 28.61 613 LEU A CA 1
ATOM 4660 C C . LEU A 1 614 ? 180.846 -9.517 14.325 1.00 29.33 613 LEU A C 1
ATOM 4661 O O . LEU A 1 614 ? 181.596 -9.153 15.246 1.00 26.26 613 LEU A O 1
ATOM 4666 N N . ASN A 1 615 ? 179.520 -9.620 14.456 1.00 26.41 614 ASN A N 1
ATOM 4667 C CA . ASN A 1 615 ? 178.822 -9.439 15.723 1.00 28.67 614 ASN A CA 1
ATOM 4668 C C . ASN A 1 615 ? 178.535 -10.757 16.448 1.00 27.94 614 ASN A C 1
ATOM 4669 O O . ASN A 1 615 ? 178.031 -10.722 17.576 1.00 32.97 614 ASN A O 1
ATOM 4674 N N . LEU A 1 616 ? 178.818 -11.910 15.839 1.00 28.74 615 LEU A N 1
ATOM 4675 C CA . LEU A 1 616 ? 178.427 -13.174 16.455 1.00 28.10 615 LEU A CA 1
ATOM 4676 C C . LEU A 1 616 ? 179.024 -13.315 17.854 1.00 32.44 615 LEU A C 1
ATOM 4677 O O . LEU A 1 616 ? 178.324 -13.673 18.805 1.00 32.34 615 LEU A O 1
ATOM 4682 N N . SER A 1 617 ? 180.312 -13.003 18.013 1.00 28.61 616 SER A N 1
ATOM 4683 C CA . SER A 1 617 ? 180.928 -13.271 19.305 1.00 29.47 616 SER A CA 1
ATOM 4684 C C . SER A 1 617 ? 180.400 -12.352 20.409 1.00 30.70 616 SER A C 1
ATOM 4685 O O . SER A 1 617 ? 180.507 -12.714 21.583 1.00 30.89 616 SER A O 1
ATOM 4688 N N . MET A 1 618 ? 179.825 -11.185 20.080 1.00 29.90 617 MET A N 1
ATOM 4689 C CA . MET A 1 618 ? 179.131 -10.419 21.118 1.00 30.98 617 MET A CA 1
ATOM 4690 C C . MET A 1 618 ? 178.048 -11.267 21.778 1.00 33.66 617 MET A C 1
ATOM 4691 O O . MET A 1 618 ? 177.885 -11.245 23.006 1.00 32.93 617 MET A O 1
ATOM 4696 N N . SER A 1 619 ? 177.310 -12.038 20.982 1.00 31.36 618 SER A N 1
ATOM 4697 C CA . SER A 1 619 ? 176.267 -12.872 21.560 1.00 34.29 618 SER A CA 1
ATOM 4698 C C . SER A 1 619 ? 176.846 -14.128 22.209 1.00 39.20 618 SER A C 1
ATOM 4699 O O . SER A 1 619 ? 176.395 -14.529 23.285 1.00 40.59 618 SER A O 1
ATOM 4702 N N . VAL A 1 620 ? 177.840 -14.762 21.580 1.00 33.01 619 VAL A N 1
ATOM 4703 C CA . VAL A 1 620 ? 178.413 -15.969 22.165 1.00 34.97 619 VAL A CA 1
ATOM 4704 C C . VAL A 1 620 ? 179.013 -15.667 23.531 1.00 37.27 619 VAL A C 1
ATOM 4705 O O . VAL A 1 620 ? 178.826 -16.426 24.492 1.00 39.28 619 VAL A O 1
ATOM 4709 N N . LEU A 1 621 ? 179.745 -14.561 23.645 1.00 34.62 620 LEU A N 1
ATOM 4710 C CA . LEU A 1 621 ? 180.387 -14.231 24.910 1.00 31.47 620 LEU A CA 1
ATOM 4711 C C . LEU A 1 621 ? 179.458 -13.503 25.873 1.00 33.60 620 LEU A C 1
ATOM 4712 O O . LEU A 1 621 ? 179.793 -13.376 27.055 1.00 35.38 620 LEU A O 1
ATOM 4717 N N . GLY A 1 622 ? 178.295 -13.043 25.417 1.00 34.96 621 GLY A N 1
ATOM 4718 C CA . GLY A 1 622 ? 177.435 -12.267 26.288 1.00 35.22 621 GLY A CA 1
ATOM 4719 C C . GLY A 1 622 ? 177.978 -10.889 26.606 1.00 37.55 621 GLY A C 1
ATOM 4720 O O . GLY A 1 622 ? 177.712 -10.351 27.687 1.00 37.99 621 GLY A O 1
ATOM 4721 N N . ALA A 1 623 ? 178.754 -10.303 25.694 1.00 31.88 622 ALA A N 1
ATOM 4722 C CA . ALA A 1 623 ? 179.253 -8.952 25.918 1.00 33.60 622 ALA A CA 1
ATOM 4723 C C . ALA A 1 623 ? 178.168 -7.889 25.756 1.00 32.99 622 ALA A C 1
ATOM 4724 O O . ALA A 1 623 ? 178.372 -6.752 26.188 1.00 35.78 622 ALA A O 1
ATOM 4726 N N . TRP A 1 624 ? 177.039 -8.221 25.132 1.00 33.15 623 TRP A N 1
ATOM 4727 C CA . TRP A 1 624 ? 175.907 -7.311 25.035 1.00 33.49 623 TRP A CA 1
ATOM 4728 C C . TRP A 1 624 ? 174.623 -8.086 25.301 1.00 37.67 623 TRP A C 1
ATOM 4729 O O . TRP A 1 624 ? 174.620 -9.320 25.410 1.00 35.98 623 TRP A O 1
ATOM 4740 N N . THR A 1 625 ? 173.527 -7.345 25.421 1.00 32.60 624 THR A N 1
ATOM 4741 C CA . THR A 1 625 ? 172.199 -7.915 25.610 1.00 31.87 624 THR A CA 1
ATOM 4742 C C . THR A 1 625 ? 171.268 -7.408 24.521 1.00 32.60 624 THR A C 1
ATOM 4743 O O . THR A 1 625 ? 171.639 -6.577 23.685 1.00 32.23 624 THR A O 1
ATOM 4747 N N . ARG A 1 626 ? 170.022 -7.879 24.576 1.00 32.54 625 ARG A N 1
ATOM 4748 C CA . ARG A 1 626 ? 169.016 -7.378 23.652 1.00 34.66 625 ARG A CA 1
ATOM 4749 C C . ARG A 1 626 ? 168.790 -5.870 23.783 1.00 33.80 625 ARG A C 1
ATOM 4750 O O . ARG A 1 626 ? 168.255 -5.271 22.853 1.00 33.73 625 ARG A O 1
ATOM 4758 N N . HIS A 1 627 ? 169.213 -5.228 24.880 1.00 31.80 626 HIS A N 1
ATOM 4759 C CA . HIS A 1 627 ? 168.991 -3.788 25.042 1.00 35.93 626 HIS A CA 1
ATOM 4760 C C . HIS A 1 627 ? 170.163 -2.911 24.615 1.00 34.70 626 HIS A C 1
ATOM 4761 O O . HIS A 1 627 ? 170.008 -1.687 24.567 1.00 36.66 626 HIS A O 1
ATOM 4768 N N . THR A 1 628 ? 171.330 -3.482 24.333 1.00 31.35 627 THR A N 1
ATOM 4769 C CA . THR A 1 628 ? 172.544 -2.675 24.275 1.00 31.80 627 THR A CA 1
ATOM 4770 C C . THR A 1 628 ? 172.499 -1.650 23.146 1.00 33.45 627 THR A C 1
ATOM 4771 O O . THR A 1 628 ? 172.814 -0.468 23.356 1.00 34.46 627 THR A O 1
ATOM 4775 N N . SER A 1 629 ? 172.127 -2.085 21.936 1.00 30.14 628 SER A N 1
ATOM 4776 C CA . SER A 1 629 ? 172.147 -1.182 20.787 1.00 31.32 628 SER A CA 1
ATOM 4777 C C . SER A 1 629 ? 171.139 -0.046 20.952 1.00 33.22 628 SER A C 1
ATOM 4778 O O . SER A 1 629 ? 171.417 1.103 20.591 1.00 34.62 628 SER A O 1
ATOM 4781 N N . LYS A 1 630 ? 169.955 -0.356 21.468 1.00 37.07 629 LYS A N 1
ATOM 4782 C CA . LYS A 1 630 ? 168.943 0.677 21.658 1.00 35.02 629 LYS A CA 1
ATOM 4783 C C . LYS A 1 630 ? 169.338 1.627 22.781 1.00 35.01 629 LYS A C 1
ATOM 4784 O O . LYS A 1 630 ? 169.111 2.835 22.680 1.00 37.81 629 LYS A O 1
ATOM 4786 N N . ARG A 1 631 ? 169.964 1.114 23.848 1.00 33.18 630 ARG A N 1
ATOM 4787 C CA . ARG A 1 631 ? 170.410 2.009 24.913 1.00 37.92 630 ARG A CA 1
ATOM 4788 C C . ARG A 1 631 ? 171.455 2.992 24.400 1.00 38.23 630 ARG A C 1
ATOM 4789 O O . ARG A 1 631 ? 171.422 4.180 24.744 1.00 35.90 630 ARG A O 1
ATOM 4797 N N . LEU A 1 632 ? 172.387 2.515 23.566 1.00 37.25 631 LEU A N 1
ATOM 4798 C CA . LEU A 1 632 ? 173.404 3.402 23.005 1.00 37.07 631 LEU A CA 1
ATOM 4799 C C . LEU A 1 632 ? 172.782 4.404 22.041 1.00 35.54 631 LEU A C 1
ATOM 4800 O O . LEU A 1 632 ? 173.108 5.596 22.079 1.00 34.87 631 LEU A O 1
ATOM 4805 N N . LEU A 1 633 ? 171.904 3.938 21.150 1.00 30.75 632 LEU A N 1
ATOM 4806 C CA . LEU A 1 633 ? 171.179 4.876 20.301 1.00 34.89 632 LEU A CA 1
ATOM 4807 C C . LEU A 1 633 ? 170.463 5.927 21.155 1.00 38.51 632 LEU A C 1
ATOM 4808 O O . LEU A 1 633 ? 170.616 7.133 20.933 1.00 33.84 632 LEU A O 1
ATOM 4813 N N . GLN A 1 634 ? 169.722 5.479 22.176 1.00 36.16 633 GLN A N 1
ATOM 4814 C CA . GLN A 1 634 ? 168.951 6.407 23.000 1.00 39.83 633 GLN A CA 1
ATOM 4815 C C . GLN A 1 634 ? 169.857 7.403 23.720 1.00 37.90 633 GLN A C 1
ATOM 4816 O O . GLN A 1 634 ? 169.538 8.592 23.792 1.00 40.99 633 GLN A O 1
ATOM 4822 N N . ASP A 1 635 ? 170.994 6.950 24.250 1.00 37.64 634 ASP A N 1
ATOM 4823 C CA . ASP A 1 635 ? 171.949 7.895 24.822 1.00 38.89 634 ASP A CA 1
ATOM 4824 C C . ASP A 1 635 ? 172.362 8.953 23.791 1.00 40.36 634 ASP A C 1
ATOM 4825 O O . ASP A 1 635 ? 172.387 10.151 24.099 1.00 36.77 634 ASP A O 1
ATOM 4830 N N . CYS A 1 636 ? 172.638 8.538 22.547 1.00 36.96 635 CYS A N 1
ATOM 4831 C CA . CYS A 1 636 ? 173.044 9.497 21.511 1.00 35.64 635 CYS A CA 1
ATOM 4832 C C . CYS A 1 636 ? 171.917 10.470 21.169 1.00 37.38 635 CYS A C 1
ATOM 4833 O O . CYS A 1 636 ? 172.147 11.673 20.988 1.00 37.91 635 CYS A O 1
ATOM 4836 N N . VAL A 1 637 ? 170.700 9.962 21.065 1.00 36.56 636 VAL A N 1
ATOM 4837 C CA . VAL A 1 637 ? 169.558 10.807 20.731 1.00 39.36 636 VAL A CA 1
ATOM 4838 C C . VAL A 1 637 ? 169.322 11.838 21.834 1.00 43.62 636 VAL A C 1
ATOM 4839 O O . VAL A 1 637 ? 169.230 13.044 21.567 1.00 43.04 636 VAL A O 1
ATOM 4843 N N . ASN A 1 638 ? 169.269 11.382 23.094 1.00 38.02 637 ASN A N 1
ATOM 4844 C CA . ASN A 1 638 ? 169.137 12.298 24.225 1.00 42.46 637 ASN A CA 1
ATOM 4845 C C . ASN A 1 638 ? 170.116 13.458 24.125 1.00 44.34 637 ASN A C 1
ATOM 4846 O O . ASN A 1 638 ? 169.756 14.616 24.375 1.00 44.91 637 ASN A O 1
ATOM 4851 N N . MET A 1 639 ? 171.372 13.161 23.783 1.00 40.19 638 MET A N 1
ATOM 4852 C CA . MET A 1 639 ? 172.365 14.222 23.666 1.00 41.12 638 MET A CA 1
ATOM 4853 C C . MET A 1 639 ? 172.102 15.077 22.434 1.00 45.57 638 MET A C 1
ATOM 4854 O O . MET A 1 639 ? 172.256 16.308 22.476 1.00 43.27 638 MET A O 1
ATOM 4859 N N . GLY A 1 640 ? 171.661 14.446 21.339 1.00 43.38 639 GLY A N 1
ATOM 4860 C CA . GLY A 1 640 ? 171.543 15.133 20.064 1.00 40.40 639 GLY A CA 1
ATOM 4861 C C . GLY A 1 640 ? 170.271 15.936 19.876 1.00 44.98 639 GLY A C 1
ATOM 4862 O O . GLY A 1 640 ? 170.247 16.834 19.025 1.00 40.17 639 GLY A O 1
ATOM 4863 N N . VAL A 1 641 ? 169.206 15.619 20.623 1.00 45.03 640 VAL A N 1
ATOM 4864 C CA . VAL A 1 641 ? 167.997 16.434 20.524 1.00 44.97 640 VAL A CA 1
ATOM 4865 C C . VAL A 1 641 ? 168.207 17.764 21.243 1.00 43.07 640 VAL A C 1
ATOM 4866 O O . VAL A 1 641 ? 167.566 18.760 20.911 1.00 47.32 640 VAL A O 1
ATOM 4870 N N . LYS A 1 642 ? 169.103 17.805 22.229 1.00 49.31 641 LYS A N 1
ATOM 4871 C CA . LYS A 1 642 ? 169.358 19.037 22.966 1.00 45.87 641 LYS A CA 1
ATOM 4872 C C . LYS A 1 642 ? 169.914 20.112 22.038 1.00 51.59 641 LYS A C 1
ATOM 4873 O O . LYS A 1 642 ? 170.525 19.821 21.005 1.00 50.79 641 LYS A O 1
ATOM 4879 N N . GLU A 1 643 ? 169.681 21.369 22.416 1.00 50.97 642 GLU A N 1
ATOM 4880 C CA . GLU A 1 643 ? 170.091 22.510 21.609 1.00 49.34 642 GLU A CA 1
ATOM 4881 C C . GLU A 1 643 ? 171.610 22.580 21.498 1.00 49.61 642 GLU A C 1
ATOM 4882 O O . GLU A 1 643 ? 172.327 22.411 22.488 1.00 52.69 642 GLU A O 1
ATOM 4888 N N . GLY A 1 644 ? 172.105 22.833 20.283 1.00 52.37 643 GLY A N 1
ATOM 4889 C CA . GLY A 1 644 ? 173.528 22.987 20.056 1.00 49.69 643 GLY A CA 1
ATOM 4890 C C . GLY A 1 644 ? 174.004 22.209 18.841 1.00 48.81 643 GLY A C 1
ATOM 4891 O O . GLY A 1 644 ? 173.210 21.736 18.018 1.00 49.56 643 GLY A O 1
ATOM 4892 N N . ASN A 1 645 ? 175.330 22.075 18.740 1.00 47.42 644 ASN A N 1
ATOM 4893 C CA . ASN A 1 645 ? 176.040 21.440 17.622 1.00 46.66 644 ASN A CA 1
ATOM 4894 C C . ASN A 1 645 ? 176.744 20.191 18.164 1.00 45.58 644 ASN A C 1
ATOM 4895 O O . ASN A 1 645 ? 177.875 20.271 18.649 1.00 48.24 644 ASN A O 1
ATOM 4900 N N . TRP A 1 646 ? 176.090 19.034 18.068 1.00 42.70 645 TRP A N 1
ATOM 4901 C CA . TRP A 1 646 ? 176.540 17.820 18.747 1.00 45.64 645 TRP A CA 1
ATOM 4902 C C . TRP A 1 646 ? 177.096 16.799 17.762 1.00 43.40 645 TRP A C 1
ATOM 4903 O O . TRP A 1 646 ? 176.427 16.452 16.780 1.00 38.38 645 TRP A O 1
ATOM 4914 N N . LEU A 1 647 ? 178.310 16.300 18.056 1.00 40.06 646 LEU A N 1
ATOM 4915 C CA . LEU A 1 647 ? 178.989 15.335 17.187 1.00 40.91 646 LEU A CA 1
ATOM 4916 C C . LEU A 1 647 ? 178.129 14.100 16.920 1.00 37.98 646 LEU A C 1
ATOM 4917 O O . LEU A 1 647 ? 178.203 13.515 15.833 1.00 38.81 646 LEU A O 1
ATOM 4922 N N . VAL A 1 648 ? 177.306 13.690 17.890 1.00 36.58 647 VAL A N 1
ATOM 4923 C CA . VAL A 1 648 ? 176.478 12.496 17.726 1.00 38.49 647 VAL A CA 1
ATOM 4924 C C . VAL A 1 648 ? 175.533 12.600 16.536 1.00 34.79 647 VAL A C 1
ATOM 4925 O O . VAL A 1 648 ? 175.097 11.573 16.002 1.00 32.76 647 VAL A O 1
ATOM 4929 N N . ASN A 1 649 ? 175.180 13.812 16.114 1.00 36.48 648 ASN A N 1
ATOM 4930 C CA . ASN A 1 649 ? 174.269 13.969 14.984 1.00 36.73 648 ASN A CA 1
ATOM 4931 C C . ASN A 1 649 ? 174.950 13.757 13.637 1.00 34.45 648 ASN A C 1
ATOM 4932 O O . ASN A 1 649 ? 174.273 13.799 12.603 1.00 33.59 648 ASN A O 1
ATOM 4937 N N . ALA A 1 650 ? 176.263 13.514 13.624 1.00 35.45 649 ALA A N 1
ATOM 4938 C CA . ALA A 1 650 ? 176.927 13.046 12.411 1.00 32.23 649 ALA A CA 1
ATOM 4939 C C . ALA A 1 650 ? 176.551 11.609 12.081 1.00 34.23 649 ALA A C 1
ATOM 4940 O O . ALA A 1 650 ? 176.798 11.169 10.960 1.00 31.94 649 ALA A O 1
ATOM 4942 N N . ASP A 1 651 ? 175.982 10.871 13.040 1.00 32.38 650 ASP A N 1
ATOM 4943 C CA . ASP A 1 651 ? 175.426 9.541 12.792 1.00 30.20 650 ASP A CA 1
ATOM 4944 C C . ASP A 1 651 ? 174.062 9.695 12.118 1.00 34.76 650 ASP A C 1
ATOM 4945 O O . ASP A 1 651 ? 173.155 10.331 12.669 1.00 30.58 650 ASP A O 1
ATOM 4950 N N . ARG A 1 652 ? 173.928 9.113 10.928 1.00 31.56 651 ARG A N 1
ATOM 4951 C CA . ARG A 1 652 ? 172.739 9.316 10.103 1.00 33.59 651 ARG A CA 1
ATOM 4952 C C . ARG A 1 652 ? 171.449 8.954 10.834 1.00 39.97 651 ARG A C 1
ATOM 4953 O O . ARG A 1 652 ? 170.441 9.661 10.707 1.00 37.13 651 ARG A O 1
ATOM 4961 N N . LEU A 1 653 ? 171.436 7.821 11.552 1.00 34.76 652 LEU A N 1
ATOM 4962 C CA . LEU A 1 653 ? 170.218 7.407 12.240 1.00 35.81 652 LEU A CA 1
ATOM 4963 C C . LEU A 1 653 ? 169.958 8.272 13.471 1.00 39.55 652 LEU A C 1
ATOM 4964 O O . LEU A 1 653 ? 168.802 8.605 13.770 1.00 39.45 652 LEU A O 1
ATOM 4969 N N . VAL A 1 654 ? 171.016 8.651 14.197 1.00 32.35 653 VAL A N 1
ATOM 4970 C CA . VAL A 1 654 ? 170.833 9.514 15.362 1.00 33.98 653 VAL A CA 1
ATOM 4971 C C . VAL A 1 654 ? 170.213 10.838 14.934 1.00 41.71 653 VAL A C 1
ATOM 4972 O O . VAL A 1 654 ? 169.215 11.291 15.507 1.00 35.87 653 VAL A O 1
ATOM 4976 N N . SER A 1 655 ? 170.797 11.468 13.908 1.00 34.20 654 SER A N 1
ATOM 4977 C CA . SER A 1 655 ? 170.262 12.722 13.389 1.00 39.19 654 SER A CA 1
ATOM 4978 C C . SER A 1 655 ? 168.816 12.559 12.937 1.00 42.09 654 SER A C 1
ATOM 4979 O O . SER A 1 655 ? 167.982 13.446 13.154 1.00 38.46 654 SER A O 1
ATOM 4982 N N . SER A 1 656 ? 168.502 11.426 12.310 1.00 40.93 655 SER A N 1
ATOM 4983 C CA . SER A 1 656 ? 167.138 11.164 11.875 1.00 40.74 655 SER A CA 1
ATOM 4984 C C . SER A 1 656 ? 166.165 11.135 13.051 1.00 43.05 655 SER A C 1
ATOM 4985 O O . SER A 1 656 ? 164.993 11.492 12.896 1.00 45.94 655 SER A O 1
ATOM 4988 N N . LYS A 1 657 ? 166.621 10.724 14.229 1.00 42.46 656 LYS A N 1
ATOM 4989 C CA . LYS A 1 657 ? 165.751 10.709 15.398 1.00 43.07 656 LYS A CA 1
ATOM 4990 C C . LYS A 1 657 ? 165.767 12.023 16.161 1.00 41.01 656 LYS A C 1
ATOM 4991 O O . LYS A 1 657 ? 164.770 12.363 16.810 1.00 43.39 656 LYS A O 1
ATOM 4997 N N . THR A 1 658 ? 166.861 12.780 16.101 1.00 36.65 657 THR A N 1
ATOM 4998 C CA . THR A 1 658 ? 166.922 14.024 16.850 1.00 39.60 657 THR A CA 1
ATOM 4999 C C . THR A 1 658 ? 166.386 15.214 16.069 1.00 44.78 657 THR A C 1
ATOM 5000 O O . THR A 1 658 ? 166.069 16.243 16.676 1.00 43.86 657 THR A O 1
ATOM 5004 N N . GLY A 1 659 ? 166.291 15.100 14.747 1.00 43.19 658 GLY A N 1
ATOM 5005 C CA . GLY A 1 659 ? 165.956 16.227 13.909 1.00 44.80 658 GLY A CA 1
ATOM 5006 C C . GLY A 1 659 ? 167.036 17.276 13.769 1.00 44.51 658 GLY A C 1
ATOM 5007 O O . GLY A 1 659 ? 166.793 18.300 13.126 1.00 50.52 658 GLY A O 1
ATOM 5008 N N . ASN A 1 660 ? 168.211 17.080 14.357 1.00 42.17 659 ASN A N 1
ATOM 5009 C CA . ASN A 1 660 ? 169.285 18.057 14.248 1.00 36.82 659 ASN A CA 1
ATOM 5010 C C . ASN A 1 660 ? 170.491 17.439 13.556 1.00 42.87 659 ASN A C 1
ATOM 5011 O O . ASN A 1 660 ? 170.683 16.218 13.556 1.00 42.82 659 ASN A O 1
ATOM 5016 N N . ARG A 1 661 ? 171.308 18.304 12.977 1.00 39.58 660 ARG A N 1
ATOM 5017 C CA . ARG A 1 661 ? 172.499 17.902 12.260 1.00 40.22 660 ARG A CA 1
ATOM 5018 C C . ARG A 1 661 ? 173.723 18.495 12.936 1.00 45.23 660 ARG A C 1
ATOM 5019 O O . ARG A 1 661 ? 173.638 19.458 13.707 1.00 44.34 660 ARG A O 1
ATOM 5027 N N . TYR A 1 662 ? 174.869 17.895 12.650 1.00 40.98 661 TYR A N 1
ATOM 5028 C CA . TYR A 1 662 ? 176.148 18.473 13.019 1.00 41.90 661 TYR A CA 1
ATOM 5029 C C . TYR A 1 662 ? 176.696 19.257 11.834 1.00 45.16 661 TYR A C 1
ATOM 5030 O O . TYR A 1 662 ? 176.761 18.739 10.715 1.00 47.13 661 TYR A O 1
ATOM 5039 N N . ILE A 1 663 ? 177.081 20.507 12.077 1.00 45.08 662 ILE A N 1
ATOM 5040 C CA . ILE A 1 663 ? 177.730 21.333 11.070 1.00 44.27 662 ILE A CA 1
ATOM 5041 C C . ILE A 1 663 ? 179.228 21.329 11.373 1.00 47.61 662 ILE A C 1
ATOM 5042 O O . ILE A 1 663 ? 179.635 21.868 12.414 1.00 46.24 662 ILE A O 1
ATOM 5047 N N . PRO A 1 664 ? 180.057 20.730 10.530 1.00 47.77 663 PRO A N 1
ATOM 5048 C CA . PRO A 1 664 ? 181.476 20.598 10.867 1.00 49.53 663 PRO A CA 1
ATOM 5049 C C . PRO A 1 664 ? 182.238 21.892 10.638 1.00 51.01 663 PRO A C 1
ATOM 5050 O O . PRO A 1 664 ? 181.971 22.637 9.692 1.00 51.49 663 PRO A O 1
ATOM 5054 N N . GLY A 1 665 ? 183.190 22.155 11.529 1.00 49.49 664 GLY A N 1
ATOM 5055 C CA . GLY A 1 665 ? 184.239 23.118 11.271 1.00 51.78 664 GLY A CA 1
ATOM 5056 C C . GLY A 1 665 ? 185.325 22.497 10.411 1.00 54.69 664 GLY A C 1
ATOM 5057 O O . GLY A 1 665 ? 185.151 21.435 9.809 1.00 53.32 664 GLY A O 1
ATOM 5058 N N . GLU A 1 666 ? 186.475 23.173 10.365 1.00 55.02 665 GLU A N 1
ATOM 5059 C CA . GLU A 1 666 ? 187.621 22.660 9.621 1.00 57.71 665 GLU A CA 1
ATOM 5060 C C . GLU A 1 666 ? 188.367 21.603 10.428 1.00 51.21 665 GLU A C 1
ATOM 5061 O O . GLU A 1 666 ? 188.401 21.632 11.663 1.00 53.27 665 GLU A O 1
ATOM 5067 N N . GLY A 1 667 ? 188.988 20.672 9.713 1.00 50.06 666 GLY A N 1
ATOM 5068 C CA . GLY A 1 667 ? 189.626 19.549 10.370 1.00 45.83 666 GLY A CA 1
ATOM 5069 C C . GLY A 1 667 ? 190.508 18.741 9.446 1.00 48.53 666 GLY A C 1
ATOM 5070 O O . GLY A 1 667 ? 190.235 18.631 8.246 1.00 44.49 666 GLY A O 1
ATOM 5071 N N . HIS A 1 668 ? 191.574 18.171 10.003 1.00 47.74 667 HIS A N 1
ATOM 5072 C CA . HIS A 1 668 ? 192.574 17.462 9.223 1.00 49.19 667 HIS A CA 1
ATOM 5073 C C . HIS A 1 668 ? 193.103 16.292 10.037 1.00 48.31 667 HIS A C 1
ATOM 5074 O O . HIS A 1 668 ? 193.313 16.411 11.248 1.00 46.62 667 HIS A O 1
ATOM 5081 N N . THR A 1 669 ? 193.305 15.165 9.355 1.00 47.19 668 THR A N 1
ATOM 5082 C CA . THR A 1 669 ? 193.837 13.953 9.960 1.00 45.98 668 THR A CA 1
ATOM 5083 C C . THR A 1 669 ? 195.358 13.986 9.922 1.00 46.48 668 THR A C 1
ATOM 5084 O O . THR A 1 669 ? 195.950 14.240 8.868 1.00 43.15 668 THR A O 1
ATOM 5088 N N . LEU A 1 670 ? 195.986 13.709 11.063 1.00 44.47 669 LEU A N 1
ATOM 5089 C CA . LEU A 1 670 ? 197.437 13.651 11.154 1.00 51.12 669 LEU A CA 1
ATOM 5090 C C . LEU A 1 670 ? 197.870 12.344 11.797 1.00 52.06 669 LEU A C 1
ATOM 5091 O O . LEU A 1 670 ? 197.139 11.751 12.595 1.00 50.01 669 LEU A O 1
ATOM 5096 N N . GLN A 1 671 ? 199.083 11.917 11.455 1.00 54.36 670 GLN A N 1
ATOM 5097 C CA . GLN A 1 671 ? 199.660 10.689 11.977 1.00 54.76 670 GLN A CA 1
ATOM 5098 C C . GLN A 1 671 ? 200.375 10.964 13.298 1.00 60.03 670 GLN A C 1
ATOM 5099 O O . GLN A 1 671 ? 200.302 12.059 13.857 1.00 61.65 670 GLN A O 1
ATOM 5105 N N . GLY A 1 672 ? 201.095 9.966 13.803 1.00 66.33 671 GLY A N 1
ATOM 5106 C CA . GLY A 1 672 ? 202.072 10.188 14.853 1.00 57.96 671 GLY A CA 1
ATOM 5107 C C . GLY A 1 672 ? 201.585 10.111 16.282 1.00 61.90 671 GLY A C 1
ATOM 5108 O O . GLY A 1 672 ? 202.405 9.981 17.197 1.00 70.83 671 GLY A O 1
#

Organism: NCBI:txid11096

Secondary structure (DSSP, 8-state):
--HHHHHHHHTTSPB----TTSEEEEHHHHHHSS-EE----BBTTEEEEE-S---HHHHHHHHHHHHHHHHTT----PPPGGGHHHHTTEEE------SSS---EEEPP----EEE-HHHHHHHHHTT--GGGSPP-S----HHHHHHHIIIIISSPPPP--TTHHHHHHHHHHTT--GGGTT-B----HHHHHHT--TT----TT----HHHHHHH-HHHHHHHHHHHHTT------EEEEETTSTT---SS--SSTHHHHTS-SEEEEE-HHHHHHHHHHHHHHHTTSS--STTB-TTS-HHHHHHHHHHHHTTSSSEEEEEE-BTTHHHH--HHHHHHHHHHHHHHB-GGGHHHHHHHHHHHHEEEEEETTSEEEEEES---TTSTTHHHHHHHHHHHHHHHHHHHHH---GGGHHHHEEEEEETTEEEEEEEHHHHHHHHHHHHHHHHHTT-PBPP-GGG---EESSGGG--BTTBEEEEEEETTTEEEEEEE--HHHHHHHHHEEE--HHHHHHHHHHHHHHHTTSHHHHHHHHHHHTS-TTSPPPSSSSEEEEE-HHHHHHHHHSS-GGGEEEE-HHHHHHHHHHHHHHTSS-TTHHHHHHHHHHHHHHSSS--GGGGSHHHHHHHS-------EEEEE-

B-factor: mean 40.28, std 12.51, range [21.21, 98.7]

Radius of gyration: 26.79 Å; Cα contacts (8 Å, |Δi|>4): 1243; chains: 1; bounding box: 69×79×53 Å

Nearest PDB structures (foldseek):
  5yf6-assembly1_A  TM=1.002E+00  e=0.000E+00  Classical swine fever virus
  6ae5-assembly1_A  TM=1.001E+00  e=0.000E+00  Classical swine fever virus
  6ae6-assembly1_A  TM=9.978E-01  e=0.000E+00  Classical swine fever virus
  5yf8-assembly1_A  TM=8.757E-01  e=0.000E+00  Classical swine fever virus
  6ae7-assembly1_A  TM=8.780E-01  e=0.000E+00  Classical swine fever virus

InterPro domains:
  IPR000280 Pestivirus NS3, peptidase S31 [PF05578] (1590-1800)
  IPR000280 Pestivirus NS3, peptidase S31 [PR00729] (1644-1672)
  IPR000280 Pestivirus NS3, peptidase S31 [PR00729] (1681-1709)
  IPR000280 Pestivirus NS3, peptidase S31 [PR00729] (1738-1766)
  IPR000280 Pestivirus NS3, peptidase S31 [PS51535] (1590-1763)
  IPR001650 Helicase, C-terminal domain-like [PF00271] (1984-2099)
  IPR001650 Helicase, C-terminal domain-like [PS51194] (1978-2179)
  IPR001650 Helicase, C-terminal domain-like [SM00490] (2001-2100)
  IPR002166 RNA dependent RNA polymerase, hepatitis C virus [PF00998] (3460-3692)
  IPR007094 RNA-directed RNA polymerase, catalytic domain [PS50507] (3519-3642)
  IPR008751 Peptidase C53, pestivirus Npro [PF05550] (1-168)
  IPR008751 Peptidase C53, pestivirus Npro [PS51876] (1-168)
  IPR011492 Non-structural protein NS3-like, DEAD-box helicase, flavivirus [PF07652] (1807-1947)
  IPR014001 Helicase superfamily 1/2, ATP-binding domain [PS51192] (1802-1960)
  IPR014001 Helicase superfamily 1/2, ATP-binding domain [SM00487] (1777-1977)
  IPR021824 Capsid protein C, pestivirus [PF11889] (171-225)
  IPR022120 Pestivirus nonstructural protein 2 [PF12387] (1323-1522)
  IPR027417 P-loop containing nucleoside triphosphate hydrolase [G3DSA:3.40.50.300] (1802-1963)
  IPR027417 P-loop containing nucleoside triphosphate hydrolase [G3DSA:3.40.50.300] (1964-2114)
  IPR027417 P-loop containing nucleoside triphosphate hydrolase [SSF52540] (1809-2106)

Solvent-accessible surface area: 28090 Å² total; per-residue (Å²): 126,54,27,88,62,0,71,109,15,6,38,115,0,6,14,5,30,82,52,108,132,42,118,50,1,32,6,144,64,0,12,110,5,34,23,70,8,76,36,4,85,0,49,57,10,28,0,6,5,42,166,62,101,14,120,31,107,105,0,29,58,17,0,98,98,45,15,101,100,49,68,170,174,80,126,89,67,107,41,20,176,36,1,71,44,0,82,58,98,35,127,124,164,26,93,0,145,26,178,73,12,90,32,40,0,64,2,47,140,96,154,100,127,63,60,99,1,158,34,0,2,65,23,0,78,61,2,17,5,86,33,125,89,19,51,131,21,62,68,77,56,77,74,98,86,3,24,70,19,0,48,99,102,5,12,47,65,51,32,84,24,10,83,47,2,28,173,90,1,51,76,1,3,73,45,38,62,88,82,119,32,90,58,48,0,38,30,13,120,31,122,58,0,58,183,39,32,46,115,148,0,9,16,2,3,68,20,227,61,32,0,0,80,1,2,97,64,48,60,93,93,0,80,99,23,17,54,37,0,70,106,31,115,85,16,137,2,8,0,0,0,0,16,50,11,39,61,70,14,50,40,35,43,72,40,23,11,32,10,52,52,60,94,34,42,55,3,8,3,10,0,22,0,40,7,8,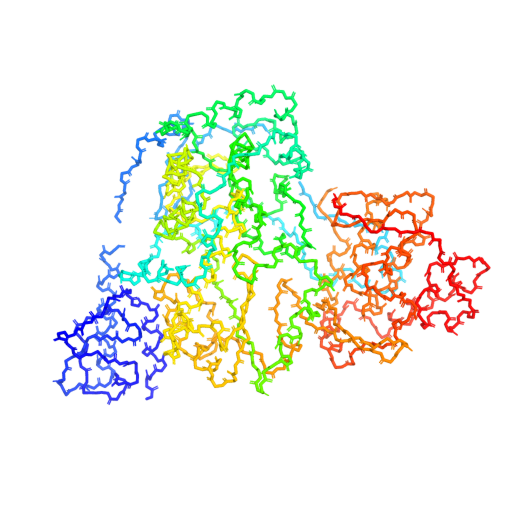1,0,6,10,31,0,3,4,60,0,8,54,0,86,49,54,5,2,44,24,27,9,29,109,22,29,6,18,89,4,2,55,89,0,50,142,32,22,90,124,31,170,80,20,1,2,0,19,9,62,9,30,34,7,20,12,16,2,3,32,128,0,5,68,6,3,34,56,0,7,48,38,0,0,77,77,105,15,48,118,0,1,55,11,7,9,69,1,14,27,34,0,0,0,0,0,34,35,0,5,0,0,5,0,45,0,6,2,0,21,24,8,29,11,28,44,0,0,5,0,0,0,0,0,0,2,0,5,6,0,0,3,64,4,24,64,21,83,22,138,30,16,80,201,44,3,77,14,3,0,30,11,49,19,1,1,0,0,0,52,109,79,41,0,59,77,0,2,50,104,0,12,27,9,0,48,3,1,1,1,35,23,115,104,62,143,66,43,110,13,124,28,4,110,88,12,26,55,3,100,2,7,16,3,19,0,0,70,2,72,2,42,83,115,58,50,25,26,8,1,0,26,64,0,4,26,2,0,3,17,0,1,16,54,35,107,112,28,26,56,5,3,0,6,0,0,7,21,0,1,12,9,0,0,1,41,10,0,19,19,0,0,0,11,0,3,15,37,107,116,93,49,159,12,17,121,90,33,29,12,32,13,46,62,14,11,4,25,0,0,88,88,44,33,49,39,41,2,41,36,10,91,136,19,28,162,112,12,31,58,100,12,25,114,26,0,73,108,76,15,0,52,50,217,86,0,60,65,115,2,31,97,57,0,18,66,59,0,72,125,163,44,67,68,10,0,0,4,0,79,74,0,6,86,126,15,67,49,129,32,124,56,41,149,8,96,23,73,118,56

GO terms:
  GO:0005515 protein binding (F, IPI)